Protein AF-0000000075209343 (afdb_homodimer)

pLDDT: mean 93.4, std 14.73, range [24.8, 98.94]

InterPro domains:
  IPR012853 Chloramphenicol phosphotransferase-like [PF07931] (14-196)
  IPR012853 Chloramphenicol phosphotransferase-like [PIRSF007531] (11-209)
  IPR027417 P-loop containing nucleoside triphosphate hydrolase [G3DSA:3.40.50.300] (13-196)
  IPR027417 P-loop containing nucleoside triphosphate hydrolase [SSF52540] (12-198)

Nearest PDB structures (foldseek):
  1nks-assembly1_C  TM=6.375E-01  e=1.787E-05  Sulfolobus acidocaldarius
  4ma4-assembly1_A-2  TM=6.150E-01  e=3.513E-05  Homo sapiens
  2wwi-assembly2_C  TM=5.471E-01  e=3.972E-05  Plasmodium falciparum 3D7
  2v54-assembly1_B  TM=5.880E-01  e=1.200E-04  Vaccinia virus Copenhagen
  2yof-assembly2_B  TM=5.397E-01  e=6.492E-05  Plasmodium falciparum 3D7

Structure (mmCIF, N/CA/C/O backbone):
data_AF-0000000075209343-model_v1
#
loop_
_entity.id
_entity.type
_entity.pdbx_description
1 polymer 'Chloramphenicol phosphotransferase'
#
loop_
_atom_site.group_PDB
_atom_site.id
_atom_site.type_symbol
_atom_site.label_atom_id
_atom_site.label_alt_id
_atom_site.label_comp_id
_atom_site.label_asym_id
_atom_site.label_entity_id
_atom_site.label_seq_id
_atom_site.pdbx_PDB_ins_code
_atom_site.Cartn_x
_atom_site.Cartn_y
_atom_site.Cartn_z
_atom_site.occupancy
_atom_site.B_iso_or_equiv
_atom_site.auth_seq_id
_atom_site.auth_comp_id
_atom_site.auth_asym_id
_atom_site.auth_atom_id
_atom_site.pdbx_PDB_model_num
ATOM 1 N N . MET A 1 1 ? -30.234 -5.359 38.438 1 24.86 1 MET A N 1
ATOM 2 C CA . MET A 1 1 ? -29.25 -4.48 37.781 1 24.86 1 MET A CA 1
ATOM 3 C C . MET A 1 1 ? -28.344 -5.273 36.844 1 24.86 1 MET A C 1
ATOM 5 O O . MET A 1 1 ? -27.375 -5.895 37.312 1 24.86 1 MET A O 1
ATOM 9 N N . GLU A 1 2 ? -28.875 -5.98 35.875 1 27.91 2 GLU A N 1
ATOM 10 C CA . GLU A 1 2 ? -28.297 -6.984 34.969 1 27.91 2 GLU A CA 1
ATOM 11 C C . GLU A 1 2 ? -27.141 -6.41 34.156 1 27.91 2 GLU A C 1
ATOM 13 O O . GLU A 1 2 ? -27.297 -5.371 33.5 1 27.91 2 GLU A O 1
ATOM 18 N N . GLN A 1 3 ? -25.828 -6.586 34.594 1 27.94 3 GLN A N 1
ATOM 19 C CA . GLN A 1 3 ? -24.562 -6.176 34 1 27.94 3 GLN A CA 1
ATOM 20 C C . GLN A 1 3 ? -24.5 -6.559 32.5 1 27.94 3 GLN A C 1
ATOM 22 O O . GLN A 1 3 ? -24.578 -7.742 32.156 1 27.94 3 GLN A O 1
ATOM 27 N N . VAL A 1 4 ? -25.141 -5.863 31.609 1 27.81 4 VAL A N 1
ATOM 28 C CA . VAL A 1 4 ? -24.984 -6.07 30.172 1 27.81 4 VAL A CA 1
ATOM 29 C C . VAL A 1 4 ? -23.5 -6.074 29.797 1 27.81 4 VAL A C 1
ATOM 31 O O . VAL A 1 4 ? -22.844 -5.027 29.812 1 27.81 4 VAL A O 1
ATOM 34 N N . ALA A 1 5 ? -22.672 -6.906 30.406 1 27.84 5 ALA A N 1
ATOM 35 C CA . ALA A 1 5 ? -21.297 -7.086 29.953 1 27.84 5 ALA A CA 1
ATOM 36 C C . ALA A 1 5 ? -21.219 -7.18 28.422 1 27.84 5 ALA A C 1
ATOM 38 O O . ALA A 1 5 ? -21.672 -8.164 27.844 1 27.84 5 ALA A O 1
ATOM 39 N N . GLY A 1 6 ? -21.5 -6.078 27.703 1 29.22 6 GLY A N 1
ATOM 40 C CA . GLY A 1 6 ? -21.328 -6.07 26.266 1 29.22 6 GLY A CA 1
ATOM 41 C C . GLY A 1 6 ? -20.078 -6.785 25.812 1 29.22 6 GLY A C 1
ATOM 42 O O . GLY A 1 6 ? -18.984 -6.48 26.281 1 29.22 6 GLY A O 1
ATOM 43 N N . SER A 1 7 ? -20.062 -8.062 25.547 1 32.16 7 SER A N 1
ATOM 44 C CA . SER A 1 7 ? -18.969 -8.789 24.922 1 32.16 7 SER A CA 1
ATOM 45 C C . SER A 1 7 ? -18.203 -7.902 23.938 1 32.16 7 SER A C 1
ATOM 47 O O . SER A 1 7 ? -18.797 -7.328 23.031 1 32.16 7 SER A O 1
ATOM 49 N N . VAL A 1 8 ? -17.344 -7.109 24.359 1 34.03 8 VAL A N 1
ATOM 50 C CA . VAL A 1 8 ? -16.453 -6.492 23.391 1 34.03 8 VAL A CA 1
ATOM 51 C C . VAL A 1 8 ? -16.219 -7.449 22.219 1 34.03 8 VAL A C 1
ATOM 53 O O . VAL A 1 8 ? -15.633 -8.523 22.391 1 34.03 8 VAL A O 1
ATOM 56 N N . GLU A 1 9 ? -17.141 -7.832 21.375 1 38.38 9 GLU A N 1
ATOM 57 C CA . GLU A 1 9 ? -16.906 -8.602 20.156 1 38.38 9 GLU A CA 1
ATOM 58 C C . GLU A 1 9 ? -15.453 -8.461 19.703 1 38.38 9 GLU A C 1
ATOM 60 O O . GLU A 1 9 ? -15 -7.352 19.406 1 38.38 9 GLU A O 1
ATOM 65 N N . MET A 1 10 ? -14.406 -8.992 20.297 1 42.62 10 MET A N 1
ATOM 66 C CA . MET A 1 10 ? -13.047 -9.102 19.766 1 42.62 10 MET A CA 1
ATOM 67 C C . MET A 1 10 ? -13.039 -9.016 18.25 1 42.62 10 MET A C 1
ATOM 69 O O . MET A 1 10 ? -13.688 -9.82 17.562 1 42.62 10 MET A O 1
ATOM 73 N N . ASP A 1 11 ? -13.055 -7.879 17.688 1 58.28 11 ASP A N 1
ATOM 74 C CA . ASP A 1 11 ? -13.125 -7.578 16.25 1 58.28 11 ASP A CA 1
ATOM 75 C C . ASP A 1 11 ? -12.312 -8.586 15.438 1 58.28 11 ASP A C 1
ATOM 77 O O . ASP A 1 11 ? -11.109 -8.727 15.648 1 58.28 11 ASP A O 1
ATOM 81 N N . SER A 1 12 ? -12.867 -9.789 14.992 1 85.38 12 SER A N 1
ATOM 82 C CA . SER A 1 12 ? -12.383 -10.914 14.203 1 85.38 12 SER A CA 1
ATOM 83 C C . SER A 1 12 ? -11.516 -10.445 13.039 1 85.38 12 SER A C 1
ATOM 85 O O . SER A 1 12 ? -11.75 -9.367 12.484 1 85.38 12 SER A O 1
ATOM 87 N N . LYS A 1 13 ? -10.242 -11.078 12.914 1 94.88 13 LYS A N 1
ATOM 88 C CA . LYS A 1 13 ? -9.359 -10.805 11.781 1 94.88 13 LYS A CA 1
ATOM 89 C C . LYS A 1 13 ? -10.117 -10.914 10.461 1 94.88 13 LYS A C 1
ATOM 91 O O . LYS A 1 13 ? -11.039 -11.727 10.328 1 94.88 13 LYS A O 1
ATOM 96 N N . GLY A 1 14 ? -9.828 -10.008 9.609 1 97.12 14 GLY A N 1
ATOM 97 C CA . GLY A 1 14 ? -10.352 -10.117 8.258 1 97.12 14 GLY A CA 1
ATOM 98 C C . GLY A 1 14 ? -9.789 -11.305 7.496 1 97.12 14 GLY A C 1
ATOM 99 O O . GLY A 1 14 ? -8.719 -11.82 7.836 1 97.12 14 GLY A O 1
ATOM 100 N N . LYS A 1 15 ? -10.438 -11.758 6.52 1 97.25 15 LYS A N 1
ATOM 101 C CA . LYS A 1 15 ? -10 -12.836 5.641 1 97.25 15 LYS A CA 1
ATOM 102 C C . LYS A 1 15 ? -8.938 -12.344 4.66 1 97.25 15 LYS A C 1
ATOM 104 O O . LYS A 1 15 ? -8.898 -11.164 4.324 1 97.25 15 LYS A O 1
ATOM 109 N N . ILE A 1 16 ? -8.086 -13.297 4.246 1 98.5 16 ILE A N 1
ATOM 110 C CA . ILE A 1 16 ? -7.039 -12.977 3.279 1 98.5 16 ILE A CA 1
ATOM 111 C C . ILE A 1 16 ? -7.152 -13.914 2.074 1 98.5 16 ILE A C 1
ATOM 113 O O . ILE A 1 16 ? -7.203 -15.133 2.23 1 98.5 16 ILE A O 1
ATOM 117 N N . ILE A 1 17 ? -7.262 -13.344 0.898 1 98.81 17 ILE A N 1
ATOM 118 C CA . ILE A 1 17 ? -7.18 -14.07 -0.361 1 98.81 17 ILE A CA 1
ATOM 119 C C . ILE A 1 17 ? -5.898 -13.695 -1.096 1 98.81 17 ILE A C 1
ATOM 121 O O . ILE A 1 17 ? -5.629 -12.508 -1.322 1 98.81 17 ILE A O 1
ATOM 125 N N . ILE A 1 18 ? -5.09 -14.664 -1.458 1 98.88 18 ILE A N 1
ATOM 126 C CA . ILE A 1 18 ? -3.904 -14.445 -2.281 1 98.88 18 ILE A CA 1
ATOM 127 C C . ILE A 1 18 ? -4.121 -15.047 -3.668 1 98.88 18 ILE A C 1
ATOM 129 O O . ILE A 1 18 ? -4.312 -16.25 -3.805 1 98.88 18 ILE A O 1
ATOM 133 N N . LEU A 1 19 ? -4.152 -14.195 -4.652 1 98.94 19 LEU A N 1
ATOM 134 C CA . LEU A 1 19 ? -4.211 -14.602 -6.051 1 98.94 19 LEU A CA 1
ATOM 135 C C . LEU A 1 19 ? -2.814 -14.68 -6.656 1 98.94 19 LEU A C 1
ATOM 137 O O . LEU A 1 19 ? -2.141 -13.664 -6.812 1 98.94 19 LEU A O 1
ATOM 141 N N . ASN A 1 20 ? -2.359 -15.875 -6.961 1 98.88 20 ASN A N 1
ATOM 142 C CA . ASN A 1 20 ? -1.04 -16.094 -7.543 1 98.88 20 ASN A CA 1
ATOM 143 C C . ASN A 1 20 ? -1.136 -16.484 -9.016 1 98.88 20 ASN A C 1
ATOM 145 O O . ASN A 1 20 ? -1.875 -17.406 -9.367 1 98.88 20 ASN A O 1
ATOM 149 N N . GLY A 1 21 ? -0.519 -15.797 -9.836 1 98.75 21 GLY A N 1
ATOM 150 C CA . GLY A 1 21 ? -0.541 -16.078 -11.266 1 98.75 21 GLY A CA 1
ATOM 151 C C . GLY A 1 21 ? 0.38 -15.18 -12.062 1 98.75 21 GLY A C 1
ATOM 152 O O . GLY A 1 21 ? 0.911 -14.203 -11.539 1 98.75 21 GLY A O 1
ATOM 153 N N . ALA A 1 22 ? 0.579 -15.477 -13.32 1 98.38 22 ALA A N 1
ATOM 154 C CA . ALA A 1 22 ? 1.479 -14.734 -14.203 1 98.38 22 ALA A CA 1
ATOM 155 C C . ALA A 1 22 ? 0.904 -13.367 -14.555 1 98.38 22 ALA A C 1
ATOM 157 O O . ALA A 1 22 ? -0.303 -13.148 -14.43 1 98.38 22 ALA A O 1
ATOM 158 N N . PRO A 1 23 ? 1.807 -12.367 -14.945 1 97.12 23 PRO A N 1
ATOM 159 C CA . PRO A 1 23 ? 1.299 -11.109 -15.5 1 97.12 23 PRO A CA 1
ATOM 160 C C . PRO A 1 23 ? 0.34 -11.328 -16.672 1 97.12 23 PRO A C 1
ATOM 162 O O . PRO A 1 23 ? 0.57 -12.195 -17.516 1 97.12 23 PRO A O 1
ATOM 165 N N . ARG A 1 24 ? -0.822 -10.602 -16.672 1 97.25 24 ARG A N 1
ATOM 166 C CA . ARG A 1 24 ? -1.851 -10.633 -17.703 1 97.25 24 ARG A CA 1
ATOM 167 C C . ARG A 1 24 ? -2.711 -11.883 -17.578 1 97.25 24 ARG A C 1
ATOM 169 O O . ARG A 1 24 ? -3.453 -12.227 -18.516 1 97.25 24 ARG A O 1
ATOM 176 N N . SER A 1 25 ? -2.637 -12.586 -16.422 1 98.56 25 SER A N 1
ATOM 177 C CA . SER A 1 25 ? -3.455 -13.781 -16.234 1 98.56 25 SER A CA 1
ATOM 178 C C . SER A 1 25 ? -4.871 -13.414 -15.805 1 98.56 25 SER A C 1
ATOM 180 O O . SER A 1 25 ? -5.754 -14.273 -15.758 1 98.56 25 SER A O 1
ATOM 182 N N . GLY A 1 26 ? -5.125 -12.172 -15.422 1 98.44 26 GLY A N 1
ATOM 183 C CA . GLY A 1 26 ? -6.469 -11.734 -15.078 1 98.44 26 GLY A CA 1
ATOM 184 C C . GLY A 1 26 ? -6.656 -11.484 -13.594 1 98.44 26 GLY A C 1
ATOM 185 O O . GLY A 1 26 ? -7.762 -11.188 -13.141 1 98.44 26 GLY A O 1
ATOM 186 N N . LYS A 1 27 ? -5.602 -11.492 -12.758 1 98.81 27 LYS A N 1
ATOM 187 C CA . LYS A 1 27 ? -5.676 -11.312 -11.312 1 98.81 27 LYS A CA 1
ATOM 188 C C . LYS A 1 27 ? -6.328 -9.977 -10.961 1 98.81 27 LYS A C 1
ATOM 190 O O . LYS A 1 27 ? -7.215 -9.922 -10.109 1 98.81 27 LYS A O 1
ATOM 195 N N . SER A 1 28 ? -5.883 -8.93 -11.641 1 98.38 28 SER A N 1
ATOM 196 C CA . SER A 1 28 ? -6.379 -7.598 -11.312 1 98.38 28 SER A CA 1
ATOM 197 C C . SER A 1 28 ? -7.879 -7.492 -11.562 1 98.38 28 SER A C 1
ATOM 199 O O . SER A 1 28 ? -8.594 -6.828 -10.805 1 98.38 28 SER A O 1
ATOM 201 N N . SER A 1 29 ? -8.359 -8.156 -12.617 1 98.56 29 SER A N 1
ATOM 202 C CA . SER A 1 29 ? -9.789 -8.164 -12.883 1 98.56 29 SER A CA 1
ATOM 203 C C . SER A 1 29 ? -10.555 -8.914 -11.797 1 98.56 29 SER A C 1
ATOM 205 O O . SER A 1 29 ? -11.641 -8.492 -11.391 1 98.56 29 SER A O 1
ATOM 207 N N . ILE A 1 30 ? -10.008 -10.023 -11.344 1 98.94 30 ILE A N 1
ATOM 208 C CA . ILE A 1 30 ? -10.633 -10.773 -10.258 1 98.94 30 ILE A CA 1
ATOM 209 C C . ILE A 1 30 ? -10.641 -9.938 -8.984 1 98.94 30 ILE A C 1
ATOM 211 O O . ILE A 1 30 ? -11.641 -9.914 -8.258 1 98.94 30 ILE A O 1
ATOM 215 N N . VAL A 1 31 ? -9.555 -9.219 -8.672 1 98.94 31 VAL A N 1
ATOM 216 C CA . VAL A 1 31 ? -9.477 -8.32 -7.523 1 98.94 31 VAL A CA 1
ATOM 217 C C . VAL A 1 31 ? -10.633 -7.32 -7.57 1 98.94 31 VAL A C 1
ATOM 219 O O . VAL A 1 31 ? -11.32 -7.117 -6.57 1 98.94 31 VAL A O 1
ATOM 222 N N . ARG A 1 32 ? -10.844 -6.738 -8.727 1 98.62 32 ARG A N 1
ATOM 223 C CA . ARG A 1 32 ? -11.898 -5.742 -8.883 1 98.62 32 ARG A CA 1
ATOM 224 C C . ARG A 1 32 ? -13.266 -6.348 -8.586 1 98.62 32 ARG A C 1
ATOM 226 O O . ARG A 1 32 ? -14.094 -5.723 -7.922 1 98.62 32 ARG A O 1
ATOM 233 N N . GLU A 1 33 ? -13.484 -7.559 -9.125 1 98.81 33 GLU A N 1
ATOM 234 C CA . GLU A 1 33 ? -14.75 -8.234 -8.859 1 98.81 33 GLU A CA 1
ATOM 235 C C . GLU A 1 33 ? -14.938 -8.492 -7.371 1 98.81 33 GLU A C 1
ATOM 237 O O . GLU A 1 33 ? -16.031 -8.305 -6.836 1 98.81 33 GLU A O 1
ATOM 242 N N . ILE A 1 34 ? -13.906 -8.906 -6.707 1 98.88 34 ILE A N 1
ATOM 243 C CA . ILE A 1 34 ? -13.953 -9.195 -5.281 1 98.88 34 ILE A CA 1
ATOM 244 C C . ILE A 1 34 ? -14.281 -7.922 -4.508 1 98.88 34 ILE A C 1
ATOM 246 O O . ILE A 1 34 ? -15.195 -7.91 -3.68 1 98.88 34 ILE A O 1
ATOM 250 N N . GLN A 1 35 ? -13.586 -6.84 -4.777 1 98.69 35 GLN A N 1
ATOM 251 C CA . GLN A 1 35 ? -13.789 -5.574 -4.078 1 98.69 35 GLN A CA 1
ATOM 252 C C . GLN A 1 35 ? -15.195 -5.035 -4.328 1 98.69 35 GLN A C 1
ATOM 254 O O . GLN A 1 35 ? -15.781 -4.387 -3.459 1 98.69 35 GLN A O 1
ATOM 259 N N . HIS A 1 36 ? -15.711 -5.379 -5.441 1 97.94 36 HIS A N 1
ATOM 260 C CA . HIS A 1 36 ? -17 -4.832 -5.848 1 97.94 36 HIS A CA 1
ATOM 261 C C . HIS A 1 36 ? -18.156 -5.633 -5.25 1 97.94 36 HIS A C 1
ATOM 263 O O . HIS A 1 36 ? -19.172 -5.062 -4.855 1 97.94 36 HIS A O 1
ATOM 269 N N . SER A 1 37 ? -17.969 -6.922 -5.133 1 97.69 37 SER A N 1
ATOM 270 C CA . SER A 1 37 ? -19.188 -7.715 -4.949 1 97.69 37 SER A CA 1
ATOM 271 C C . SER A 1 37 ? -19.141 -8.5 -3.643 1 97.69 37 SER A C 1
ATOM 273 O O . SER A 1 37 ? -20.172 -8.977 -3.16 1 97.69 37 SER A O 1
ATOM 275 N N . PHE A 1 38 ? -17.938 -8.727 -3.105 1 98.25 38 PHE A N 1
ATOM 276 C CA . PHE A 1 38 ? -17.875 -9.516 -1.884 1 98.25 38 PHE A CA 1
ATOM 277 C C . PHE A 1 38 ? -18.391 -8.719 -0.691 1 98.25 38 PHE A C 1
ATOM 279 O O . PHE A 1 38 ? -18.266 -7.496 -0.654 1 98.25 38 PHE A O 1
ATOM 286 N N . GLU A 1 39 ? -18.953 -9.383 0.3 1 95.75 39 GLU A N 1
ATOM 287 C CA . GLU A 1 39 ? -19.359 -8.758 1.553 1 95.75 39 GLU A CA 1
ATOM 288 C C . GLU A 1 39 ? -18.156 -8.281 2.355 1 95.75 39 GLU A C 1
ATOM 290 O O . GLU A 1 39 ? -17.141 -8.992 2.447 1 95.75 39 GLU A O 1
ATOM 295 N N . GLY A 1 40 ? -18.344 -7.094 2.967 1 95.12 40 GLY A N 1
ATOM 296 C CA . GLY A 1 40 ? -17.266 -6.52 3.754 1 95.12 40 GLY A CA 1
ATOM 297 C C . GLY A 1 40 ? -16.312 -5.656 2.934 1 95.12 40 GLY A C 1
ATOM 298 O O . GLY A 1 40 ? -16.531 -5.457 1.736 1 95.12 40 GLY A O 1
ATOM 299 N N . VAL A 1 41 ? -15.328 -5.078 3.578 1 97.19 41 VAL A N 1
ATOM 300 C CA . VAL A 1 41 ? -14.336 -4.219 2.936 1 97.19 41 VAL A CA 1
ATOM 301 C C . VAL A 1 41 ? -13.102 -5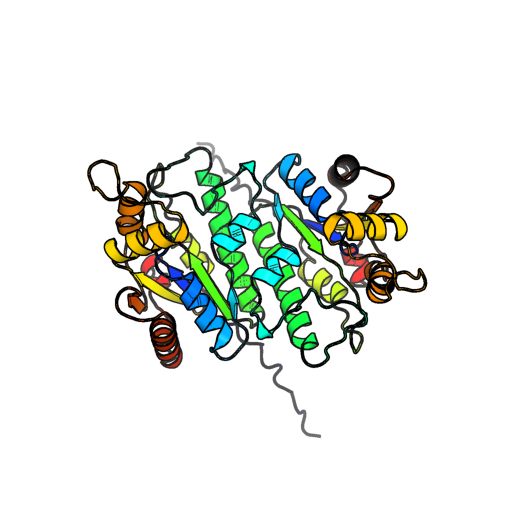.043 2.568 1 97.19 41 VAL A C 1
ATOM 303 O O . VAL A 1 41 ? -12.469 -5.648 3.438 1 97.19 41 VAL A O 1
ATOM 306 N N . TRP A 1 42 ? -12.82 -5.098 1.301 1 98.56 42 TRP A N 1
ATOM 307 C CA . TRP A 1 42 ? -11.648 -5.824 0.808 1 98.56 42 TRP A CA 1
ATOM 308 C C . TRP A 1 42 ? -10.594 -4.859 0.284 1 98.56 42 TRP A C 1
ATOM 310 O O . TRP A 1 42 ? -10.758 -4.262 -0.782 1 98.56 42 TRP A O 1
ATOM 320 N N . MET A 1 43 ? -9.484 -4.762 1.046 1 98.81 43 MET A N 1
ATOM 321 C CA . MET A 1 43 ? -8.352 -3.953 0.607 1 98.81 43 MET A CA 1
ATOM 322 C C . MET A 1 43 ? -7.465 -4.734 -0.356 1 98.81 43 MET A C 1
ATOM 324 O O . MET A 1 43 ? -7.266 -5.938 -0.186 1 98.81 43 MET A O 1
ATOM 328 N N . ASN A 1 44 ? -6.938 -4.055 -1.349 1 98.88 44 ASN A N 1
ATOM 329 C CA . ASN A 1 44 ? -6.004 -4.695 -2.27 1 98.88 44 ASN A CA 1
ATOM 330 C C . ASN A 1 44 ? -4.559 -4.32 -1.959 1 98.88 44 ASN A C 1
ATOM 332 O O . ASN A 1 44 ? -4.195 -3.143 -2.012 1 98.88 44 ASN A O 1
ATOM 336 N N . LEU A 1 45 ? -3.783 -5.242 -1.569 1 98.88 45 LEU A N 1
ATOM 337 C CA . LEU A 1 45 ? -2.342 -5.059 -1.429 1 98.88 45 LEU A CA 1
ATOM 338 C C . LEU A 1 45 ? -1.582 -6.191 -2.115 1 98.88 45 LEU A C 1
ATOM 340 O O . LEU A 1 45 ? -1.398 -7.262 -1.537 1 98.88 45 LEU A O 1
ATOM 344 N N . GLY A 1 46 ? -1.148 -5.922 -3.326 1 98.38 46 GLY A N 1
ATOM 345 C CA . GLY A 1 46 ? -0.362 -6.855 -4.117 1 98.38 46 GLY A CA 1
ATOM 346 C C . GLY A 1 46 ? 0.939 -6.262 -4.621 1 98.38 46 GLY A C 1
ATOM 347 O O . GLY A 1 46 ? 1.429 -5.27 -4.074 1 98.38 46 GLY A O 1
ATOM 348 N N . VAL A 1 47 ? 1.534 -6.918 -5.602 1 98.12 47 VAL A N 1
ATOM 349 C CA . VAL A 1 47 ? 2.852 -6.559 -6.117 1 98.12 47 VAL A CA 1
ATOM 350 C C . VAL A 1 47 ? 2.795 -5.184 -6.773 1 98.12 47 VAL A C 1
ATOM 352 O O . VAL A 1 47 ? 3.668 -4.344 -6.543 1 98.12 47 VAL A O 1
ATOM 355 N N . ASP A 1 48 ? 1.767 -4.895 -7.555 1 97.06 48 ASP A N 1
ATOM 356 C CA . ASP A 1 48 ? 1.679 -3.623 -8.266 1 97.06 48 ASP A CA 1
ATOM 357 C C . ASP A 1 48 ? 1.64 -2.449 -7.293 1 97.06 48 ASP A C 1
ATOM 359 O O . ASP A 1 48 ? 2.32 -1.44 -7.5 1 97.06 48 ASP A O 1
ATOM 363 N N . ILE A 1 49 ? 0.85 -2.607 -6.285 1 97.69 49 ILE A N 1
ATOM 364 C CA . ILE A 1 49 ? 0.733 -1.551 -5.289 1 97.69 49 ILE A CA 1
ATOM 365 C C . ILE A 1 49 ? 2.041 -1.429 -4.508 1 97.69 49 ILE A C 1
ATOM 367 O O . ILE A 1 49 ? 2.551 -0.324 -4.309 1 97.69 49 ILE A O 1
ATOM 371 N N . PHE A 1 50 ? 2.607 -2.564 -4.082 1 98.69 50 PHE A N 1
ATOM 372 C CA . PHE A 1 50 ? 3.807 -2.537 -3.25 1 98.69 50 PHE A CA 1
ATOM 373 C C . PHE A 1 50 ? 4.988 -1.973 -4.027 1 98.69 50 PHE A C 1
ATOM 375 O O . PHE A 1 50 ? 5.848 -1.295 -3.457 1 98.69 50 PHE A O 1
ATOM 382 N N . MET A 1 51 ? 5.039 -2.158 -5.332 1 98.06 51 MET A N 1
ATOM 383 C CA . MET A 1 51 ? 6.086 -1.591 -6.18 1 98.06 51 MET A CA 1
ATOM 384 C C . MET A 1 51 ? 6 -0.069 -6.203 1 98.06 51 MET A C 1
ATOM 386 O O . MET A 1 51 ? 7.02 0.615 -6.289 1 98.06 51 MET A O 1
ATOM 390 N N . LYS A 1 52 ? 4.832 0.444 -6.07 1 97.81 52 LYS A N 1
ATOM 391 C CA . LYS A 1 52 ? 4.668 1.895 -6.039 1 97.81 52 LYS A CA 1
ATOM 392 C C . LYS A 1 52 ? 5.234 2.484 -4.754 1 97.81 52 LYS A C 1
ATOM 394 O O . LYS A 1 52 ? 5.59 3.664 -4.707 1 97.81 52 LYS A O 1
ATOM 399 N N . MET A 1 53 ? 5.305 1.68 -3.729 1 98.56 53 MET A N 1
ATOM 400 C CA . MET A 1 53 ? 5.883 2.096 -2.453 1 98.56 53 MET A CA 1
ATOM 401 C C . MET A 1 53 ? 7.402 2.113 -2.527 1 98.56 53 MET A C 1
ATOM 403 O O . MET A 1 53 ? 8.062 2.736 -1.691 1 98.56 53 MET A O 1
ATOM 407 N N . THR A 1 54 ? 7.988 1.342 -3.473 1 98.5 54 THR A N 1
ATOM 408 C CA . THR A 1 54 ? 9.398 0.986 -3.518 1 98.5 54 THR A CA 1
ATOM 409 C C . THR A 1 54 ? 10.211 2.076 -4.215 1 98.5 54 THR A C 1
ATOM 411 O O . THR A 1 54 ? 9.805 2.584 -5.262 1 98.5 54 THR A O 1
ATOM 414 N N . PRO A 1 55 ? 11.359 2.463 -3.648 1 98.06 55 PRO A N 1
ATOM 415 C CA . PRO A 1 55 ? 12.211 3.457 -4.309 1 98.06 55 PRO A CA 1
ATOM 416 C C . PRO A 1 55 ? 12.602 3.055 -5.73 1 98.06 55 PRO A C 1
ATOM 418 O O . PRO A 1 55 ? 12.742 1.865 -6.02 1 98.06 55 PRO A O 1
ATOM 421 N N . ASP A 1 56 ? 12.867 4.062 -6.527 1 96.88 56 ASP A N 1
ATOM 422 C CA . ASP A 1 56 ? 13.18 3.852 -7.938 1 96.88 56 ASP A CA 1
ATOM 423 C C . ASP A 1 56 ? 14.414 2.975 -8.102 1 96.88 56 ASP A C 1
ATOM 425 O O . ASP A 1 56 ? 14.445 2.094 -8.969 1 96.88 56 ASP A O 1
ATOM 429 N N . HIS A 1 57 ? 15.406 3.162 -7.293 1 95.69 57 HIS A N 1
ATOM 430 C CA . HIS A 1 57 ? 16.672 2.477 -7.477 1 95.69 57 HIS A CA 1
ATOM 431 C C . HIS A 1 57 ? 16.562 0.996 -7.129 1 95.69 57 HIS A C 1
ATOM 433 O O . HIS A 1 57 ? 17.484 0.222 -7.375 1 95.69 57 HIS A O 1
ATOM 439 N N . LEU A 1 58 ? 15.43 0.56 -6.617 1 97.31 58 LEU A N 1
ATOM 440 C CA . LEU A 1 58 ? 15.227 -0.838 -6.254 1 97.31 58 LEU A CA 1
ATOM 441 C C . LEU A 1 58 ? 14.266 -1.519 -7.223 1 97.31 58 LEU A C 1
ATOM 443 O O . LEU A 1 58 ? 13.914 -2.688 -7.039 1 97.31 58 LEU A O 1
ATOM 447 N N . GLN A 1 59 ? 13.82 -0.78 -8.211 1 96.12 59 GLN A N 1
ATOM 448 C CA . GLN A 1 59 ? 12.961 -1.374 -9.219 1 96.12 59 GLN A CA 1
ATOM 449 C C . GLN A 1 59 ? 13.727 -2.375 -10.078 1 96.12 59 GLN A C 1
ATOM 451 O O . GLN A 1 59 ? 14.914 -2.184 -10.352 1 96.12 59 GLN A O 1
ATOM 456 N N . PRO A 1 60 ? 13.047 -3.58 -10.422 1 95.5 60 PRO A N 1
ATOM 457 C CA . PRO A 1 60 ? 11.609 -3.869 -10.352 1 95.5 60 PRO A CA 1
ATOM 458 C C . PRO A 1 60 ? 11.195 -4.488 -9.023 1 95.5 60 PRO A C 1
ATOM 460 O O . PRO A 1 60 ? 10.094 -5.047 -8.914 1 95.5 60 PRO A O 1
ATOM 463 N N . GLY A 1 61 ? 12.117 -4.504 -8.031 1 95.5 61 GLY A N 1
ATOM 464 C CA . GLY A 1 61 ? 11.766 -4.996 -6.707 1 95.5 61 GLY A CA 1
ATOM 465 C C . GLY A 1 61 ? 11.117 -6.371 -6.734 1 95.5 61 GLY A C 1
ATOM 466 O O . GLY A 1 61 ? 11.648 -7.297 -7.355 1 95.5 61 GLY A O 1
ATOM 467 N N . ILE A 1 62 ? 9.93 -6.445 -6.121 1 97.31 62 ILE A N 1
ATOM 468 C CA . ILE A 1 62 ? 9.266 -7.73 -5.965 1 97.31 62 ILE A CA 1
ATOM 469 C C . ILE A 1 62 ? 8.609 -8.133 -7.285 1 97.31 62 ILE A C 1
ATOM 471 O O . ILE A 1 62 ? 8.055 -9.227 -7.402 1 97.31 62 ILE A O 1
ATOM 475 N N . GLY A 1 63 ? 8.727 -7.32 -8.297 1 96.75 63 GLY A N 1
ATOM 476 C CA . GLY A 1 63 ? 8.266 -7.645 -9.633 1 96.75 63 GLY A CA 1
ATOM 477 C C . GLY A 1 63 ? 9.344 -8.281 -10.5 1 96.75 63 GLY A C 1
ATOM 478 O O . GLY A 1 63 ? 9.133 -8.508 -11.688 1 96.75 63 GLY A O 1
ATOM 479 N N . LEU A 1 64 ? 10.469 -8.586 -9.898 1 97.88 64 LEU A N 1
ATOM 480 C CA . LEU A 1 64 ? 11.57 -9.172 -10.648 1 97.88 64 LEU A CA 1
ATOM 481 C C . LEU A 1 64 ? 11.133 -10.484 -11.305 1 97.88 64 LEU A C 1
ATOM 483 O O . LEU A 1 64 ? 10.695 -11.406 -10.625 1 97.88 64 LEU A O 1
ATOM 487 N N . ARG A 1 65 ? 11.25 -10.523 -12.594 1 97.38 65 ARG A N 1
ATOM 488 C CA . ARG A 1 65 ? 10.781 -11.656 -13.383 1 97.38 65 ARG A CA 1
ATOM 489 C C . ARG A 1 65 ? 11.758 -12.828 -13.297 1 97.38 65 ARG A C 1
ATOM 491 O O . ARG A 1 65 ? 12.961 -12.625 -13.109 1 97.38 65 ARG A O 1
ATOM 498 N N . PRO A 1 66 ? 11.203 -14.07 -13.43 1 97.25 66 PRO A N 1
ATOM 499 C CA . PRO A 1 66 ? 12.133 -15.18 -13.625 1 97.25 66 PRO A CA 1
ATOM 500 C C . PRO A 1 66 ? 12.953 -15.047 -14.906 1 97.25 66 PRO A C 1
ATOM 502 O O . PRO A 1 66 ? 12.414 -14.656 -15.945 1 97.25 66 PRO A O 1
ATOM 505 N N . GLY A 1 67 ? 14.273 -15.328 -14.812 1 95.19 67 GLY A N 1
ATOM 506 C CA . GLY A 1 67 ? 15.172 -15.172 -15.953 1 95.19 67 GLY A CA 1
ATOM 507 C C . GLY A 1 67 ? 15.844 -13.812 -15.984 1 95.19 67 GLY A C 1
ATOM 508 O O . GLY A 1 67 ? 16.75 -13.586 -16.797 1 95.19 67 GLY A O 1
ATOM 509 N N . GLY A 1 68 ? 15.383 -12.891 -15.195 1 96.88 68 GLY A N 1
ATOM 510 C CA . GLY A 1 68 ? 15.984 -11.578 -15.055 1 96.88 68 GLY A CA 1
ATOM 511 C C . GLY A 1 68 ? 16.703 -11.391 -13.727 1 96.88 68 GLY A C 1
ATOM 512 O O . GLY A 1 68 ? 16.719 -10.289 -13.172 1 96.88 68 GLY A O 1
ATOM 513 N N . GLU A 1 69 ? 17.391 -12.375 -13.305 1 97.5 69 GLU A N 1
ATOM 514 C CA . GLU A 1 69 ? 17.984 -12.445 -11.969 1 97.5 69 GLU A CA 1
ATOM 515 C C . GLU A 1 69 ? 18.844 -11.211 -11.68 1 97.5 69 GLU A C 1
ATOM 517 O O . GLU A 1 69 ? 19.547 -10.727 -12.57 1 97.5 69 GLU A O 1
ATOM 522 N N . ARG A 1 70 ? 18.781 -10.727 -10.547 1 97.75 70 ARG A N 1
ATOM 523 C CA . ARG A 1 70 ? 19.547 -9.617 -10 1 97.75 70 ARG A CA 1
ATOM 524 C C . ARG A 1 70 ? 20.078 -9.938 -8.602 1 97.75 70 ARG A C 1
ATOM 526 O O . ARG A 1 70 ? 19.547 -9.445 -7.605 1 97.75 70 ARG A O 1
ATOM 533 N N . PRO A 1 71 ? 21.172 -10.672 -8.555 1 97.75 71 PRO A N 1
ATOM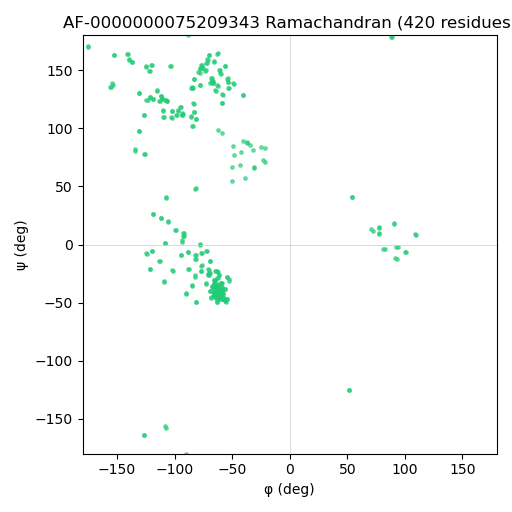 534 C CA . PRO A 1 71 ? 21.703 -11.078 -7.258 1 97.75 71 PRO A CA 1
ATOM 535 C C . PRO A 1 71 ? 21.906 -9.898 -6.305 1 97.75 71 PRO A C 1
ATOM 537 O O . PRO A 1 71 ? 21.766 -10.055 -5.09 1 97.75 71 PRO A O 1
ATOM 540 N N . ASP A 1 72 ? 22.188 -8.711 -6.84 1 96.38 72 ASP A N 1
ATOM 541 C CA . ASP A 1 72 ? 22.422 -7.512 -6.035 1 96.38 72 ASP A CA 1
ATOM 542 C C . ASP A 1 72 ? 21.125 -7.02 -5.391 1 96.38 72 ASP A C 1
ATOM 544 O O .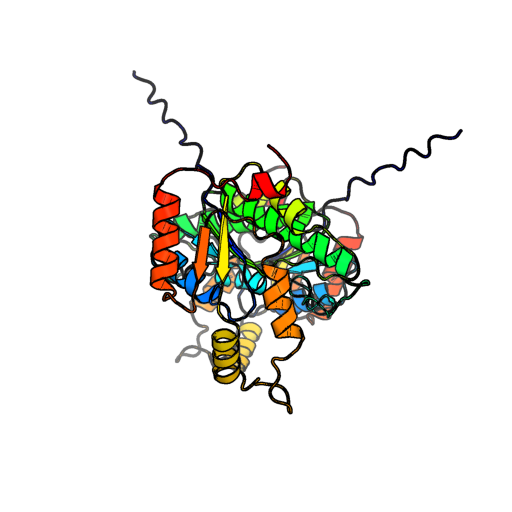 ASP A 1 72 ? 21.156 -6.406 -4.324 1 96.38 72 ASP A O 1
ATOM 548 N N . LEU A 1 73 ? 19.891 -7.332 -5.977 1 97.19 73 LEU A N 1
ATOM 549 C CA . LEU A 1 73 ? 18.609 -6.82 -5.531 1 97.19 73 LEU A CA 1
ATOM 550 C C . LEU A 1 73 ? 17.859 -7.871 -4.715 1 97.19 73 LEU A C 1
ATOM 552 O O . LEU A 1 73 ? 16.953 -7.539 -3.953 1 97.19 73 LEU A O 1
ATOM 556 N N . GLU A 1 74 ? 18.219 -9.125 -4.902 1 97.88 74 GLU A N 1
ATOM 557 C CA . GLU A 1 74 ? 17.406 -10.25 -4.445 1 97.88 74 GLU A CA 1
ATOM 558 C C . GLU A 1 74 ? 17.297 -10.266 -2.922 1 97.88 74 GLU A C 1
ATOM 560 O O . GLU A 1 74 ? 16.234 -10.539 -2.375 1 97.88 74 GLU A O 1
ATOM 565 N N . PRO A 1 75 ? 18.359 -9.875 -2.152 1 96.56 75 PRO A N 1
ATOM 566 C CA . PRO A 1 75 ? 18.188 -9.773 -0.703 1 96.56 75 PRO A CA 1
ATOM 567 C C . PRO A 1 75 ? 17.125 -8.75 -0.308 1 96.56 75 PRO A C 1
ATOM 569 O O . PRO A 1 75 ? 16.328 -9 0.597 1 96.56 75 PRO A O 1
ATOM 572 N N . ALA A 1 76 ? 17.125 -7.625 -0.962 1 96.75 76 ALA A N 1
ATOM 573 C CA . ALA A 1 76 ? 16.125 -6.602 -0.695 1 96.75 76 ALA A CA 1
ATOM 574 C C . ALA A 1 76 ? 14.727 -7.09 -1.079 1 96.75 76 ALA A C 1
ATOM 576 O O . ALA A 1 76 ? 13.742 -6.785 -0.399 1 96.75 76 ALA A O 1
ATOM 577 N N . ILE A 1 77 ? 14.648 -7.859 -2.139 1 97.94 77 ILE A N 1
ATOM 578 C CA . ILE A 1 77 ? 13.383 -8.406 -2.615 1 97.94 77 ILE A CA 1
ATOM 579 C C . ILE A 1 77 ? 12.789 -9.336 -1.561 1 97.94 77 ILE A C 1
ATOM 581 O O . ILE A 1 77 ? 11.594 -9.266 -1.266 1 97.94 77 ILE A O 1
ATOM 585 N N . MET A 1 78 ? 13.625 -10.148 -0.966 1 98.06 78 MET A N 1
ATOM 586 C CA . MET A 1 78 ? 13.172 -11.031 0.101 1 98.06 78 MET A CA 1
ATOM 587 C C . MET A 1 78 ? 12.586 -10.234 1.261 1 98.06 78 MET A C 1
ATOM 589 O O . MET A 1 78 ? 11.516 -10.57 1.773 1 98.06 78 MET A O 1
ATOM 593 N N . LYS A 1 79 ? 13.273 -9.195 1.622 1 97.19 79 LYS A N 1
ATOM 594 C CA . LYS A 1 79 ? 12.82 -8.344 2.715 1 97.19 79 LYS A CA 1
ATOM 595 C C . LYS A 1 79 ? 11.508 -7.641 2.359 1 97.19 79 LYS A C 1
ATOM 597 O O . LYS A 1 79 ? 10.625 -7.508 3.205 1 97.19 79 LYS A O 1
ATOM 602 N N . MET A 1 80 ? 11.375 -7.258 1.145 1 98.44 80 MET A N 1
ATOM 603 C CA . MET A 1 80 ? 10.18 -6.555 0.687 1 98.44 80 MET A CA 1
ATOM 604 C C . MET A 1 80 ? 8.969 -7.48 0.672 1 98.44 80 MET A C 1
ATOM 606 O O . MET A 1 80 ? 7.867 -7.082 1.057 1 98.44 80 MET A O 1
ATOM 610 N N . TYR A 1 81 ? 9.172 -8.727 0.244 1 98.69 81 TYR A N 1
ATOM 611 C CA . TYR A 1 81 ? 8.07 -9.68 0.326 1 98.69 81 TYR A CA 1
ATOM 612 C C . TYR A 1 81 ? 7.652 -9.906 1.773 1 98.69 81 TYR A C 1
ATOM 614 O O . TYR A 1 81 ? 6.457 -9.945 2.082 1 98.69 81 TYR A O 1
ATOM 622 N N . ASP A 1 82 ? 8.648 -10.062 2.629 1 98.19 82 ASP A N 1
ATOM 623 C CA . ASP A 1 82 ? 8.352 -10.203 4.051 1 98.19 82 ASP A CA 1
ATOM 624 C C . ASP A 1 82 ? 7.539 -9.016 4.566 1 98.19 82 ASP A C 1
ATOM 626 O O . ASP A 1 82 ? 6.52 -9.203 5.238 1 98.19 82 ASP A O 1
ATOM 630 N N . ALA A 1 83 ? 7.965 -7.848 4.234 1 98.56 83 ALA A N 1
ATOM 631 C CA . ALA A 1 83 ? 7.285 -6.625 4.652 1 98.56 83 ALA A CA 1
ATOM 632 C C . ALA A 1 83 ? 5.859 -6.582 4.113 1 98.56 83 ALA A C 1
ATOM 634 O O . ALA A 1 83 ? 4.926 -6.227 4.84 1 98.56 83 ALA A O 1
ATOM 635 N N . MET A 1 84 ? 5.66 -6.934 2.859 1 98.88 84 MET A N 1
ATOM 636 C CA . MET A 1 84 ? 4.328 -6.91 2.262 1 98.88 84 MET A CA 1
ATOM 637 C C . MET A 1 84 ? 3.391 -7.867 2.988 1 98.88 84 MET A C 1
ATOM 639 O O . MET A 1 84 ? 2.262 -7.5 3.32 1 98.88 84 MET A O 1
ATOM 643 N N . TYR A 1 85 ? 3.826 -9.047 3.289 1 98.88 85 TYR A N 1
ATOM 644 C CA . TYR A 1 85 ? 2.963 -10.047 3.914 1 98.88 85 TYR A CA 1
ATOM 645 C C . TYR A 1 85 ? 2.693 -9.695 5.371 1 98.88 85 TYR A C 1
ATOM 647 O O . TYR A 1 85 ? 1.6 -9.938 5.887 1 98.88 85 TYR A O 1
ATOM 655 N N . LYS A 1 86 ? 3.676 -9.102 6.035 1 98.62 86 LYS A N 1
ATOM 656 C CA . LYS A 1 86 ? 3.418 -8.609 7.383 1 98.62 86 LYS A CA 1
ATOM 657 C C . LYS A 1 86 ? 2.434 -7.441 7.367 1 98.62 86 LYS A C 1
ATOM 659 O O . LYS A 1 86 ? 1.62 -7.297 8.281 1 98.62 86 LYS A O 1
ATOM 664 N N . ALA A 1 87 ? 2.527 -6.605 6.352 1 98.81 87 ALA A N 1
ATOM 665 C CA . ALA A 1 87 ? 1.547 -5.535 6.195 1 98.81 87 ALA A CA 1
ATOM 666 C C . ALA A 1 87 ? 0.152 -6.102 5.945 1 98.81 87 ALA A C 1
ATOM 668 O O . ALA A 1 87 ? -0.835 -5.598 6.492 1 98.81 87 ALA A O 1
ATOM 669 N N . ILE A 1 88 ? 0.056 -7.145 5.125 1 98.88 88 ILE A N 1
ATOM 670 C CA . ILE A 1 88 ? -1.206 -7.832 4.871 1 98.88 88 ILE A CA 1
ATOM 671 C C . ILE A 1 88 ? -1.792 -8.344 6.184 1 98.88 88 ILE A C 1
ATOM 673 O O . ILE A 1 88 ? -2.973 -8.125 6.469 1 98.88 88 ILE A O 1
ATOM 677 N N . ALA A 1 89 ? -0.966 -8.977 6.973 1 98.69 89 ALA A N 1
ATOM 678 C CA . ALA A 1 89 ? -1.396 -9.484 8.273 1 98.69 89 ALA A CA 1
ATOM 679 C C . ALA A 1 89 ? -1.887 -8.352 9.172 1 98.69 89 ALA A C 1
ATOM 681 O O . ALA A 1 89 ? -2.898 -8.492 9.859 1 98.69 89 ALA A O 1
ATOM 682 N N . ALA A 1 90 ? -1.182 -7.246 9.195 1 98.31 90 ALA A N 1
ATOM 683 C CA . ALA A 1 90 ? -1.543 -6.102 10.023 1 98.31 90 ALA A CA 1
ATOM 684 C C . ALA A 1 90 ? -2.9 -5.535 9.617 1 98.31 90 ALA A C 1
ATOM 686 O O . ALA A 1 90 ? -3.742 -5.25 10.469 1 98.31 90 ALA A O 1
ATOM 687 N N . ILE A 1 91 ? -3.125 -5.414 8.305 1 98.56 91 ILE A N 1
ATOM 688 C CA . ILE A 1 91 ? -4.402 -4.906 7.812 1 98.56 91 ILE A CA 1
ATOM 689 C C . ILE A 1 91 ? -5.523 -5.867 8.203 1 98.56 91 ILE A C 1
ATOM 691 O O . ILE A 1 91 ? -6.555 -5.449 8.734 1 98.56 91 ILE A O 1
ATOM 695 N N . SER A 1 92 ? -5.281 -7.125 7.996 1 98.38 92 SER A N 1
ATOM 696 C CA . SER A 1 92 ? -6.273 -8.133 8.352 1 98.38 92 SER A CA 1
ATOM 697 C C . SER A 1 92 ? -6.594 -8.086 9.844 1 98.38 92 SER A C 1
ATOM 699 O O . SER A 1 92 ? -7.742 -8.281 10.242 1 98.38 92 SER A O 1
ATOM 701 N N . SER A 1 93 ? -5.688 -7.781 10.672 1 97.19 93 SER A N 1
ATOM 702 C CA . SER A 1 93 ? -5.863 -7.785 12.117 1 97.19 93 SER A CA 1
ATOM 703 C C . SER A 1 93 ? -6.801 -6.672 12.57 1 97.19 93 SER A C 1
ATOM 705 O O . SER A 1 93 ? -7.277 -6.672 13.703 1 97.19 93 SER A O 1
ATOM 707 N N . THR A 1 94 ? -7.086 -5.73 11.75 1 96.88 94 THR A N 1
ATOM 708 C CA . THR A 1 94 ? -8.016 -4.66 12.078 1 96.88 94 THR A CA 1
ATOM 709 C C . THR A 1 94 ? -9.445 -5.059 11.719 1 96.88 94 THR A C 1
ATOM 711 O O . THR A 1 94 ? -10.383 -4.277 11.914 1 96.88 94 THR A O 1
ATOM 714 N N . GLY A 1 95 ? -9.609 -6.191 11.078 1 96.56 95 GLY A N 1
ATOM 715 C CA . GLY A 1 95 ? -10.922 -6.672 10.68 1 96.56 95 GLY A CA 1
ATOM 716 C C . GLY A 1 95 ? -11.227 -6.418 9.211 1 96.56 95 GLY A C 1
ATOM 717 O O . GLY A 1 95 ? -12.266 -6.848 8.711 1 96.56 95 GLY A O 1
ATOM 718 N N . LEU A 1 96 ? -10.344 -5.699 8.523 1 97.81 96 LEU A N 1
ATOM 719 C CA . LEU A 1 96 ? -10.484 -5.512 7.086 1 97.81 96 LEU A CA 1
ATOM 720 C C . LEU A 1 96 ? -10.016 -6.754 6.332 1 97.81 96 LEU A C 1
ATOM 722 O O . LEU A 1 96 ? -9.016 -7.379 6.707 1 97.81 96 LEU A O 1
ATOM 726 N N . ASN A 1 97 ? -10.781 -7.152 5.316 1 98.25 97 ASN A N 1
ATOM 727 C CA . ASN A 1 97 ? -10.336 -8.227 4.438 1 98.25 97 ASN A CA 1
ATOM 728 C C . ASN A 1 97 ? -9.273 -7.746 3.451 1 98.25 97 ASN A C 1
ATOM 730 O O . ASN A 1 97 ? -9.203 -6.551 3.148 1 98.25 97 ASN A O 1
ATOM 734 N N . VAL A 1 98 ? -8.445 -8.68 3.004 1 98.88 98 VAL A N 1
ATOM 735 C CA . VAL A 1 98 ? -7.395 -8.305 2.064 1 98.88 98 VAL A CA 1
ATOM 736 C C . VAL A 1 98 ? -7.402 -9.266 0.876 1 98.88 98 VAL A C 1
ATOM 738 O O . VAL A 1 98 ? -7.504 -10.484 1.054 1 98.88 98 VAL A O 1
ATOM 741 N N . VAL A 1 99 ? -7.398 -8.773 -0.293 1 98.94 99 VAL A N 1
ATOM 742 C CA . VAL A 1 99 ? -7.121 -9.531 -1.505 1 98.94 99 VAL A CA 1
ATOM 743 C C . VAL A 1 99 ? -5.789 -9.086 -2.105 1 98.94 99 VAL A C 1
ATOM 745 O O . VAL A 1 99 ? -5.566 -7.887 -2.307 1 98.94 99 VAL A O 1
ATOM 748 N N . THR A 1 100 ? -4.922 -10.016 -2.365 1 98.88 100 THR A N 1
ATOM 749 C CA . THR A 1 100 ? -3.549 -9.773 -2.793 1 98.88 100 THR A CA 1
ATOM 750 C C . THR A 1 100 ? -3.281 -10.438 -4.145 1 98.88 100 THR A C 1
ATOM 752 O O . THR A 1 100 ? -3.58 -11.617 -4.332 1 98.88 100 THR A O 1
ATOM 755 N N . ASP A 1 101 ? -2.781 -9.68 -5.102 1 98.88 101 ASP A N 1
ATOM 756 C CA . ASP A 1 101 ? -2.365 -10.242 -6.383 1 98.88 101 ASP A CA 1
ATOM 757 C C . ASP A 1 101 ? -0.843 -10.281 -6.492 1 98.88 101 ASP A C 1
ATOM 759 O O . ASP A 1 101 ? -0.178 -9.25 -6.402 1 98.88 101 ASP A O 1
ATOM 763 N N . VAL A 1 102 ? -0.3 -11.492 -6.73 1 98.75 102 VAL A N 1
ATOM 764 C CA . VAL A 1 102 ? 1.144 -11.695 -6.77 1 98.75 102 VAL A CA 1
ATOM 765 C C . VAL A 1 102 ? 1.494 -12.68 -7.887 1 98.75 102 VAL A C 1
ATOM 767 O O . VAL A 1 102 ? 0.607 -13.297 -8.477 1 98.75 102 VAL A O 1
ATOM 770 N N . GLY A 1 103 ? 2.752 -12.703 -8.242 1 98.5 103 GLY A N 1
ATOM 771 C CA . GLY A 1 103 ? 3.41 -13.711 -9.055 1 98.5 103 GLY A CA 1
ATOM 772 C C . GLY A 1 103 ? 4.645 -14.297 -8.398 1 98.5 103 GLY A C 1
ATOM 773 O O . GLY A 1 103 ? 5.77 -13.938 -8.742 1 98.5 103 GLY A O 1
ATOM 774 N N . HIS A 1 104 ? 4.43 -15.211 -7.438 1 98.44 104 HIS A N 1
ATOM 775 C CA . HIS A 1 104 ? 5.555 -15.867 -6.789 1 98.44 104 HIS A CA 1
ATOM 776 C C . HIS A 1 104 ? 6.312 -16.766 -7.77 1 98.44 104 HIS A C 1
ATOM 778 O O . HIS A 1 104 ? 5.695 -17.453 -8.594 1 98.44 104 HIS A O 1
ATOM 784 N N . HIS A 1 105 ? 7.59 -16.734 -7.684 1 98.31 105 HIS A N 1
ATOM 785 C CA . HIS A 1 105 ? 8.461 -17.672 -8.375 1 98.31 105 HIS A CA 1
ATOM 786 C C . HIS A 1 105 ? 9.781 -17.859 -7.629 1 98.31 105 HIS A C 1
ATOM 788 O O . HIS A 1 105 ? 10.094 -17.094 -6.711 1 98.31 105 HIS A O 1
ATOM 794 N N . ASP A 1 106 ? 10.508 -18.922 -7.938 1 97.81 106 ASP A N 1
ATOM 795 C CA . ASP A 1 106 ? 11.828 -19.094 -7.344 1 97.81 106 ASP A CA 1
ATOM 796 C C . ASP A 1 106 ? 12.914 -19.125 -8.414 1 97.81 106 ASP A C 1
ATOM 798 O O . ASP A 1 106 ? 13.914 -19.828 -8.281 1 97.81 106 ASP A O 1
ATOM 802 N N . GLY A 1 107 ? 12.578 -18.438 -9.57 1 97.5 107 GLY A N 1
ATOM 803 C CA . GLY A 1 107 ? 13.57 -18.281 -10.625 1 97.5 107 GLY A CA 1
ATOM 804 C C . GLY A 1 107 ? 14.539 -17.141 -10.383 1 97.5 107 GLY A C 1
ATOM 805 O O . GLY A 1 107 ? 14.75 -16.312 -11.258 1 97.5 107 GLY A O 1
ATOM 806 N N . TYR A 1 108 ? 15.141 -17.047 -9.18 1 97.81 108 TYR A N 1
ATOM 807 C CA . TYR A 1 108 ? 16.172 -16.078 -8.812 1 97.81 108 TYR A CA 1
ATOM 808 C C . TYR A 1 108 ? 17.562 -16.641 -9.109 1 97.81 108 TYR A C 1
ATOM 810 O O . TYR A 1 108 ? 17.703 -17.703 -9.727 1 97.81 108 TYR A O 1
ATOM 818 N N . SER A 1 109 ? 18.594 -15.859 -8.82 1 98.25 109 SER A N 1
ATOM 819 C CA . SER A 1 109 ? 19.969 -16.312 -9.055 1 98.25 109 SER A CA 1
ATOM 820 C C . SER A 1 109 ? 20.266 -17.578 -8.273 1 98.25 109 SER A C 1
ATOM 822 O O . SER A 1 109 ? 21.062 -18.406 -8.719 1 98.25 109 SER A O 1
ATOM 824 N N . VAL A 1 110 ? 19.672 -17.703 -7.129 1 97.88 110 VAL A N 1
ATOM 825 C CA . VAL A 1 110 ? 19.609 -18.906 -6.301 1 97.88 110 VAL A CA 1
ATOM 826 C C . VAL A 1 110 ? 18.219 -19.047 -5.695 1 97.88 110 VAL A C 1
ATOM 828 O O . VAL A 1 110 ? 17.438 -18.094 -5.68 1 97.88 110 VAL A O 1
ATOM 831 N N . SER A 1 111 ? 17.969 -20.266 -5.328 1 97.44 111 SER A N 1
ATOM 832 C CA . SER A 1 111 ? 16.688 -20.438 -4.66 1 97.44 111 SER A CA 1
ATOM 833 C C . SER A 1 111 ? 16.578 -19.547 -3.422 1 97.44 111 SER A C 1
ATOM 835 O O . SER A 1 111 ? 17.5 -19.516 -2.602 1 97.44 111 SER A O 1
ATOM 837 N N . ARG A 1 112 ? 15.469 -18.781 -3.326 1 97.06 112 ARG A N 1
ATOM 838 C CA . ARG A 1 112 ? 15.289 -17.859 -2.209 1 97.06 112 ARG A CA 1
ATOM 839 C C . ARG A 1 112 ? 14.133 -18.312 -1.315 1 97.06 112 ARG A C 1
ATOM 841 O O . ARG A 1 112 ? 13.938 -17.75 -0.231 1 97.06 112 ARG A O 1
ATOM 848 N N . ASP A 1 113 ? 13.281 -19.219 -1.719 1 96.5 113 ASP A N 1
ATOM 849 C CA . ASP A 1 113 ? 12.188 -19.812 -0.958 1 96.5 113 ASP A CA 1
ATOM 850 C C . ASP A 1 113 ? 11.273 -18.734 -0.381 1 96.5 113 ASP A C 1
ATOM 852 O O . ASP A 1 113 ? 10.867 -18.812 0.78 1 96.5 113 ASP A O 1
ATOM 856 N N . ILE A 1 114 ? 10.992 -17.734 -1.121 1 97.94 114 ILE A N 1
ATOM 857 C CA . ILE A 1 114 ? 10.258 -16.562 -0.684 1 97.94 114 ILE A CA 1
ATOM 858 C C . ILE A 1 114 ? 8.82 -16.953 -0.324 1 97.94 114 ILE A C 1
ATOM 860 O O . ILE A 1 114 ? 8.289 -16.5 0.697 1 97.94 114 ILE A O 1
ATOM 864 N N . LEU A 1 115 ? 8.164 -17.75 -1.121 1 98.12 115 LEU A N 1
ATOM 865 C CA . LEU A 1 115 ? 6.781 -18.141 -0.879 1 98.12 115 LEU A CA 1
ATOM 866 C C . LEU A 1 115 ? 6.637 -18.828 0.479 1 98.12 115 LEU A C 1
ATOM 868 O O . LEU A 1 115 ? 5.703 -18.531 1.228 1 98.12 115 LEU A O 1
ATOM 872 N N . THR A 1 116 ? 7.547 -19.672 0.812 1 97.44 116 THR A N 1
ATOM 873 C CA . THR A 1 116 ? 7.512 -20.375 2.09 1 97.44 116 THR A CA 1
ATOM 874 C C . THR A 1 116 ? 7.617 -19.391 3.252 1 97.44 116 THR A C 1
ATOM 876 O O . THR A 1 116 ? 6.887 -19.5 4.238 1 97.44 116 THR A O 1
ATOM 879 N N . GLN A 1 117 ? 8.492 -18.438 3.156 1 96.5 117 GLN A N 1
ATOM 880 C CA . GLN A 1 117 ? 8.656 -17.422 4.191 1 96.5 117 GLN A CA 1
ATOM 881 C C . GLN A 1 117 ? 7.402 -16.578 4.332 1 96.5 117 GLN A C 1
ATOM 883 O O . GLN A 1 117 ? 6.98 -16.266 5.445 1 96.5 117 GLN A O 1
ATOM 888 N N . CYS A 1 118 ? 6.828 -16.234 3.174 1 97.69 118 CYS A N 1
ATOM 889 C CA . CYS A 1 118 ? 5.594 -15.453 3.18 1 97.69 118 CYS A CA 1
ATOM 890 C C . CYS A 1 118 ? 4.465 -16.234 3.838 1 97.69 118 CYS A C 1
ATOM 892 O O . CYS A 1 118 ? 3.688 -15.672 4.613 1 97.69 118 CYS A O 1
ATOM 894 N N . ALA A 1 119 ? 4.391 -17.484 3.531 1 97.56 119 ALA A N 1
ATOM 895 C CA . ALA A 1 119 ? 3.383 -18.344 4.148 1 97.56 119 ALA A CA 1
ATOM 896 C C . ALA A 1 119 ? 3.541 -18.359 5.668 1 97.56 119 ALA A C 1
ATOM 898 O O . ALA A 1 119 ? 2.549 -18.344 6.402 1 97.56 119 ALA A O 1
ATOM 899 N N . ALA A 1 120 ? 4.758 -18.406 6.137 1 96.31 120 ALA A N 1
ATOM 900 C CA . ALA A 1 120 ? 5.031 -18.406 7.57 1 96.31 120 ALA A CA 1
ATOM 901 C C . ALA A 1 120 ? 4.555 -17.125 8.234 1 96.31 120 ALA A C 1
ATOM 903 O O . ALA A 1 120 ? 4.074 -17.141 9.367 1 96.31 120 ALA A O 1
ATOM 904 N N . SER A 1 121 ? 4.66 -16.016 7.551 1 95.69 121 SER A N 1
ATOM 905 C CA . SER A 1 121 ? 4.266 -14.711 8.07 1 95.69 121 SER A CA 1
ATOM 906 C C . SER A 1 121 ? 2.764 -14.648 8.328 1 95.69 121 SER A C 1
ATOM 908 O O . SER A 1 121 ? 2.293 -13.82 9.109 1 95.69 121 SER A O 1
ATOM 910 N N . LEU A 1 122 ? 1.962 -15.523 7.648 1 97.19 122 LEU A N 1
ATOM 911 C CA . LEU A 1 122 ? 0.509 -15.492 7.766 1 97.19 122 LEU A CA 1
ATOM 912 C C . LEU A 1 122 ? -0.008 -16.734 8.492 1 97.19 122 LEU A C 1
ATOM 914 O O . LEU A 1 122 ? -1.177 -17.094 8.352 1 97.19 122 LEU A O 1
ATOM 918 N N . LYS A 1 123 ? 0.818 -17.391 9.289 1 94.94 123 LYS A N 1
ATOM 919 C CA . LYS A 1 123 ? 0.488 -18.672 9.914 1 94.94 123 LYS A CA 1
ATOM 920 C C . LYS A 1 123 ? -0.721 -18.531 10.836 1 94.94 123 LYS A C 1
ATOM 922 O O . LYS A 1 123 ? -1.456 -19.5 11.047 1 94.94 123 LYS A O 1
ATOM 927 N N . ASP A 1 124 ? -1.023 -17.359 11.414 1 93.94 124 ASP A N 1
ATOM 928 C CA . ASP A 1 124 ? -2.109 -17.156 12.367 1 93.94 124 ASP A CA 1
ATOM 929 C C . ASP A 1 124 ? -3.344 -16.578 11.688 1 93.94 124 ASP A C 1
ATOM 931 O O . ASP A 1 124 ? -4.25 -16.078 12.359 1 93.94 124 ASP A O 1
ATOM 935 N N . HIS A 1 125 ? -3.373 -16.578 10.359 1 94.5 125 HIS A N 1
ATOM 936 C CA . HIS A 1 125 ? -4.473 -15.984 9.609 1 94.5 125 HIS A CA 1
ATOM 937 C C . HIS A 1 125 ? -5.152 -17.016 8.719 1 94.5 125 HIS A C 1
ATOM 939 O O . HIS A 1 125 ? -4.543 -18.031 8.367 1 94.5 125 HIS A O 1
ATOM 945 N N . ASP A 1 126 ? -6.41 -16.75 8.422 1 91.12 126 ASP A N 1
ATOM 946 C CA . ASP A 1 126 ? -7.152 -17.531 7.438 1 91.12 126 ASP A CA 1
ATOM 947 C C . ASP A 1 126 ? -6.836 -17.078 6.016 1 91.12 126 ASP A C 1
ATOM 949 O O . ASP A 1 126 ? -7.277 -16 5.594 1 91.12 126 ASP A O 1
ATOM 953 N N . VAL A 1 127 ? -6.105 -17.922 5.355 1 97.81 127 VAL A N 1
ATOM 954 C CA . VAL A 1 127 ? -5.641 -17.531 4.031 1 97.81 127 VAL A CA 1
ATOM 955 C C . VAL A 1 127 ? -6.184 -18.5 2.982 1 97.81 127 VAL A C 1
ATOM 957 O O . VAL A 1 127 ? -6.113 -19.719 3.158 1 97.81 127 VAL A O 1
ATOM 960 N N . LEU A 1 128 ? -6.828 -18.016 2.02 1 98.62 128 LEU A N 1
ATOM 961 C CA . LEU A 1 128 ? -7.137 -18.781 0.813 1 98.62 128 LEU A CA 1
ATOM 962 C C . LEU A 1 128 ? -6.141 -18.469 -0.297 1 98.62 128 LEU A C 1
ATOM 964 O O . LEU A 1 128 ? -6.074 -17.344 -0.782 1 98.62 128 LEU A O 1
ATOM 968 N N . PHE A 1 129 ? -5.32 -19.469 -0.604 1 98.75 129 PHE A N 1
ATOM 969 C CA . PHE A 1 129 ? -4.324 -19.344 -1.662 1 98.75 129 PHE A CA 1
ATOM 970 C C . PHE A 1 129 ? -4.871 -19.844 -2.988 1 98.75 129 PHE A C 1
ATOM 972 O O . PHE A 1 129 ? -5.07 -21.062 -3.16 1 98.75 129 PHE A O 1
ATOM 979 N N . VAL A 1 130 ? -5.059 -18.922 -3.941 1 98.94 130 VAL A N 1
ATOM 980 C CA . VAL A 1 130 ? -5.742 -19.234 -5.191 1 98.94 130 VAL A CA 1
ATOM 981 C C . VAL A 1 130 ? -4.754 -19.141 -6.355 1 98.94 130 VAL A C 1
ATOM 983 O O . VAL A 1 130 ? -4.09 -18.125 -6.539 1 98.94 130 VAL A O 1
ATOM 986 N N . GLY A 1 131 ? -4.633 -20.219 -7.098 1 98.88 131 GLY A N 1
ATOM 987 C CA . GLY A 1 131 ? -3.889 -20.188 -8.344 1 98.88 131 GLY A CA 1
ATOM 988 C C . GLY A 1 131 ? -4.707 -19.672 -9.516 1 98.88 131 GLY A C 1
ATOM 989 O O . GLY A 1 131 ? -5.762 -20.234 -9.836 1 98.88 131 GLY A O 1
ATOM 990 N N . VAL A 1 132 ? -4.27 -18.609 -10.156 1 98.94 132 VAL A N 1
ATOM 991 C CA . VAL A 1 132 ? -4.922 -18.047 -11.336 1 98.94 132 VAL A CA 1
ATOM 992 C C . VAL A 1 132 ? -4.156 -18.453 -12.594 1 98.94 132 VAL A C 1
ATOM 994 O O . VAL A 1 132 ? -3.068 -17.938 -12.859 1 98.94 132 VAL A O 1
ATOM 997 N N . ARG A 1 133 ? -4.738 -19.281 -13.312 1 98.62 133 ARG A N 1
ATOM 998 C CA . ARG A 1 133 ? -4.133 -19.781 -14.547 1 98.62 133 ARG A CA 1
ATOM 999 C C . ARG A 1 133 ? -4.758 -19.125 -15.773 1 98.62 133 ARG A C 1
ATOM 1001 O O . ARG A 1 133 ? -5.887 -18.625 -15.703 1 98.62 133 ARG A O 1
ATOM 1008 N N . CYS A 1 134 ? -4.02 -19.062 -16.797 1 98.75 134 CYS A N 1
ATOM 1009 C CA . CYS A 1 134 ? -4.422 -18.547 -18.109 1 98.75 134 CYS A CA 1
ATOM 1010 C C . CYS A 1 134 ? -3.545 -19.141 -19.203 1 98.75 134 CYS A C 1
ATOM 1012 O O . CYS A 1 134 ? -2.326 -19.234 -19.047 1 98.75 134 CYS A O 1
ATOM 1014 N N . SER A 1 135 ? -4.203 -19.547 -20.266 1 98.25 135 SER A N 1
ATOM 1015 C CA . SER A 1 135 ? -3.416 -20.125 -21.344 1 98.25 135 SER A CA 1
ATOM 1016 C C . SER A 1 135 ? -2.41 -19.109 -21.891 1 98.25 135 SER A C 1
ATOM 1018 O O . SER A 1 135 ? -2.66 -17.906 -21.875 1 98.25 135 SER A O 1
ATOM 1020 N N . ILE A 1 136 ? -1.257 -19.641 -22.344 1 97.75 136 ILE A N 1
ATOM 1021 C CA . ILE A 1 136 ? -0.216 -18.781 -22.875 1 97.75 136 ILE A CA 1
ATOM 1022 C C . ILE A 1 136 ? -0.74 -18.031 -24.109 1 97.75 136 ILE A C 1
ATOM 1024 O O . ILE A 1 136 ? -0.384 -16.875 -24.344 1 97.75 136 ILE A O 1
ATOM 1028 N N . GLU A 1 137 ? -1.597 -18.672 -24.891 1 97.06 137 GLU A N 1
ATOM 1029 C CA . GLU A 1 137 ? -2.199 -18.031 -26.062 1 97.06 137 GLU A CA 1
ATOM 1030 C C . GLU A 1 137 ? -3.033 -16.828 -25.672 1 97.06 137 GLU A C 1
ATOM 1032 O O . GLU A 1 137 ? -2.936 -15.766 -26.297 1 97.06 137 GLU A O 1
ATOM 1037 N N . GLU A 1 138 ? -3.85 -17.047 -24.656 1 97.94 138 GLU A N 1
ATOM 1038 C CA . GLU A 1 138 ? -4.68 -15.945 -24.172 1 97.94 138 GLU A CA 1
ATOM 1039 C C . GLU A 1 138 ? -3.826 -14.812 -23.609 1 97.94 138 GLU A C 1
ATOM 1041 O O . GLU A 1 138 ? -4.113 -13.633 -23.844 1 97.94 138 GLU A O 1
ATOM 1046 N N . ILE A 1 139 ? -2.766 -15.117 -22.844 1 98 139 ILE A N 1
ATOM 1047 C CA . ILE A 1 139 ? -1.846 -14.125 -22.297 1 98 139 ILE A CA 1
ATOM 1048 C C . ILE A 1 139 ? -1.241 -13.305 -23.438 1 98 139 ILE A C 1
ATOM 1050 O O . ILE A 1 139 ? -1.193 -12.07 -23.359 1 98 139 ILE A O 1
ATOM 1054 N N . MET A 1 140 ? -0.809 -14 -24.484 1 97.81 140 MET A N 1
ATOM 1055 C CA . MET A 1 140 ? -0.206 -13.312 -25.625 1 97.81 140 MET A CA 1
ATOM 1056 C C . MET A 1 140 ? -1.215 -12.398 -26.297 1 97.81 140 MET A C 1
ATOM 1058 O O . MET A 1 140 ? -0.877 -11.273 -26.688 1 97.81 140 MET A O 1
ATOM 1062 N N . GLU A 1 141 ? -2.439 -12.828 -26.422 1 97.44 141 GLU A N 1
ATOM 1063 C CA . GLU A 1 141 ? -3.486 -12 -27 1 97.44 141 GLU A CA 1
ATOM 1064 C C . GLU A 1 141 ? -3.699 -10.727 -26.188 1 97.44 141 GLU A C 1
ATOM 1066 O O . GLU A 1 141 ? -3.805 -9.633 -26.75 1 97.44 141 GLU A O 1
ATOM 1071 N N . ARG A 1 142 ? -3.768 -10.867 -24.906 1 96.81 142 ARG A N 1
ATOM 1072 C CA . ARG A 1 142 ? -3.955 -9.719 -24.016 1 96.81 142 ARG A CA 1
ATOM 1073 C C . ARG A 1 142 ? -2.768 -8.766 -24.109 1 96.81 142 ARG A C 1
ATOM 1075 O O . ARG A 1 142 ? -2.939 -7.543 -24.062 1 96.81 142 ARG A O 1
ATOM 1082 N N . ARG A 1 143 ? -1.547 -9.305 -24.156 1 96.75 143 ARG A N 1
ATOM 1083 C CA . ARG A 1 143 ? -0.342 -8.492 -24.281 1 96.75 143 ARG A CA 1
ATOM 1084 C C . ARG A 1 143 ? -0.359 -7.684 -25.578 1 96.75 143 ARG A C 1
ATOM 1086 O O . ARG A 1 143 ? -0.004 -6.504 -25.594 1 96.75 143 ARG A O 1
ATOM 1093 N N . ILE A 1 144 ? -0.779 -8.352 -26.625 1 96.81 144 ILE A N 1
ATOM 1094 C CA . ILE A 1 144 ? -0.855 -7.688 -27.922 1 96.81 144 ILE A CA 1
ATOM 1095 C C . ILE A 1 144 ? -1.913 -6.586 -27.891 1 96.81 144 ILE A C 1
ATOM 1097 O O . ILE A 1 144 ? -1.664 -5.461 -28.328 1 96.81 144 ILE A O 1
ATOM 1101 N N . ALA A 1 145 ? -3.014 -6.852 -27.328 1 96.25 145 ALA A N 1
ATOM 1102 C CA . ALA A 1 145 ? -4.129 -5.91 -27.25 1 96.25 145 ALA A CA 1
ATOM 1103 C C . ALA A 1 145 ? -3.768 -4.695 -26.406 1 96.25 145 ALA A C 1
ATOM 1105 O O . ALA A 1 145 ? -4.18 -3.572 -26.703 1 96.25 145 ALA A O 1
ATOM 1106 N N . THR A 1 146 ? -3.012 -4.887 -25.359 1 92.56 146 THR A N 1
ATOM 1107 C CA . THR A 1 146 ? -2.74 -3.83 -24.391 1 92.56 146 THR A CA 1
ATOM 1108 C C . THR A 1 146 ? -1.498 -3.039 -24.781 1 92.56 146 THR A C 1
ATOM 1110 O O . THR A 1 146 ? -1.489 -1.809 -24.719 1 92.56 146 THR A O 1
ATOM 1113 N N . TRP A 1 147 ? -0.434 -3.738 -25.234 1 92.19 147 TRP A N 1
ATOM 1114 C CA . TRP A 1 147 ? 0.854 -3.066 -25.375 1 92.19 147 TRP A CA 1
ATOM 1115 C C . TRP A 1 147 ? 1.382 -3.209 -26.797 1 92.19 147 TRP A C 1
ATOM 1117 O O . TRP A 1 147 ? 2.439 -2.668 -27.125 1 92.19 147 TRP A O 1
ATOM 1127 N N . GLY A 1 148 ? 0.76 -3.965 -27.578 1 91.06 148 GLY A N 1
ATOM 1128 C CA . GLY A 1 148 ? 1.307 -4.281 -28.891 1 91.06 148 GLY A CA 1
ATOM 1129 C C . GLY A 1 148 ? 2.52 -5.191 -28.812 1 91.06 148 GLY A C 1
ATOM 1130 O O . GLY A 1 148 ? 3.295 -5.27 -29.781 1 91.06 148 GLY A O 1
ATOM 1131 N N . ALA A 1 149 ? 2.73 -5.785 -27.578 1 89.38 149 ALA A N 1
ATOM 1132 C CA . ALA A 1 149 ? 3.869 -6.68 -27.375 1 89.38 149 ALA A CA 1
ATOM 1133 C C . ALA A 1 149 ? 3.539 -8.102 -27.812 1 89.38 149 ALA A C 1
ATOM 1135 O O . ALA A 1 149 ? 2.922 -8.867 -27.062 1 89.38 149 ALA A O 1
ATOM 1136 N N . GLY A 1 150 ? 3.977 -8.5 -28.906 1 89.88 150 GLY A N 1
ATOM 1137 C CA . GLY A 1 150 ? 3.59 -9.758 -29.516 1 89.88 150 GLY A CA 1
ATOM 1138 C C . GLY A 1 150 ? 4.691 -10.805 -29.484 1 89.88 150 GLY A C 1
ATOM 1139 O O . GLY A 1 150 ? 5.484 -10.852 -28.547 1 89.88 150 GLY A O 1
ATOM 1140 N N . TYR A 1 151 ? 4.609 -11.719 -30.391 1 94 151 TYR A N 1
ATOM 1141 C CA . TYR A 1 151 ? 5.523 -12.844 -30.516 1 94 151 TYR A CA 1
ATOM 1142 C C . TYR A 1 151 ? 6.887 -12.391 -31.016 1 94 151 TYR A C 1
ATOM 1144 O O . TYR A 1 151 ? 7.027 -11.273 -31.516 1 94 151 TYR A O 1
ATOM 1152 N N . GLU A 1 152 ? 7.863 -13.25 -30.75 1 94.19 152 GLU A N 1
ATOM 1153 C CA . GLU A 1 152 ? 9.18 -13.008 -31.344 1 94.19 152 GLU A CA 1
ATOM 1154 C C . GLU A 1 152 ? 9.125 -13.086 -32.844 1 94.19 152 GLU A C 1
ATOM 1156 O O . GLU A 1 152 ? 8.133 -13.555 -33.438 1 94.19 152 GLU A O 1
ATOM 1161 N N . ALA A 1 153 ? 10.211 -12.539 -33.5 1 92.5 153 ALA A N 1
ATOM 1162 C CA . ALA A 1 153 ? 10.266 -12.461 -34.938 1 92.5 153 ALA A CA 1
ATOM 1163 C C . ALA A 1 153 ? 10.039 -13.836 -35.562 1 92.5 153 ALA A C 1
ATOM 1165 O O . ALA A 1 153 ? 9.445 -13.945 -36.656 1 92.5 153 ALA A O 1
ATOM 1166 N N . ASP A 1 154 ? 10.367 -14.891 -34.906 1 94.75 154 ASP A N 1
ATOM 1167 C CA . ASP A 1 154 ? 10.266 -16.25 -35.438 1 94.75 154 ASP A CA 1
ATOM 1168 C C . ASP A 1 154 ? 8.938 -16.891 -35.062 1 94.75 154 ASP A C 1
ATOM 1170 O O . ASP A 1 154 ? 8.742 -18.094 -35.25 1 94.75 154 ASP A O 1
ATOM 1174 N N . GLY A 1 155 ? 8.102 -16.172 -34.406 1 93.31 155 GLY A N 1
ATOM 1175 C CA . GLY A 1 155 ? 6.789 -16.672 -34.031 1 93.31 155 GLY A CA 1
ATOM 1176 C C . GLY A 1 155 ? 6.758 -17.266 -32.625 1 93.31 155 GLY A C 1
ATOM 1177 O O . GLY A 1 155 ? 5.691 -17.641 -32.125 1 93.31 155 GLY A O 1
ATOM 1178 N N . ALA A 1 156 ? 7.855 -17.297 -31.984 1 95.75 156 ALA A N 1
ATOM 1179 C CA . ALA A 1 156 ? 7.941 -17.906 -30.656 1 95.75 156 ALA A CA 1
ATOM 1180 C C . ALA A 1 156 ? 7.414 -16.969 -29.578 1 95.75 156 ALA A C 1
ATOM 1182 O O . ALA A 1 156 ? 7.453 -15.75 -29.75 1 95.75 156 ALA A O 1
ATOM 1183 N N . VAL A 1 157 ? 6.844 -17.594 -28.516 1 97.38 157 VAL A N 1
ATOM 1184 C CA . VAL A 1 157 ? 6.508 -16.828 -27.328 1 97.38 157 VAL A CA 1
ATOM 1185 C C . VAL A 1 157 ? 7.785 -16.297 -26.672 1 97.38 157 VAL A C 1
ATOM 1187 O O . VAL A 1 157 ? 8.766 -17.031 -26.531 1 97.38 157 VAL A O 1
ATOM 1190 N N . PRO A 1 158 ? 7.77 -14.977 -26.312 1 96.94 158 PRO A N 1
ATOM 1191 C CA . PRO A 1 158 ? 8.961 -14.445 -25.641 1 96.94 158 PRO A CA 1
ATOM 1192 C C . PRO A 1 158 ? 9.359 -15.25 -24.406 1 96.94 158 PRO A C 1
ATOM 1194 O O . PRO A 1 158 ? 8.5 -15.695 -23.656 1 96.94 158 PRO A O 1
ATOM 1197 N N . LYS A 1 159 ? 10.625 -15.43 -24.156 1 96.25 159 LYS A N 1
ATOM 1198 C CA . LYS A 1 159 ? 11.172 -16.281 -23.109 1 96.25 159 LYS A CA 1
ATOM 1199 C C . LYS A 1 159 ? 10.68 -15.844 -21.734 1 96.25 159 LYS A C 1
ATOM 1201 O O . LYS A 1 159 ? 10.32 -16.688 -20.906 1 96.25 159 LYS A O 1
ATOM 1206 N N . PRO A 1 160 ? 10.625 -14.531 -21.422 1 95.62 160 PRO A N 1
ATOM 1207 C CA . PRO A 1 160 ? 10.133 -14.125 -20.109 1 95.62 160 PRO A CA 1
ATOM 1208 C C . PRO A 1 160 ? 8.703 -14.578 -19.844 1 95.62 160 PRO A C 1
ATOM 1210 O O . PRO A 1 160 ? 8.367 -14.969 -18.719 1 95.62 160 PRO A O 1
ATOM 1213 N N . VAL A 1 161 ? 7.879 -14.516 -20.875 1 97.38 161 VAL A N 1
ATOM 1214 C CA . VAL A 1 161 ? 6.484 -14.938 -20.75 1 97.38 161 VAL A CA 1
ATOM 1215 C C . VAL A 1 161 ? 6.422 -16.438 -20.453 1 97.38 161 VAL A C 1
ATOM 1217 O O . VAL A 1 161 ? 5.684 -16.875 -19.562 1 97.38 161 VAL A O 1
ATOM 1220 N N . GLN A 1 162 ? 7.234 -17.203 -21.172 1 97.12 162 GLN A N 1
ATOM 1221 C CA . GLN A 1 162 ? 7.297 -18.641 -20.984 1 97.12 162 GLN A CA 1
ATOM 1222 C C . GLN A 1 162 ? 7.754 -18.984 -19.562 1 97.12 162 GLN A C 1
ATOM 1224 O O . GLN A 1 162 ? 7.188 -19.875 -18.922 1 97.12 162 GLN A O 1
ATOM 1229 N N . ARG A 1 163 ? 8.742 -18.312 -19.125 1 97.69 163 ARG A N 1
ATOM 1230 C CA . ARG A 1 163 ? 9.289 -18.578 -17.797 1 97.69 163 ARG A CA 1
ATOM 1231 C C . ARG A 1 163 ? 8.266 -18.25 -16.703 1 97.69 163 ARG A C 1
ATOM 1233 O O . ARG A 1 163 ? 8.125 -19 -15.734 1 97.69 163 ARG A O 1
ATOM 1240 N N . TRP A 1 164 ? 7.574 -17.141 -16.828 1 97.94 164 TRP A N 1
ATOM 1241 C CA . TRP A 1 164 ? 6.504 -16.812 -15.883 1 97.94 164 TRP A CA 1
ATOM 1242 C C . TRP A 1 164 ? 5.469 -17.922 -15.836 1 97.94 164 TRP A C 1
ATOM 1244 O O . TRP A 1 164 ? 5.09 -18.391 -14.758 1 97.94 164 TRP A O 1
ATOM 1254 N N . GLN A 1 165 ? 5.027 -18.344 -17.016 1 96.38 165 GLN A N 1
ATOM 1255 C CA . GLN A 1 165 ? 3.998 -19.359 -17.125 1 96.38 165 GLN A CA 1
ATOM 1256 C C . GLN A 1 165 ? 4.414 -20.641 -16.391 1 96.38 165 GLN A C 1
ATOM 1258 O O . GLN A 1 165 ? 3.586 -21.297 -15.766 1 96.38 165 GLN A O 1
ATOM 1263 N N . GLN A 1 166 ? 5.57 -20.922 -16.484 1 95.25 166 GLN A N 1
ATOM 1264 C CA . GLN A 1 166 ? 6.082 -22.156 -15.914 1 95.25 166 GLN A CA 1
ATOM 1265 C C . GLN A 1 166 ? 6.34 -22.016 -14.422 1 95.25 166 GLN A C 1
ATOM 1267 O O . GLN A 1 166 ? 5.848 -22.812 -13.617 1 95.25 166 GLN A O 1
ATOM 1272 N N . LEU A 1 167 ? 7.039 -20.969 -14.008 1 98.06 167 LEU A N 1
ATOM 1273 C CA . LEU A 1 167 ? 7.645 -20.922 -12.68 1 98.06 167 LEU A CA 1
ATOM 1274 C C . LEU A 1 167 ? 6.66 -20.375 -11.656 1 98.06 167 LEU A C 1
ATOM 1276 O O . LEU A 1 167 ? 6.789 -20.641 -10.453 1 98.06 167 LEU A O 1
ATOM 1280 N N . VAL A 1 168 ? 5.613 -19.641 -12.031 1 98.5 168 VAL A N 1
ATOM 1281 C CA . VAL A 1 168 ? 4.715 -18.984 -11.086 1 98.5 168 VAL A CA 1
ATOM 1282 C C . VAL A 1 168 ? 3.863 -20.047 -10.375 1 98.5 168 VAL A C 1
ATOM 1284 O O . VAL A 1 168 ? 3.396 -19.828 -9.258 1 98.5 168 VAL A O 1
ATOM 1287 N N . HIS A 1 169 ? 3.641 -21.188 -11.016 1 98 169 HIS A N 1
ATOM 1288 C CA . HIS A 1 169 ? 2.779 -22.219 -10.438 1 98 169 HIS A CA 1
ATOM 1289 C C . HIS A 1 169 ? 3.596 -23.391 -9.914 1 98 169 HIS A C 1
ATOM 1291 O O . HIS A 1 169 ? 3.084 -24.5 -9.789 1 98 169 HIS A O 1
ATOM 1297 N N . GLU A 1 170 ? 4.926 -23.109 -9.688 1 95.94 170 GLU A N 1
ATOM 1298 C CA . GLU A 1 170 ? 5.77 -24.062 -8.961 1 95.94 170 GLU A CA 1
ATOM 1299 C C . GLU A 1 170 ? 5.879 -23.672 -7.484 1 95.94 170 GLU A C 1
ATOM 1301 O O . GLU A 1 170 ? 6.309 -22.562 -7.156 1 95.94 170 GLU A O 1
ATOM 1306 N N . PRO A 1 171 ? 5.375 -24.484 -6.48 1 92.62 171 PRO A N 1
ATOM 1307 C CA . PRO A 1 171 ? 5.168 -25.922 -6.637 1 92.62 171 PRO A CA 1
ATOM 1308 C C . PRO A 1 171 ? 3.742 -26.281 -7.059 1 92.62 171 PRO A C 1
ATOM 1310 O O . PRO A 1 171 ? 3.438 -27.453 -7.309 1 92.62 171 PRO A O 1
ATOM 1313 N N . GLY A 1 172 ? 2.844 -25.281 -7.051 1 94.81 172 GLY A N 1
ATOM 1314 C CA . GLY A 1 172 ? 1.506 -25.5 -7.57 1 94.81 172 GLY A CA 1
ATOM 1315 C C . GLY A 1 172 ? 0.523 -25.969 -6.512 1 94.81 172 GLY A C 1
ATOM 1316 O O . GLY A 1 172 ? -0.495 -26.578 -6.832 1 94.81 172 GLY A O 1
ATOM 1317 N N . ILE A 1 173 ? 0.854 -25.781 -5.266 1 97.69 173 ILE A N 1
ATOM 1318 C CA . ILE A 1 173 ? -0.023 -26.094 -4.141 1 97.69 173 ILE A CA 1
ATOM 1319 C C . ILE A 1 173 ? -0.99 -24.922 -3.91 1 97.69 173 ILE A C 1
ATOM 1321 O O . ILE A 1 173 ? -0.571 -23.828 -3.561 1 97.69 173 ILE A O 1
ATOM 1325 N N . TYR A 1 174 ? -2.314 -25.141 -4.125 1 98.38 174 TYR A N 1
ATOM 1326 C CA . TYR A 1 174 ? -3.346 -24.125 -3.986 1 98.38 174 TYR A CA 1
ATOM 1327 C C . TYR A 1 174 ? -4.566 -24.672 -3.262 1 98.38 174 TYR A C 1
ATOM 1329 O O . TYR A 1 174 ? -4.758 -25.891 -3.188 1 98.38 174 TYR A O 1
ATOM 1337 N N . ASP A 1 175 ? -5.312 -23.812 -2.693 1 98.62 175 ASP A N 1
ATOM 1338 C CA . ASP A 1 175 ? -6.605 -24.188 -2.123 1 98.62 175 ASP A CA 1
ATOM 1339 C C . ASP A 1 175 ? -7.688 -24.234 -3.197 1 98.62 175 ASP A C 1
ATOM 1341 O O . ASP A 1 175 ? -8.688 -24.953 -3.049 1 98.62 175 ASP A O 1
ATOM 1345 N N . LEU A 1 176 ? -7.5 -23.453 -4.219 1 98.69 176 LEU A N 1
ATOM 1346 C CA . LEU A 1 176 ? -8.398 -23.328 -5.359 1 98.69 176 LEU A CA 1
ATOM 1347 C C . LEU A 1 176 ? -7.637 -22.891 -6.605 1 98.69 176 LEU A C 1
ATOM 1349 O O . LEU A 1 176 ? -6.703 -22.094 -6.52 1 98.69 176 LEU A O 1
ATOM 1353 N N . LYS A 1 177 ? -7.93 -23.469 -7.699 1 98.69 177 LYS A N 1
ATOM 1354 C CA . LYS A 1 177 ? -7.402 -23.031 -8.992 1 98.69 177 LYS A CA 1
ATOM 1355 C C . LYS A 1 177 ? -8.516 -22.516 -9.898 1 98.69 177 LYS A C 1
ATOM 1357 O O . LYS A 1 177 ? -9.578 -23.141 -9.992 1 98.69 177 LYS A O 1
ATOM 1362 N N . VAL A 1 178 ? -8.289 -21.391 -10.484 1 98.88 178 VAL A N 1
ATOM 1363 C CA . VAL A 1 178 ? -9.211 -20.844 -11.477 1 98.88 178 VAL A CA 1
ATOM 1364 C C . VAL A 1 178 ? -8.469 -20.562 -12.773 1 98.88 178 VAL A C 1
ATOM 1366 O O . VAL A 1 178 ? -7.254 -20.344 -12.766 1 98.88 178 VAL A O 1
ATOM 1369 N N . ASP A 1 179 ? -9.211 -20.594 -13.891 1 98.81 179 ASP A N 1
ATOM 1370 C CA . ASP A 1 179 ? -8.625 -20.391 -15.211 1 98.81 179 ASP A CA 1
ATOM 1371 C C . ASP A 1 179 ? -9.359 -19.281 -15.969 1 98.81 179 ASP A C 1
ATOM 1373 O O . ASP A 1 179 ? -10.484 -19.484 -16.438 1 98.81 179 ASP A O 1
ATOM 1377 N N . THR A 1 180 ? -8.695 -18.203 -16.172 1 98.75 180 THR A N 1
ATOM 1378 C CA . THR A 1 180 ? -9.344 -17.031 -16.75 1 98.75 180 THR A CA 1
ATOM 1379 C C . THR A 1 180 ? -9.414 -17.141 -18.266 1 98.75 180 THR A C 1
ATOM 1381 O O . THR A 1 180 ? -10.031 -16.297 -18.938 1 98.75 180 THR A O 1
ATOM 1384 N N . SER A 1 181 ? -8.75 -18.125 -18.859 1 98.5 181 SER A N 1
ATOM 1385 C CA . SER A 1 181 ? -8.961 -18.391 -20.281 1 98.5 181 SER A CA 1
ATOM 1386 C C . SER A 1 181 ? -10.281 -19.125 -20.516 1 98.5 181 SER A C 1
ATOM 1388 O O . SER A 1 181 ? -10.797 -19.125 -21.641 1 98.5 181 SER A O 1
ATOM 1390 N N . MET A 1 182 ? -10.805 -19.703 -19.469 1 98.38 182 MET A N 1
ATOM 1391 C CA . MET A 1 182 ? -12.023 -20.5 -19.578 1 98.38 182 MET A CA 1
ATOM 1392 C C . MET A 1 182 ? -13.203 -19.797 -18.938 1 98.38 182 MET A C 1
ATOM 1394 O O . MET A 1 182 ? -14.352 -20 -19.344 1 98.38 182 MET A O 1
ATOM 1398 N N . LEU A 1 183 ? -12.961 -19.031 -17.906 1 98.69 183 LEU A N 1
ATOM 1399 C CA . LEU A 1 183 ? -13.984 -18.359 -17.125 1 98.69 183 LEU A CA 1
ATOM 1400 C C . LEU A 1 183 ? -13.758 -16.844 -17.125 1 98.69 183 LEU A C 1
ATOM 1402 O O . LEU A 1 183 ? -12.617 -16.391 -17.141 1 98.69 183 LEU A O 1
ATOM 1406 N N . SER A 1 184 ? -14.852 -16.047 -17.031 1 98.62 184 SER A N 1
ATOM 1407 C CA . SER A 1 184 ? -14.734 -14.609 -16.828 1 98.62 184 SER A CA 1
ATOM 1408 C C . SER A 1 184 ? -14.227 -14.281 -15.43 1 98.62 184 SER A C 1
ATOM 1410 O O . SER A 1 184 ? -14.258 -15.133 -14.539 1 98.62 184 SER A O 1
ATOM 1412 N N . SER A 1 185 ? -13.781 -13.125 -15.273 1 98.69 185 SER A N 1
ATOM 1413 C CA . SER A 1 185 ? -13.32 -12.688 -13.961 1 98.69 185 SER A CA 1
ATOM 1414 C C . SER A 1 185 ? -14.438 -12.797 -12.922 1 98.69 185 SER A C 1
ATOM 1416 O O . SER A 1 185 ? -14.18 -13.141 -11.766 1 98.69 185 SER A O 1
ATOM 1418 N N . LYS A 1 186 ? -15.664 -12.5 -13.32 1 98.75 186 LYS A N 1
ATOM 1419 C CA . LYS A 1 186 ? -16.812 -12.617 -12.422 1 98.75 186 LYS A CA 1
ATOM 1420 C C . LYS A 1 186 ? -17.031 -14.062 -12 1 98.75 186 LYS A C 1
ATOM 1422 O O . LYS A 1 186 ? -17.281 -14.344 -10.82 1 98.75 186 LYS A O 1
ATOM 1427 N N . GLN A 1 187 ? -16.938 -14.961 -12.961 1 98.88 187 GLN A N 1
ATOM 1428 C CA . GLN A 1 187 ? -17.094 -16.375 -12.664 1 98.88 187 GLN A CA 1
ATOM 1429 C C . GLN A 1 187 ? -16 -16.875 -11.742 1 98.88 187 GLN A C 1
ATOM 1431 O O . GLN A 1 187 ? -16.25 -17.672 -10.828 1 98.88 187 GLN A O 1
ATOM 1436 N N . CYS A 1 188 ? -14.781 -16.469 -12 1 98.94 188 CYS A N 1
ATOM 1437 C CA . CYS A 1 188 ? -13.664 -16.828 -11.125 1 98.94 188 CYS A CA 1
ATOM 1438 C C . CYS A 1 188 ? -13.891 -16.312 -9.711 1 98.94 188 CYS A C 1
ATOM 1440 O O . CYS A 1 188 ? -13.703 -17.062 -8.742 1 98.94 188 CYS A O 1
ATOM 1442 N N . ALA A 1 189 ? -14.352 -15.062 -9.562 1 98.94 189 ALA A N 1
ATOM 1443 C CA . ALA A 1 189 ? -14.656 -14.484 -8.258 1 98.94 189 ALA A CA 1
ATOM 1444 C C . ALA A 1 189 ? -15.766 -15.266 -7.559 1 98.94 189 ALA A C 1
ATOM 1446 O O . ALA A 1 189 ? -15.711 -15.484 -6.348 1 98.94 189 ALA A O 1
ATOM 1447 N N . ASP A 1 190 ? -16.75 -15.703 -8.328 1 98.75 190 ASP A N 1
ATOM 1448 C CA . ASP A 1 190 ? -17.844 -16.469 -7.762 1 98.75 190 ASP A CA 1
ATOM 1449 C C . ASP A 1 190 ? -17.344 -17.797 -7.191 1 98.75 190 ASP A C 1
ATOM 1451 O O . ASP A 1 190 ? -17.812 -18.234 -6.133 1 98.75 190 ASP A O 1
ATOM 1455 N N . LEU A 1 191 ? -16.438 -18.422 -7.883 1 98.81 191 LEU A N 1
ATOM 1456 C CA . LEU A 1 191 ? -15.852 -19.656 -7.379 1 98.81 191 LEU A CA 1
ATOM 1457 C C . LEU A 1 191 ? -15.102 -19.406 -6.074 1 98.81 191 LEU A C 1
ATOM 1459 O O . LEU A 1 191 ? -15.18 -20.219 -5.145 1 98.81 191 LEU A O 1
ATOM 1463 N N . ILE A 1 192 ? -14.422 -18.328 -6.02 1 98.81 192 ILE A N 1
ATOM 1464 C CA . ILE A 1 192 ? -13.68 -17.969 -4.816 1 98.81 192 ILE A CA 1
ATOM 1465 C C . ILE A 1 192 ? -14.656 -17.719 -3.668 1 98.81 192 ILE A C 1
ATOM 1467 O O . ILE A 1 192 ? -14.438 -18.172 -2.545 1 98.81 192 ILE A O 1
ATOM 1471 N N . ARG A 1 193 ? -15.734 -17.047 -3.957 1 98.44 193 ARG A N 1
ATOM 1472 C CA . ARG A 1 193 ? -16.766 -16.766 -2.957 1 98.44 193 ARG A CA 1
ATOM 1473 C C . ARG A 1 193 ? -17.359 -18.062 -2.412 1 98.44 193 ARG A C 1
ATOM 1475 O O . ARG A 1 193 ? -17.578 -18.188 -1.205 1 98.44 193 ARG A O 1
ATOM 1482 N N . GLN A 1 194 ? -17.641 -18.953 -3.326 1 98.12 194 GLN A N 1
ATOM 1483 C CA . GLN A 1 194 ? -18.188 -20.25 -2.93 1 98.12 194 GLN A CA 1
ATOM 1484 C C . GLN A 1 194 ? -17.219 -21 -2.031 1 98.12 194 GLN A C 1
ATOM 1486 O O . GLN A 1 194 ? -17.625 -21.578 -1.021 1 98.12 194 GLN A O 1
ATOM 1491 N N . ARG A 1 195 ? -15.969 -20.969 -2.432 1 98.19 195 ARG A N 1
ATOM 1492 C CA . ARG A 1 195 ? -14.961 -21.641 -1.618 1 98.19 195 ARG A CA 1
ATOM 1493 C C . ARG A 1 195 ? -14.883 -21.031 -0.222 1 98.19 195 ARG A C 1
ATOM 1495 O O . ARG A 1 195 ? -14.734 -21.75 0.768 1 98.19 195 ARG A O 1
ATOM 1502 N N . LEU A 1 196 ? -14.953 -19.75 -0.075 1 96.56 196 LEU A N 1
ATOM 1503 C CA . LEU A 1 196 ? -14.945 -19.062 1.21 1 96.56 196 LEU A CA 1
ATOM 1504 C C . LEU A 1 196 ? -16.156 -19.469 2.051 1 96.56 196 LEU A C 1
ATOM 1506 O O . LEU A 1 196 ? -16.031 -19.641 3.268 1 96.56 196 LEU A O 1
ATOM 1510 N N . ALA A 1 197 ? -17.266 -19.656 1.424 1 94.5 197 ALA A N 1
ATOM 1511 C CA . ALA A 1 197 ? -18.531 -19.938 2.102 1 94.5 197 ALA A CA 1
ATOM 1512 C C . ALA A 1 197 ? -18.531 -21.344 2.707 1 94.5 197 ALA A C 1
ATOM 1514 O O . ALA A 1 197 ? -19.328 -21.641 3.594 1 94.5 197 ALA A O 1
ATOM 1515 N N . GLU A 1 198 ? -17.641 -22.156 2.141 1 93.94 198 GLU A N 1
ATOM 1516 C CA . GLU A 1 198 ? -17.531 -23.5 2.703 1 93.94 198 GLU A CA 1
ATOM 1517 C C . GLU A 1 198 ? -17.062 -23.453 4.16 1 93.94 198 GLU A C 1
ATOM 1519 O O . GLU A 1 198 ? -17.281 -24.406 4.91 1 93.94 198 GLU A O 1
ATOM 1524 N N . GLY A 1 199 ? -16.391 -22.375 4.598 1 86.5 199 GLY A N 1
ATOM 1525 C CA . GLY A 1 199 ? -16 -22.172 5.984 1 86.5 199 GLY A CA 1
ATOM 1526 C C . GLY A 1 199 ? -14.742 -22.906 6.371 1 86.5 199 GLY A C 1
ATOM 1527 O O . GLY A 1 199 ? -14.258 -22.781 7.496 1 86.5 199 GLY A O 1
ATOM 1528 N N . THR A 1 200 ? -14.188 -23.703 5.43 1 85.81 200 THR A N 1
ATOM 1529 C CA . THR A 1 200 ? -12.953 -24.422 5.711 1 85.81 200 THR A CA 1
ATOM 1530 C C . THR A 1 200 ? -11.742 -23.531 5.438 1 85.81 200 THR A C 1
ATOM 1532 O O . THR A 1 200 ? -11.711 -22.797 4.449 1 85.81 200 THR A O 1
ATOM 1535 N N . THR A 1 201 ? -10.867 -23.578 6.332 1 86.94 201 THR A N 1
ATOM 1536 C CA . THR A 1 201 ? -9.648 -22.797 6.16 1 86.94 201 THR A CA 1
ATOM 1537 C C . THR A 1 201 ? -8.797 -23.359 5.031 1 86.94 201 THR A C 1
ATOM 1539 O O . THR A 1 201 ? -8.836 -24.562 4.762 1 86.94 201 THR A O 1
ATOM 1542 N N . GLY A 1 202 ? -8.203 -22.516 4.348 1 92.94 202 GLY A N 1
ATOM 1543 C CA . GLY A 1 202 ? -7.223 -23 3.385 1 92.94 202 GLY A CA 1
ATOM 1544 C C . GLY A 1 202 ? -6.07 -23.75 4.027 1 92.94 202 GLY A C 1
ATOM 1545 O O . GLY A 1 202 ? -5.668 -23.438 5.148 1 92.94 202 GLY A O 1
ATOM 1546 N N . SER A 1 203 ? -5.516 -24.703 3.258 1 95 203 SER A N 1
ATOM 1547 C CA . SER A 1 203 ? -4.422 -25.5 3.803 1 95 203 SER A CA 1
ATOM 1548 C C . SER A 1 203 ? -3.154 -25.344 2.971 1 95 203 SER A C 1
ATOM 1550 O O . SER A 1 203 ? -2.094 -25.859 3.336 1 95 203 SER A O 1
ATOM 1552 N N . ALA A 1 204 ? -3.287 -24.641 1.893 1 97.69 204 ALA A N 1
ATOM 1553 C CA . ALA A 1 204 ? -2.16 -24.547 0.968 1 97.69 204 ALA A CA 1
ATOM 1554 C C . ALA A 1 204 ? -0.934 -23.953 1.656 1 97.69 204 ALA A C 1
ATOM 1556 O O . ALA A 1 204 ? 0.17 -24.5 1.546 1 97.69 204 ALA A O 1
ATOM 1557 N N . PHE A 1 205 ? -1.099 -22.844 2.402 1 97.25 205 PHE A N 1
ATOM 1558 C CA . PHE A 1 205 ? 0.03 -22.188 3.041 1 97.25 205 PHE A CA 1
ATOM 1559 C C . PHE A 1 205 ? 0.659 -23.078 4.102 1 97.25 205 PHE A C 1
ATOM 1561 O O . PHE A 1 205 ? 1.876 -23.062 4.293 1 97.25 205 PHE A O 1
ATOM 1568 N N . GLN A 1 206 ? -0.147 -23.859 4.766 1 95.69 206 GLN A N 1
ATOM 1569 C CA . GLN A 1 206 ? 0.381 -24.828 5.727 1 95.69 206 GLN A CA 1
ATOM 1570 C C . GLN A 1 206 ? 1.232 -25.891 5.031 1 95.69 206 GLN A C 1
ATOM 1572 O O . GLN A 1 206 ? 2.314 -26.234 5.512 1 95.69 206 GLN A O 1
ATOM 1577 N N . ARG A 1 207 ? 0.765 -26.406 3.918 1 96.81 207 ARG A N 1
ATOM 1578 C CA . ARG A 1 207 ? 1.488 -27.406 3.143 1 96.81 207 ARG A CA 1
ATOM 1579 C C . ARG A 1 207 ? 2.779 -26.828 2.57 1 96.81 207 ARG A C 1
ATOM 1581 O O . ARG A 1 207 ? 3.803 -27.516 2.521 1 96.81 207 ARG A O 1
ATOM 1588 N N . ILE A 1 208 ? 2.705 -25.594 2.172 1 96.38 208 ILE A N 1
ATOM 1589 C CA . ILE A 1 208 ? 3.873 -24.938 1.608 1 96.38 208 ILE A CA 1
ATOM 1590 C C . ILE A 1 208 ? 4.949 -24.781 2.68 1 96.38 208 ILE A C 1
ATOM 1592 O O . ILE A 1 208 ? 6.141 -24.906 2.395 1 96.38 208 ILE A O 1
ATOM 1596 N N . ARG A 1 209 ? 4.574 -24.562 3.955 1 93.12 209 ARG A N 1
ATOM 1597 C CA . ARG A 1 209 ? 5.512 -24.406 5.066 1 93.12 209 ARG A CA 1
ATOM 1598 C C . ARG A 1 209 ? 6.066 -25.766 5.5 1 93.12 209 ARG A C 1
ATOM 1600 O O . ARG A 1 209 ? 7.062 -25.828 6.219 1 93.12 209 ARG A O 1
ATOM 1607 N N . GLY A 1 210 ? 5.527 -26.75 4.957 1 85.62 210 GLY A N 1
ATOM 1608 C CA . GLY A 1 210 ? 5.941 -28.078 5.355 1 85.62 210 GLY A CA 1
ATOM 1609 C C . GLY A 1 210 ? 5.348 -28.516 6.684 1 85.62 210 GLY A C 1
ATOM 1610 O O . GLY A 1 210 ? 5.93 -29.344 7.387 1 85.62 210 GLY A O 1
ATOM 1611 N N . CYS A 1 211 ? 4.43 -27.75 7.164 1 68.81 211 CYS A N 1
ATOM 1612 C CA . CYS A 1 211 ? 3.795 -28.141 8.414 1 68.81 211 CYS A CA 1
ATOM 1613 C C . CYS A 1 211 ? 2.631 -29.094 8.156 1 68.81 211 CYS A C 1
ATOM 1615 O O . CYS A 1 211 ? 1.928 -28.953 7.152 1 68.81 211 CYS A O 1
ATOM 1617 N N . GLU A 1 212 ? 2.73 -30.406 8.516 1 55.53 212 GLU A N 1
ATOM 1618 C CA . GLU A 1 212 ? 1.672 -31.406 8.414 1 55.53 212 GLU A CA 1
ATOM 1619 C C . GLU A 1 212 ? 0.437 -30.969 9.203 1 55.53 212 GLU A C 1
ATOM 1621 O O . GLU A 1 212 ? 0.547 -30.25 10.203 1 55.53 212 GLU A O 1
ATOM 1626 N N . MET B 1 1 ? 38.344 -23.188 22.016 1 24.8 1 MET B N 1
ATOM 1627 C CA . MET B 1 1 ? 37.219 -23.391 21.109 1 24.8 1 MET B CA 1
ATOM 1628 C C . MET B 1 1 ? 36.188 -22.281 21.281 1 24.8 1 MET B C 1
ATOM 1630 O O . MET B 1 1 ? 35.375 -22.328 22.203 1 24.8 1 MET B O 1
ATOM 1634 N N . GLU B 1 2 ? 36.5 -21.031 21.109 1 26.31 2 GLU B N 1
ATOM 1635 C CA . GLU B 1 2 ? 35.75 -19.797 21.422 1 26.31 2 GLU B CA 1
ATOM 1636 C C . GLU B 1 2 ? 34.469 -19.719 20.641 1 26.31 2 GLU B C 1
ATOM 1638 O O . GLU B 1 2 ? 34.438 -19.828 19.406 1 26.31 2 GLU B O 1
ATOM 1643 N N . GLN B 1 3 ? 33.312 -20.078 21.219 1 27.12 3 GLN B N 1
ATOM 1644 C CA . GLN B 1 3 ? 31.938 -20.016 20.719 1 27.12 3 GLN B CA 1
ATOM 1645 C C . GLN B 1 3 ? 31.625 -18.641 20.141 1 27.12 3 GLN B C 1
ATOM 1647 O O . GLN B 1 3 ? 31.75 -17.625 20.828 1 27.12 3 GLN B O 1
ATOM 1652 N N . VAL B 1 4 ? 31.922 -18.328 18.922 1 26.12 4 VAL B N 1
ATOM 1653 C CA . VAL B 1 4 ? 31.562 -17.078 18.25 1 26.12 4 VAL B CA 1
ATOM 1654 C C . VAL B 1 4 ? 30.078 -16.797 18.422 1 26.12 4 VAL B C 1
ATOM 1656 O O . VAL B 1 4 ? 29.234 -17.531 17.891 1 26.12 4 VAL B O 1
ATOM 1659 N N . ALA B 1 5 ? 29.641 -16.531 19.609 1 31.38 5 ALA B N 1
ATOM 1660 C CA . ALA B 1 5 ? 28.281 -16.016 19.844 1 31.38 5 ALA B CA 1
ATOM 1661 C C . ALA B 1 5 ? 27.891 -15.016 18.75 1 31.38 5 ALA B C 1
ATOM 1663 O O . ALA B 1 5 ? 28.375 -13.883 18.734 1 31.38 5 ALA B O 1
ATOM 1664 N N . GLY B 1 6 ? 27.906 -15.359 17.484 1 29.86 6 GLY B N 1
ATOM 1665 C CA . GLY B 1 6 ? 27.359 -14.453 16.484 1 29.86 6 GLY B CA 1
ATOM 1666 C C . GLY B 1 6 ? 26.047 -13.805 16.906 1 29.86 6 GLY B C 1
ATOM 1667 O O . GLY B 1 6 ? 25.062 -14.5 17.188 1 29.86 6 GLY B O 1
ATOM 1668 N N . SER B 1 7 ? 26.031 -12.812 17.703 1 32.22 7 SER B N 1
ATOM 1669 C CA . SER B 1 7 ? 24.859 -12.023 18.078 1 32.22 7 SER B CA 1
ATOM 1670 C C . SER B 1 7 ? 23.891 -11.914 16.906 1 32.22 7 SER B C 1
ATOM 1672 O O . SER B 1 7 ? 24.266 -11.5 15.812 1 32.22 7 SER B O 1
ATOM 1674 N N . VAL B 1 8 ? 23.062 -12.781 16.688 1 34 8 VAL B N 1
ATOM 1675 C CA . VAL B 1 8 ? 21.953 -12.539 15.781 1 34 8 VAL B CA 1
ATOM 1676 C C . VAL B 1 8 ? 21.562 -11.062 15.828 1 34 8 VAL B C 1
ATOM 1678 O O . VAL B 1 8 ? 21.125 -10.562 16.859 1 34 8 VAL B O 1
ATOM 1681 N N . GLU B 1 9 ? 22.328 -10.094 15.406 1 38.34 9 GLU B N 1
ATOM 1682 C CA . GLU B 1 9 ? 21.906 -8.695 15.289 1 38.34 9 GLU B CA 1
ATOM 1683 C C . GLU B 1 9 ? 20.391 -8.578 15.164 1 38.34 9 GLU B C 1
ATOM 1685 O O . GLU B 1 9 ? 19.797 -9.094 14.211 1 38.34 9 GLU B O 1
ATOM 1690 N N . MET B 1 10 ? 19.562 -8.781 16.125 1 42.75 10 MET B N 1
ATOM 1691 C CA . MET B 1 10 ? 18.141 -8.461 16.156 1 42.75 10 MET B CA 1
ATOM 1692 C C . MET B 1 10 ? 17.812 -7.332 15.195 1 42.75 10 MET B C 1
ATOM 1694 O O . MET B 1 10 ? 18.375 -6.238 15.297 1 42.75 10 MET B O 1
ATOM 1698 N N . ASP B 1 11 ? 17.609 -7.609 13.961 1 58.75 11 ASP B N 1
ATOM 1699 C CA . ASP B 1 11 ? 17.375 -6.684 12.859 1 58.75 11 ASP B CA 1
ATOM 1700 C C . ASP B 1 11 ? 16.516 -5.504 13.32 1 58.75 11 ASP B C 1
ATOM 1702 O O . ASP B 1 11 ? 15.398 -5.691 13.797 1 58.75 11 ASP B O 1
ATOM 1706 N N . SER B 1 12 ? 17.094 -4.352 13.867 1 85.69 12 SER B N 1
ATOM 1707 C CA . SER B 1 12 ? 16.562 -3.082 14.359 1 85.69 12 SER B CA 1
ATOM 1708 C C . SER B 1 12 ? 15.445 -2.562 13.461 1 85.69 12 SER B C 1
ATOM 1710 O O . SER B 1 12 ? 15.469 -2.785 12.25 1 85.69 12 SER B O 1
ATOM 1712 N N . LYS B 1 13 ? 14.25 -2.205 14.125 1 95 13 LYS B N 1
ATOM 1713 C CA . LYS B 1 13 ? 13.133 -1.588 13.398 1 95 13 LYS B CA 1
ATOM 1714 C C . LYS B 1 13 ? 13.625 -0.43 12.531 1 95 13 LYS B C 1
ATOM 1716 O O . LYS B 1 13 ? 14.57 0.27 12.891 1 95 13 LYS B O 1
ATOM 1721 N N . GLY B 1 14 ? 13.094 -0.38 11.367 1 97.19 14 GLY B N 1
ATOM 1722 C CA . GLY B 1 14 ? 13.344 0.78 10.531 1 97.19 14 GLY B CA 1
ATOM 1723 C C . GLY B 1 14 ? 12.758 2.061 11.086 1 97.19 14 GLY B C 1
ATOM 1724 O O . GLY B 1 14 ? 11.828 2.021 11.898 1 97.19 14 GLY B O 1
ATOM 1725 N N . LYS B 1 15 ? 13.25 3.174 10.719 1 97.25 15 LYS B N 1
ATOM 1726 C CA . LYS B 1 15 ? 12.742 4.488 11.102 1 97.25 15 LYS B CA 1
ATOM 1727 C C . LYS B 1 15 ? 11.469 4.828 10.336 1 97.25 15 LYS B C 1
ATOM 1729 O O . LYS B 1 15 ? 11.25 4.336 9.227 1 97.25 15 LYS B O 1
ATOM 1734 N N . ILE B 1 16 ? 10.633 5.656 10.984 1 98.56 16 ILE B N 1
ATOM 1735 C CA . ILE B 1 16 ? 9.391 6.102 10.367 1 98.56 16 ILE B CA 1
ATOM 1736 C C . ILE B 1 16 ? 9.352 7.625 10.328 1 98.56 16 ILE B C 1
ATOM 1738 O O . ILE B 1 16 ? 9.547 8.281 11.352 1 98.56 16 ILE B O 1
ATOM 1742 N N . ILE B 1 17 ? 9.172 8.18 9.148 1 98.81 17 ILE B N 1
ATOM 1743 C CA . ILE B 1 17 ? 8.906 9.602 8.961 1 98.81 17 ILE B CA 1
ATOM 1744 C C . ILE B 1 17 ? 7.473 9.805 8.477 1 98.81 17 ILE B C 1
ATOM 1746 O O . ILE B 1 17 ? 7.055 9.211 7.484 1 98.81 17 ILE B O 1
ATOM 1750 N N . ILE B 1 18 ? 6.703 10.625 9.164 1 98.88 18 ILE B N 1
ATOM 1751 C CA . ILE B 1 18 ? 5.363 11 8.727 1 98.88 18 ILE B CA 1
ATOM 1752 C C . ILE B 1 18 ? 5.355 12.469 8.305 1 98.88 18 ILE B C 1
ATOM 1754 O O . ILE B 1 18 ? 5.637 13.359 9.117 1 98.88 18 ILE B O 1
ATOM 1758 N N . LEU B 1 19 ? 5.105 12.695 7.059 1 98.94 19 LEU B N 1
ATOM 1759 C CA . LEU B 1 19 ? 4.922 14.031 6.508 1 98.94 19 LEU B CA 1
ATOM 1760 C C . LEU B 1 19 ? 3.445 14.414 6.484 1 98.94 19 LEU B C 1
ATOM 1762 O O . LEU B 1 19 ? 2.662 13.828 5.734 1 98.94 19 LEU B O 1
ATOM 1766 N N . ASN B 1 20 ? 3.051 15.359 7.297 1 98.88 20 ASN B N 1
ATOM 1767 C CA . ASN B 1 20 ? 1.668 15.82 7.379 1 98.88 20 ASN B CA 1
ATOM 1768 C C . ASN B 1 20 ? 1.504 17.219 6.773 1 98.88 20 ASN B C 1
ATOM 1770 O O . ASN B 1 20 ? 2.242 18.141 7.125 1 98.88 20 ASN B O 1
ATOM 1774 N N . GLY B 1 21 ? 0.675 17.359 5.875 1 98.75 21 GLY B N 1
ATOM 1775 C CA . GLY B 1 21 ? 0.435 18.641 5.227 1 98.75 21 GLY B CA 1
ATOM 1776 C C . GLY B 1 21 ? -0.708 18.594 4.23 1 98.75 21 GLY B C 1
ATOM 1777 O O . GLY B 1 21 ? -1.212 17.516 3.898 1 98.75 21 GLY B O 1
ATOM 1778 N N . ALA B 1 22 ? -1.123 19.719 3.73 1 98.38 22 ALA B N 1
ATOM 1779 C CA . ALA B 1 22 ? -2.246 19.844 2.805 1 98.38 22 ALA B CA 1
ATOM 1780 C C . ALA B 1 22 ? -1.885 19.312 1.427 1 98.38 22 ALA B C 1
ATOM 1782 O O . ALA B 1 22 ? -0.705 19.188 1.091 1 98.38 22 ALA B O 1
ATOM 1783 N N . PRO B 1 23 ? -2.943 18.891 0.591 1 97.19 23 PRO B N 1
ATOM 1784 C CA . PRO B 1 23 ? -2.678 18.562 -0.812 1 97.19 23 PRO B CA 1
ATOM 1785 C C . PRO B 1 23 ? -1.955 19.688 -1.55 1 97.19 23 PRO B C 1
ATOM 1787 O O . PRO B 1 23 ? -2.26 20.875 -1.338 1 97.19 23 PRO B O 1
ATOM 1790 N N . ARG B 1 24 ? -0.896 19.344 -2.342 1 97.25 24 ARG B N 1
ATOM 1791 C CA . ARG B 1 24 ? -0.099 20.266 -3.152 1 97.25 24 ARG B CA 1
ATOM 1792 C C . ARG B 1 24 ? 0.884 21.047 -2.289 1 97.25 24 ARG B C 1
ATOM 1794 O O . ARG B 1 24 ? 1.45 22.047 -2.734 1 97.25 24 ARG B O 1
ATOM 1801 N N . SER B 1 25 ? 1.104 20.594 -1.034 1 98.56 25 SER B N 1
ATOM 1802 C CA . SER B 1 25 ? 2.055 21.281 -0.164 1 98.56 25 SER B CA 1
ATOM 1803 C C . SER B 1 25 ? 3.486 20.844 -0.464 1 98.56 25 SER B C 1
ATOM 1805 O O . SER B 1 25 ? 4.438 21.438 0.051 1 98.56 25 SER B O 1
ATOM 1807 N N . GLY B 1 26 ? 3.693 19.781 -1.233 1 98.44 26 GLY B N 1
ATOM 1808 C CA . GLY B 1 26 ? 5.035 19.375 -1.626 1 98.44 26 GLY B CA 1
ATOM 1809 C C . GLY B 1 26 ? 5.488 18.094 -0.959 1 98.44 26 GLY B C 1
ATOM 1810 O O . GLY B 1 26 ? 6.629 17.672 -1.133 1 98.44 26 GLY B O 1
ATOM 1811 N N . LYS B 1 27 ? 4.629 17.359 -0.225 1 98.81 27 LYS B N 1
ATOM 1812 C CA . LYS B 1 27 ? 4.973 16.141 0.496 1 98.81 27 LYS B CA 1
ATOM 1813 C C . LYS B 1 27 ? 5.551 15.086 -0.448 1 98.81 27 LYS B C 1
ATOM 1815 O O . LYS B 1 27 ? 6.582 14.484 -0.151 1 98.81 27 LYS B O 1
ATOM 1820 N N . SER B 1 28 ? 4.887 14.898 -1.574 1 98.38 28 SER B N 1
ATOM 1821 C CA . SER B 1 28 ? 5.309 13.852 -2.498 1 98.38 28 SER B CA 1
ATOM 1822 C C . SER B 1 28 ? 6.715 14.117 -3.027 1 98.38 28 SER B C 1
ATOM 1824 O O . SER B 1 28 ? 7.496 13.188 -3.225 1 98.38 28 SER B O 1
ATOM 1826 N N . SER B 1 29 ? 7.027 15.398 -3.26 1 98.56 29 SER B N 1
ATOM 1827 C CA . SER B 1 29 ? 8.375 15.75 -3.703 1 98.56 29 SER B CA 1
ATOM 1828 C C . SER B 1 29 ? 9.406 15.461 -2.619 1 98.56 29 SER B C 1
ATOM 1830 O O . SER B 1 29 ? 10.5 14.984 -2.912 1 98.56 29 SER B O 1
ATOM 1832 N N . ILE B 1 30 ? 9.07 15.758 -1.377 1 98.94 30 ILE B N 1
ATOM 1833 C CA . ILE B 1 30 ? 9.969 15.461 -0.267 1 98.94 30 ILE B CA 1
ATOM 1834 C C . ILE B 1 30 ? 10.156 13.953 -0.138 1 98.94 30 ILE B C 1
ATOM 1836 O O . ILE B 1 30 ? 11.266 13.469 0.09 1 98.94 30 ILE B O 1
ATOM 1840 N N . VAL B 1 31 ? 9.078 13.141 -0.289 1 98.94 31 VAL B N 1
ATOM 1841 C CA . VAL B 1 31 ? 9.148 11.688 -0.267 1 98.94 31 VAL B CA 1
ATOM 1842 C C . VAL B 1 31 ? 10.172 11.203 -1.293 1 98.94 31 VAL B C 1
ATOM 1844 O O . VAL B 1 31 ? 11.031 10.375 -0.979 1 98.94 31 VAL B O 1
ATOM 1847 N N . ARG B 1 32 ? 10.094 11.75 -2.488 1 98.62 32 ARG B N 1
ATOM 1848 C CA . ARG B 1 32 ? 10.992 11.336 -3.559 1 98.62 32 ARG B CA 1
ATOM 1849 C C . ARG B 1 32 ? 12.445 11.625 -3.188 1 98.62 32 ARG B C 1
ATOM 1851 O O . ARG B 1 32 ? 13.328 10.797 -3.432 1 98.62 32 ARG B O 1
ATOM 1858 N N . GLU B 1 33 ? 12.672 12.828 -2.621 1 98.81 33 GLU B N 1
ATOM 1859 C CA . GLU B 1 33 ? 14.023 13.18 -2.193 1 98.81 33 GLU B CA 1
ATOM 1860 C C . GLU B 1 33 ? 14.531 12.211 -1.127 1 98.81 33 GLU B C 1
ATOM 1862 O O . GLU B 1 33 ? 15.688 11.789 -1.166 1 98.81 33 GLU B O 1
ATOM 1867 N N . ILE B 1 34 ? 13.695 11.852 -0.199 1 98.88 34 ILE B N 1
ATOM 1868 C CA . ILE B 1 34 ? 14.062 10.938 0.881 1 98.88 34 ILE B CA 1
ATOM 1869 C C . ILE B 1 34 ? 14.414 9.57 0.305 1 98.88 34 ILE B C 1
ATOM 1871 O O . ILE B 1 34 ? 15.469 9.016 0.613 1 98.88 34 ILE B O 1
ATOM 1875 N N . GLN B 1 35 ? 13.57 9.031 -0.549 1 98.69 35 GLN B N 1
ATOM 1876 C CA . GLN B 1 35 ? 13.797 7.719 -1.142 1 98.69 35 GLN B CA 1
ATOM 1877 C C . GLN B 1 35 ? 15.07 7.707 -1.989 1 98.69 35 GLN B C 1
ATOM 1879 O O . GLN B 1 35 ? 15.758 6.688 -2.074 1 98.69 35 GLN B O 1
ATOM 1884 N N . HIS B 1 36 ? 15.383 8.836 -2.506 1 97.94 36 HIS B N 1
ATOM 1885 C CA . HIS B 1 36 ? 16.5 8.93 -3.432 1 97.94 36 HIS B CA 1
ATOM 1886 C C . HIS B 1 36 ? 17.828 9.094 -2.682 1 97.94 36 HIS B C 1
ATOM 1888 O O . HIS B 1 36 ? 18.844 8.539 -3.088 1 97.94 36 HIS B O 1
ATOM 1894 N N . SER B 1 37 ? 17.797 9.797 -1.577 1 97.75 37 SER B N 1
ATOM 1895 C CA . SER B 1 37 ? 19.078 10.273 -1.097 1 97.75 37 SER B CA 1
ATOM 1896 C C . SER B 1 37 ? 19.375 9.758 0.308 1 97.75 37 SER B C 1
ATOM 1898 O O . SER B 1 37 ? 20.516 9.789 0.758 1 97.75 37 SER B O 1
ATOM 1900 N N . PHE B 1 38 ? 18.344 9.367 1.042 1 98.25 38 PHE B N 1
ATOM 1901 C CA . PHE B 1 38 ? 18.594 8.922 2.408 1 98.25 38 PHE B CA 1
ATOM 1902 C C . PHE B 1 38 ? 19.25 7.551 2.414 1 98.25 38 PHE B C 1
ATOM 1904 O O . PHE B 1 38 ? 19.031 6.738 1.517 1 98.25 38 PHE B O 1
ATOM 1911 N N . GLU B 1 39 ? 20.078 7.266 3.414 1 95.81 39 GLU B N 1
ATOM 1912 C CA . GLU B 1 39 ? 20.672 5.941 3.607 1 95.81 39 GLU B CA 1
ATOM 1913 C C . GLU B 1 39 ? 19.609 4.91 3.975 1 95.81 39 GLU B C 1
ATOM 1915 O O . GLU B 1 39 ? 18.703 5.191 4.777 1 95.81 39 GLU B O 1
ATOM 1920 N N . GLY B 1 40 ? 19.797 3.699 3.385 1 95.19 40 GLY B N 1
ATOM 1921 C CA . GLY B 1 40 ? 18.844 2.629 3.639 1 95.19 40 GLY B CA 1
ATOM 1922 C C . GLY B 1 40 ? 17.672 2.621 2.67 1 95.19 40 GLY B C 1
ATOM 1923 O O . GLY B 1 40 ? 17.625 3.438 1.748 1 95.19 40 GLY B O 1
ATOM 1924 N N . VAL B 1 41 ? 16.781 1.666 2.816 1 97.31 41 VAL B N 1
ATOM 1925 C CA . VAL B 1 41 ? 15.602 1.522 1.964 1 97.31 41 VAL B CA 1
ATOM 1926 C C . VAL B 1 41 ? 14.406 2.201 2.621 1 97.31 41 VAL B C 1
ATOM 1928 O O . VAL B 1 41 ? 14.023 1.852 3.738 1 97.31 41 VAL B O 1
ATOM 1931 N N . TRP B 1 42 ? 13.883 3.193 1.954 1 98.56 42 TRP B N 1
ATOM 1932 C CA . TRP B 1 42 ? 12.719 3.916 2.445 1 98.56 42 TRP B CA 1
ATOM 1933 C C . TRP B 1 42 ? 11.492 3.607 1.594 1 98.56 42 TRP B C 1
ATOM 1935 O O . TRP B 1 42 ? 11.383 4.066 0.453 1 98.56 42 TRP B O 1
ATOM 1945 N N . MET B 1 43 ? 10.539 2.855 2.195 1 98.81 43 MET B N 1
ATOM 1946 C CA . MET B 1 43 ? 9.273 2.574 1.532 1 98.81 43 MET B CA 1
ATOM 1947 C C . MET B 1 43 ? 8.289 3.725 1.725 1 98.81 43 MET B C 1
ATOM 1949 O O . MET B 1 43 ? 8.25 4.34 2.791 1 98.81 43 MET B O 1
ATOM 1953 N N . ASN B 1 44 ? 7.516 4.008 0.708 1 98.88 44 ASN B N 1
ATOM 1954 C CA . ASN B 1 44 ? 6.488 5.035 0.826 1 98.88 44 ASN B CA 1
ATOM 1955 C C . ASN B 1 44 ? 5.102 4.418 1.012 1 98.88 44 ASN B C 1
ATOM 1957 O O . ASN B 1 44 ? 4.621 3.688 0.144 1 98.88 44 ASN B O 1
ATOM 1961 N N . LEU B 1 45 ? 4.512 4.625 2.117 1 98.88 45 LEU B N 1
ATOM 1962 C CA . LEU B 1 45 ? 3.119 4.266 2.352 1 98.88 45 LEU B CA 1
ATOM 1963 C C . LEU B 1 45 ? 2.352 5.434 2.959 1 98.88 45 LEU B C 1
ATOM 1965 O O . LEU B 1 45 ? 2.4 5.652 4.172 1 98.88 45 LEU B O 1
ATOM 1969 N N . GLY B 1 46 ? 1.655 6.152 2.107 1 98.31 46 GLY B N 1
ATOM 1970 C CA . GLY B 1 46 ? 0.818 7.273 2.508 1 98.31 46 GLY B CA 1
ATOM 1971 C C . GLY B 1 46 ? -0.608 7.16 2.002 1 98.31 46 GLY B C 1
ATOM 1972 O O . GLY B 1 46 ? -1.069 6.07 1.666 1 98.31 46 GLY B O 1
ATOM 1973 N N . VAL B 1 47 ? -1.32 8.273 2.033 1 98.19 47 VAL B N 1
ATOM 1974 C CA . VAL B 1 47 ? -2.742 8.32 1.707 1 98.19 47 VAL B CA 1
ATOM 1975 C C . VAL B 1 47 ? -2.947 7.957 0.237 1 98.19 47 VAL B C 1
ATOM 1977 O O . VAL B 1 47 ? -3.834 7.168 -0.097 1 98.19 47 VAL B O 1
ATOM 1980 N N . ASP B 1 48 ? -2.129 8.477 -0.658 1 97.06 48 ASP B N 1
ATOM 1981 C CA . ASP B 1 48 ? -2.307 8.234 -2.086 1 97.06 48 ASP B CA 1
ATOM 1982 C C . ASP B 1 48 ? -2.188 6.746 -2.41 1 97.06 48 ASP B C 1
ATOM 1984 O O . ASP B 1 48 ? -2.986 6.203 -3.178 1 97.06 48 ASP B O 1
ATOM 1988 N N . ILE B 1 49 ? -1.208 6.133 -1.841 1 97.75 49 ILE B N 1
ATOM 1989 C CA . ILE B 1 49 ? -0.999 4.711 -2.08 1 97.75 49 ILE B CA 1
ATOM 1990 C C . ILE B 1 49 ? -2.129 3.908 -1.438 1 97.75 49 ILE B C 1
ATOM 1992 O O . ILE B 1 49 ? -2.691 3.008 -2.064 1 97.75 49 ILE B O 1
ATOM 1996 N N . PHE B 1 50 ? -2.482 4.23 -0.188 1 98.69 50 PHE B N 1
ATOM 1997 C CA . PHE B 1 50 ? -3.488 3.459 0.531 1 98.69 50 PHE B CA 1
ATOM 1998 C C . PHE B 1 50 ? -4.852 3.588 -0.139 1 98.69 50 PHE B C 1
ATOM 2000 O O . PHE B 1 50 ? -5.641 2.641 -0.141 1 98.69 50 PHE B O 1
ATOM 2007 N N . MET B 1 51 ? -5.137 4.715 -0.769 1 98 51 MET B N 1
ATOM 2008 C CA . MET B 1 51 ? -6.379 4.914 -1.512 1 98 51 MET B CA 1
ATOM 2009 C C . MET B 1 51 ? -6.445 3.98 -2.717 1 98 51 MET B C 1
ATOM 2011 O O . MET B 1 51 ? -7.523 3.518 -3.09 1 98 51 MET B O 1
ATOM 2015 N N . LYS B 1 52 ? -5.332 3.67 -3.27 1 97.81 52 LYS B N 1
ATOM 2016 C CA . LYS B 1 52 ? -5.309 2.748 -4.402 1 97.81 52 LYS B CA 1
ATOM 2017 C C . LYS B 1 52 ? -5.664 1.329 -3.963 1 97.81 52 LYS B C 1
ATOM 2019 O O . LYS B 1 52 ? -6.113 0.518 -4.773 1 97.81 52 LYS B O 1
ATOM 2024 N N . MET B 1 53 ? -5.449 1.038 -2.713 1 98.56 53 MET B N 1
ATOM 2025 C CA . MET B 1 53 ? -5.793 -0.263 -2.146 1 98.56 53 MET B CA 1
ATOM 2026 C C . MET B 1 53 ? -7.297 -0.366 -1.898 1 98.56 53 MET B C 1
ATOM 2028 O O . MET B 1 53 ? -7.828 -1.465 -1.73 1 98.56 53 MET B O 1
ATOM 2032 N N . THR B 1 54 ? -7.984 0.786 -1.761 1 98.5 54 THR B N 1
ATOM 2033 C CA . THR B 1 54 ? -9.336 0.911 -1.228 1 98.5 54 THR B CA 1
ATOM 2034 C C . THR B 1 54 ? -10.375 0.683 -2.322 1 98.5 54 THR B C 1
ATOM 2036 O O . THR B 1 54 ? -10.242 1.21 -3.43 1 98.5 54 THR B O 1
ATOM 2039 N N . PRO B 1 55 ? -11.414 -0.097 -2.049 1 98.06 55 PRO B N 1
ATOM 2040 C CA . PRO B 1 55 ? -12.477 -0.298 -3.037 1 98.06 55 PRO B CA 1
ATOM 2041 C C . PRO B 1 55 ? -13.102 1.015 -3.506 1 98.06 55 PRO B C 1
ATOM 2043 O O . PRO B 1 55 ? -13.188 1.973 -2.734 1 98.06 55 PRO B O 1
ATOM 2046 N N . ASP B 1 56 ? -13.625 0.97 -4.707 1 96.88 56 ASP B N 1
ATOM 2047 C CA . ASP B 1 56 ? -14.195 2.16 -5.34 1 96.88 56 ASP B CA 1
ATOM 2048 C C . ASP B 1 56 ? -15.344 2.725 -4.512 1 96.88 56 ASP B C 1
ATOM 2050 O O . ASP B 1 56 ? -15.461 3.941 -4.348 1 96.88 56 ASP B O 1
ATOM 2054 N N . HIS B 1 57 ? -16.156 1.893 -3.965 1 95.62 57 HIS B N 1
ATOM 2055 C CA . HIS B 1 57 ? -17.375 2.344 -3.289 1 95.62 57 HIS B CA 1
ATOM 2056 C C . HIS B 1 57 ? -17.047 3.021 -1.963 1 95.62 57 HIS B C 1
ATOM 2058 O O . HIS B 1 57 ? -17.922 3.611 -1.327 1 95.62 57 HIS B O 1
ATOM 2064 N N . LEU B 1 58 ? -15.789 3.006 -1.559 1 97.25 58 LEU B N 1
ATOM 2065 C CA . LEU B 1 58 ? -15.375 3.627 -0.304 1 97.25 58 LEU B CA 1
ATOM 2066 C C . LEU B 1 58 ? -14.578 4.898 -0.563 1 97.25 58 LEU B C 1
ATOM 2068 O O . LEU B 1 58 ? -14.094 5.535 0.375 1 97.25 58 LEU B O 1
ATOM 2072 N N . GLN B 1 59 ? -14.414 5.246 -1.815 1 96.06 59 GLN B N 1
ATOM 2073 C CA . GLN B 1 59 ? -13.727 6.488 -2.146 1 96.06 59 GLN B CA 1
ATOM 2074 C C . GLN B 1 59 ? -14.555 7.703 -1.745 1 96.06 59 GLN B C 1
ATOM 2076 O O . GLN B 1 59 ? -15.781 7.672 -1.818 1 96.06 59 GLN B O 1
ATOM 2081 N N . PRO B 1 60 ? -13.844 8.797 -1.146 1 95.44 60 PRO B N 1
ATOM 2082 C CA . PRO B 1 60 ? -12.406 9.07 -1.17 1 95.44 60 PRO B CA 1
ATOM 2083 C C . PRO B 1 60 ? -11.672 8.484 0.035 1 95.44 60 PRO B C 1
ATOM 2085 O O . PRO B 1 60 ? -10.531 8.867 0.315 1 95.44 60 PRO B O 1
ATOM 2088 N N . GLY B 1 61 ? -12.375 7.641 0.829 1 95.56 61 GLY B N 1
ATOM 2089 C CA . GLY B 1 61 ? -11.719 6.965 1.938 1 95.56 61 GLY B CA 1
ATOM 2090 C C . GLY B 1 61 ? -10.961 7.914 2.848 1 95.56 61 GLY B C 1
ATOM 2091 O O . GLY B 1 61 ? -11.508 8.93 3.289 1 95.56 61 GLY B O 1
ATOM 2092 N N . ILE B 1 62 ? -9.672 7.594 3.031 1 97.38 62 ILE B N 1
ATOM 2093 C CA . ILE B 1 62 ? -8.859 8.352 3.977 1 97.38 62 ILE B CA 1
ATOM 2094 C C . ILE B 1 62 ? -8.438 9.68 3.348 1 97.38 62 ILE B C 1
ATOM 2096 O O . ILE B 1 62 ? -7.801 10.508 4 1 97.38 62 ILE B O 1
ATOM 2100 N N . GLY B 1 63 ? -8.844 9.93 2.133 1 96.69 63 GLY B N 1
ATOM 2101 C CA . GLY B 1 63 ? -8.633 11.203 1.474 1 96.69 63 GLY B CA 1
ATOM 2102 C C . GLY B 1 63 ? -9.789 12.172 1.657 1 96.69 63 GLY B C 1
ATOM 2103 O O . GLY B 1 63 ? -9.805 13.25 1.068 1 96.69 63 GLY B O 1
ATOM 2104 N N . LEU B 1 64 ? -10.734 11.805 2.48 1 97.88 64 LEU B N 1
ATOM 2105 C CA . LEU B 1 64 ? -11.898 12.656 2.699 1 97.88 64 LEU B CA 1
ATOM 2106 C C . LEU B 1 64 ? -11.477 14.031 3.223 1 97.88 64 LEU B C 1
ATOM 2108 O O . LEU B 1 64 ? -10.828 14.125 4.266 1 97.88 64 LEU B O 1
ATOM 2112 N N . ARG B 1 65 ? -11.852 15.031 2.484 1 97.38 65 ARG B N 1
ATOM 2113 C CA . ARG B 1 65 ? -11.438 16.391 2.789 1 97.38 65 ARG B CA 1
ATOM 2114 C C . ARG B 1 65 ? -12.266 16.969 3.938 1 97.38 65 ARG B C 1
ATOM 2116 O O . ARG B 1 65 ? -13.414 16.578 4.141 1 97.38 65 ARG B O 1
ATOM 2123 N N . PRO B 1 66 ? -11.625 17.922 4.691 1 97.06 66 PRO B N 1
ATOM 2124 C CA . PRO B 1 66 ? -12.469 18.672 5.621 1 97.06 66 PRO B CA 1
ATOM 2125 C C . PRO B 1 66 ? -13.539 19.5 4.906 1 97.06 66 PRO B C 1
ATOM 2127 O O . PRO B 1 66 ? -13.273 20.109 3.871 1 97.06 66 PRO B O 1
ATOM 2130 N N . GLY B 1 67 ? -14.773 19.484 5.461 1 95 67 GLY B N 1
ATOM 2131 C CA . GLY B 1 67 ? -15.898 20.156 4.832 1 95 67 GLY B CA 1
ATOM 2132 C C . GLY B 1 67 ? -16.688 19.266 3.898 1 95 67 GLY B C 1
ATOM 2133 O O . GLY B 1 67 ? -17.766 19.656 3.42 1 95 67 GLY B O 1
ATOM 2134 N N . GLY B 1 68 ? -16.156 18.109 3.582 1 96.81 68 GLY B N 1
ATOM 2135 C CA . GLY B 1 68 ? -16.844 17.125 2.773 1 96.81 68 GLY B CA 1
ATOM 2136 C C . GLY B 1 68 ? -17.312 15.922 3.574 1 96.81 68 GLY B C 1
ATOM 2137 O O . GLY B 1 68 ? -17.328 14.797 3.064 1 96.81 68 GLY B O 1
ATOM 2138 N N . GLU B 1 69 ? -17.797 16.141 4.734 1 97.38 69 GLU B N 1
ATOM 2139 C CA . GLU B 1 69 ? -18.109 15.102 5.715 1 97.38 69 GLU B CA 1
ATOM 2140 C C . GLU B 1 69 ? -19.016 14.031 5.109 1 97.38 69 GLU B C 1
ATOM 2142 O O . GLU B 1 69 ? -19.922 14.336 4.332 1 97.38 69 GLU B O 1
ATOM 2147 N N . ARG B 1 70 ? -18.766 12.852 5.414 1 97.69 70 ARG B N 1
ATOM 2148 C CA . ARG B 1 70 ? -19.516 11.664 5.039 1 97.69 70 ARG B CA 1
ATOM 2149 C C . ARG B 1 70 ? -19.719 10.742 6.238 1 97.69 70 ARG B C 1
ATOM 2151 O O . ARG B 1 70 ? -19.062 9.703 6.352 1 97.69 70 ARG B O 1
ATOM 2158 N N . PRO B 1 71 ? -20.719 11.055 7.051 1 97.75 71 PRO B N 1
ATOM 2159 C CA . PRO B 1 71 ? -20.953 10.258 8.258 1 97.75 71 PRO B CA 1
ATOM 2160 C C . PRO B 1 71 ? -21.062 8.758 7.969 1 97.75 71 PRO B C 1
ATOM 2162 O O . PRO B 1 71 ? -20.672 7.938 8.805 1 97.75 71 PRO B O 1
ATOM 2165 N N . ASP B 1 72 ? -21.562 8.391 6.793 1 96.38 72 ASP B N 1
ATOM 2166 C CA . ASP B 1 72 ? -21.734 6.992 6.406 1 96.38 72 ASP B CA 1
ATOM 2167 C C . ASP B 1 72 ? -20.391 6.316 6.156 1 96.38 72 ASP B C 1
ATOM 2169 O O . ASP B 1 72 ? -20.266 5.102 6.336 1 96.38 72 ASP B O 1
ATOM 2173 N N . LEU B 1 73 ? -19.297 7.086 5.793 1 97.19 73 LEU B N 1
ATOM 2174 C CA . LEU B 1 73 ? -17.984 6.555 5.402 1 97.19 73 LEU B CA 1
ATOM 2175 C C . LEU B 1 73 ? -17 6.66 6.551 1 97.19 73 LEU B C 1
ATOM 2177 O O . LEU B 1 73 ? -15.984 5.949 6.574 1 97.19 73 LEU B O 1
ATOM 2181 N N . GLU B 1 74 ? -17.266 7.566 7.477 1 97.88 74 GLU B N 1
ATOM 2182 C CA . GLU B 1 74 ? -16.266 8 8.453 1 97.88 74 GLU B CA 1
ATOM 2183 C C . GLU B 1 74 ? -15.852 6.852 9.367 1 97.88 74 GLU B C 1
ATOM 2185 O O . GLU B 1 74 ? -14.672 6.703 9.688 1 97.88 74 GLU B O 1
ATOM 2190 N N . PRO B 1 75 ? -16.781 5.906 9.742 1 96.56 75 PRO B N 1
ATOM 2191 C CA . PRO B 1 75 ? -16.312 4.746 10.516 1 96.56 75 PRO B CA 1
ATOM 2192 C C . PRO B 1 75 ? -15.305 3.895 9.75 1 96.56 75 PRO B C 1
ATOM 2194 O O . PRO B 1 75 ? -14.32 3.436 10.336 1 96.56 75 PRO B O 1
ATOM 2197 N N . ALA B 1 76 ? -15.547 3.684 8.492 1 96.75 76 ALA B N 1
ATOM 2198 C CA . ALA B 1 76 ? -14.602 2.93 7.668 1 96.75 76 ALA B CA 1
ATOM 2199 C C . ALA B 1 76 ? -13.273 3.668 7.539 1 96.75 76 ALA B C 1
ATOM 2201 O O . ALA B 1 76 ? -12.211 3.045 7.516 1 96.75 76 ALA B O 1
ATOM 2202 N N . ILE B 1 77 ? -13.344 4.984 7.473 1 97.94 77 ILE B N 1
ATOM 2203 C CA . ILE B 1 77 ? -12.148 5.816 7.352 1 97.94 77 ILE B CA 1
ATOM 2204 C C . ILE B 1 77 ? -11.273 5.648 8.586 1 97.94 77 ILE B C 1
ATOM 2206 O O . ILE B 1 77 ? -10.055 5.496 8.477 1 97.94 77 ILE B O 1
ATOM 2210 N N . MET B 1 78 ? -11.883 5.613 9.742 1 98 78 MET B N 1
ATOM 2211 C CA . MET B 1 78 ? -11.148 5.391 10.977 1 98 78 MET B CA 1
ATOM 2212 C C . MET B 1 78 ? -10.422 4.051 10.945 1 98 78 MET B C 1
A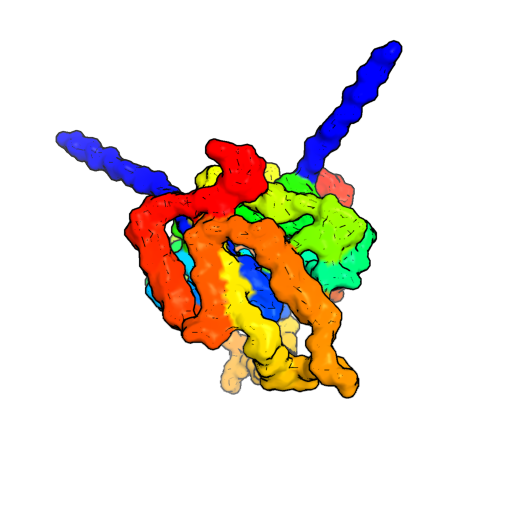TOM 2214 O O . MET B 1 78 ? -9.242 3.971 11.297 1 98 78 MET B O 1
ATOM 2218 N N . LYS B 1 79 ? -11.117 3.051 10.508 1 97.25 79 LYS B N 1
ATOM 2219 C CA . LYS B 1 79 ? -10.539 1.714 10.414 1 97.25 79 LYS B CA 1
ATOM 2220 C C . LYS B 1 79 ? -9.398 1.673 9.406 1 97.25 79 LYS B C 1
ATOM 2222 O O . LYS B 1 79 ? -8.375 1.022 9.633 1 97.25 79 LYS B O 1
ATOM 2227 N N . MET B 1 80 ? -9.539 2.379 8.336 1 98.44 80 MET B N 1
ATOM 2228 C CA . MET B 1 80 ? -8.531 2.402 7.281 1 98.44 80 MET B CA 1
ATOM 2229 C C . MET B 1 80 ? -7.266 3.115 7.746 1 98.44 80 MET B C 1
ATOM 2231 O O . MET B 1 80 ? -6.156 2.672 7.453 1 98.44 80 MET B O 1
ATOM 2235 N N . TYR B 1 81 ? -7.43 4.211 8.492 1 98.69 81 TYR B N 1
ATOM 2236 C CA . TYR B 1 81 ? -6.25 4.855 9.055 1 98.69 81 TYR B CA 1
ATOM 2237 C C . TYR B 1 81 ? -5.531 3.926 10.023 1 98.69 81 TYR B C 1
ATOM 2239 O O . TYR B 1 81 ? -4.305 3.822 10 1 98.69 81 TYR B O 1
ATOM 2247 N N . ASP B 1 82 ? -6.316 3.26 10.852 1 98.12 82 ASP B N 1
ATOM 2248 C CA . ASP B 1 82 ? -5.734 2.281 11.766 1 98.12 82 ASP B CA 1
ATOM 2249 C C . ASP B 1 82 ? -4.949 1.215 11.008 1 98.12 82 ASP B C 1
ATOM 2251 O O . ASP B 1 82 ? -3.807 0.911 11.352 1 98.12 82 ASP B O 1
ATOM 2255 N N . ALA B 1 83 ? -5.535 0.692 9.984 1 98.62 83 ALA B N 1
ATOM 2256 C CA . ALA B 1 83 ? -4.906 -0.337 9.164 1 98.62 83 ALA B CA 1
ATOM 2257 C C . ALA B 1 83 ? -3.627 0.186 8.516 1 98.62 83 ALA B C 1
ATOM 2259 O O . ALA B 1 83 ? -2.605 -0.507 8.5 1 98.62 83 ALA B O 1
ATOM 2260 N N . MET B 1 84 ? -3.656 1.389 7.992 1 98.88 84 MET B N 1
ATOM 2261 C CA . MET B 1 84 ? -2.479 1.962 7.344 1 98.88 84 MET B CA 1
ATOM 2262 C C . MET B 1 84 ? -1.326 2.098 8.336 1 98.88 84 MET B C 1
ATOM 2264 O O . MET B 1 84 ? -0.194 1.717 8.031 1 98.88 84 MET B O 1
ATOM 2268 N N . TYR B 1 85 ? -1.576 2.572 9.516 1 98.88 85 TYR B N 1
ATOM 2269 C CA . TYR B 1 85 ? -0.515 2.803 10.484 1 98.88 85 TYR B CA 1
ATOM 2270 C C . TYR B 1 85 ? 0.006 1.485 11.047 1 98.88 85 TYR B C 1
ATOM 2272 O O . TYR B 1 85 ? 1.199 1.353 11.328 1 98.88 85 TYR B O 1
ATOM 2280 N N . LYS B 1 86 ? -0.875 0.504 11.18 1 98.62 86 LYS B N 1
ATOM 2281 C CA . LYS B 1 86 ? -0.403 -0.82 11.578 1 98.62 86 LYS B CA 1
ATOM 2282 C C . LYS B 1 86 ? 0.442 -1.452 10.477 1 98.62 86 LYS B C 1
ATOM 2284 O O . LYS B 1 86 ? 1.401 -2.174 10.758 1 98.62 86 LYS B O 1
ATOM 2289 N N . ALA B 1 87 ? 0.069 -1.202 9.234 1 98.81 87 ALA B N 1
ATOM 2290 C CA . ALA B 1 87 ? 0.894 -1.668 8.117 1 98.81 87 ALA B CA 1
ATOM 2291 C C . ALA B 1 87 ? 2.26 -0.986 8.125 1 98.81 87 ALA B C 1
ATOM 2293 O O . ALA B 1 87 ? 3.281 -1.628 7.875 1 98.81 87 ALA B O 1
ATOM 2294 N N . ILE B 1 88 ? 2.289 0.319 8.414 1 98.88 88 ILE B N 1
ATOM 2295 C CA . ILE B 1 88 ? 3.533 1.071 8.531 1 98.88 88 ILE B CA 1
ATOM 2296 C C . ILE B 1 88 ? 4.418 0.437 9.609 1 98.88 88 ILE B C 1
ATOM 2298 O O . ILE B 1 88 ? 5.605 0.195 9.375 1 98.88 88 ILE B O 1
ATOM 2302 N N . ALA B 1 89 ? 3.83 0.149 10.742 1 98.69 89 ALA B N 1
ATOM 2303 C CA . ALA B 1 89 ? 4.559 -0.487 11.836 1 98.69 89 ALA B CA 1
ATOM 2304 C C . ALA B 1 89 ? 5.109 -1.847 11.414 1 98.69 89 ALA B C 1
ATOM 2306 O O . ALA B 1 89 ? 6.246 -2.191 11.742 1 98.69 89 ALA B O 1
ATOM 2307 N N . ALA B 1 90 ? 4.316 -2.631 10.719 1 98.31 90 ALA B N 1
ATOM 2308 C CA . ALA B 1 90 ? 4.727 -3.959 10.266 1 98.31 90 ALA B CA 1
ATOM 2309 C C . ALA B 1 90 ? 5.914 -3.873 9.312 1 98.31 90 ALA B C 1
ATOM 2311 O O . ALA B 1 90 ? 6.875 -4.633 9.445 1 98.31 90 ALA B O 1
ATOM 2312 N N . ILE B 1 91 ? 5.863 -2.914 8.383 1 98.56 91 ILE B N 1
ATOM 2313 C CA . ILE B 1 91 ? 6.961 -2.73 7.441 1 98.56 91 ILE B CA 1
ATOM 2314 C C . ILE B 1 91 ? 8.227 -2.316 8.195 1 98.56 91 ILE B C 1
ATOM 2316 O O . ILE B 1 91 ? 9.297 -2.893 7.988 1 98.56 91 ILE B O 1
ATOM 2320 N N . SER B 1 92 ? 8.07 -1.396 9.078 1 98.38 92 SER B N 1
ATOM 2321 C CA . SER B 1 92 ? 9.211 -0.941 9.875 1 98.38 92 SER B CA 1
ATOM 2322 C C . SER B 1 92 ? 9.812 -2.086 10.68 1 98.38 92 SER B C 1
ATOM 2324 O O . SER B 1 92 ? 11.031 -2.16 10.844 1 98.38 92 SER B O 1
ATOM 2326 N N . SER B 1 93 ? 9.07 -3.01 11.125 1 97.25 93 SER B N 1
ATOM 2327 C CA . SER B 1 93 ? 9.523 -4.109 11.977 1 97.25 93 SER B CA 1
ATOM 2328 C C . SER B 1 93 ? 10.422 -5.066 11.203 1 97.25 93 SER B C 1
ATOM 2330 O O . SER B 1 93 ? 11.117 -5.895 11.797 1 97.25 93 SER B O 1
ATOM 2332 N N . THR B 1 94 ? 10.445 -4.992 9.922 1 96.94 94 THR B N 1
ATOM 2333 C CA . THR B 1 94 ? 11.32 -5.836 9.117 1 96.94 94 THR B CA 1
ATOM 2334 C C . THR B 1 94 ? 12.68 -5.172 8.922 1 96.94 94 THR B C 1
ATOM 2336 O O . THR B 1 94 ? 13.562 -5.73 8.258 1 96.94 94 THR B O 1
ATOM 2339 N N . GLY B 1 95 ? 12.82 -3.938 9.375 1 96.62 95 GLY B N 1
ATOM 2340 C CA . GLY B 1 95 ? 14.062 -3.201 9.234 1 96.62 95 GLY B CA 1
ATOM 2341 C C . GLY B 1 95 ? 14.047 -2.209 8.086 1 96.62 95 GLY B C 1
ATOM 2342 O O . GLY B 1 95 ? 15 -1.447 7.906 1 96.62 95 GLY B O 1
ATOM 2343 N N . LEU B 1 96 ? 12.977 -2.225 7.289 1 97.81 96 LEU B N 1
ATOM 2344 C CA . LEU B 1 96 ? 12.805 -1.219 6.246 1 97.81 96 LEU B CA 1
ATOM 2345 C C . LEU B 1 96 ? 12.32 0.1 6.836 1 97.81 96 LEU B C 1
ATOM 2347 O O . LEU B 1 96 ? 11.484 0.107 7.746 1 97.81 96 LEU B O 1
ATOM 2351 N N . ASN B 1 97 ? 12.898 1.211 6.363 1 98.25 97 ASN B N 1
ATOM 2352 C CA . ASN B 1 97 ? 12.383 2.523 6.75 1 98.25 97 ASN B CA 1
ATOM 2353 C C . ASN B 1 97 ? 11.109 2.875 5.988 1 98.25 97 ASN B C 1
ATOM 2355 O O . ASN B 1 97 ? 10.867 2.352 4.898 1 98.25 97 ASN B O 1
ATOM 2359 N N . VAL B 1 98 ? 10.305 3.729 6.598 1 98.88 98 VAL B N 1
ATOM 2360 C CA . VAL B 1 98 ? 9.055 4.117 5.957 1 98.88 98 VAL B CA 1
ATOM 2361 C C . VAL B 1 98 ? 8.914 5.637 5.977 1 98.88 98 VAL B C 1
ATOM 2363 O O . VAL B 1 98 ? 9.164 6.277 7 1 98.88 98 VAL B O 1
ATOM 2366 N N . VAL B 1 99 ? 8.625 6.219 4.883 1 98.94 99 VAL B N 1
ATOM 2367 C CA . VAL B 1 99 ? 8.188 7.609 4.789 1 98.94 99 VAL B CA 1
ATOM 2368 C C . VAL B 1 99 ? 6.73 7.66 4.344 1 98.94 99 VAL B C 1
ATOM 2370 O O . VAL B 1 99 ? 6.355 7.039 3.344 1 98.94 99 VAL B O 1
ATOM 2373 N N . THR B 1 100 ? 5.914 8.367 5.082 1 98.88 100 THR B N 1
ATOM 2374 C CA . THR B 1 100 ? 4.465 8.414 4.91 1 98.88 100 THR B CA 1
ATOM 2375 C C . THR B 1 100 ? 3.998 9.844 4.656 1 98.88 100 THR B C 1
ATOM 2377 O O . THR B 1 100 ? 4.367 10.766 5.391 1 98.88 100 THR B O 1
ATOM 2380 N N . ASP B 1 101 ? 3.242 10.055 3.588 1 98.88 101 ASP B N 1
ATOM 2381 C CA . ASP B 1 101 ? 2.637 11.352 3.328 1 98.88 101 ASP B CA 1
ATOM 2382 C C . ASP B 1 101 ? 1.134 11.32 3.598 1 98.88 101 ASP B C 1
ATOM 2384 O O . ASP B 1 101 ? 0.404 10.539 2.988 1 98.88 101 ASP B O 1
ATOM 2388 N N . VAL B 1 102 ? 0.671 12.219 4.492 1 98.75 102 VAL B N 1
ATOM 2389 C CA . VAL B 1 102 ? -0.725 12.242 4.914 1 98.75 102 VAL B CA 1
ATOM 2390 C C . VAL B 1 102 ? -1.198 13.68 5.055 1 98.75 102 VAL B C 1
ATOM 2392 O O . VAL B 1 102 ? -0.393 14.617 5.004 1 98.75 102 VAL B O 1
ATOM 2395 N N . GLY B 1 103 ? -2.494 13.859 5.105 1 98.44 103 GLY B N 1
ATOM 2396 C CA . GLY B 1 103 ? -3.203 15.055 5.52 1 98.44 103 GLY B CA 1
ATOM 2397 C C . GLY B 1 103 ? -4.223 14.797 6.613 1 98.44 103 GLY B C 1
ATOM 2398 O O . GLY B 1 103 ? -5.426 14.734 6.348 1 98.44 103 GLY B O 1
ATOM 2399 N N . HIS B 1 104 ? -3.729 14.656 7.855 1 98.38 104 HIS B N 1
ATOM 2400 C CA . HIS B 1 104 ? -4.637 14.469 8.984 1 98.38 104 HIS B CA 1
ATOM 2401 C C . HIS B 1 104 ? -5.48 15.719 9.227 1 98.38 104 HIS B C 1
ATOM 2403 O O . HIS B 1 104 ? -4.98 16.844 9.125 1 98.38 104 HIS B O 1
ATOM 2409 N N . HIS B 1 105 ? -6.715 15.516 9.508 1 98.25 105 HIS B N 1
ATOM 2410 C CA . HIS B 1 105 ? -7.613 16.562 9.992 1 98.25 105 HIS B CA 1
ATOM 2411 C C . HIS B 1 105 ? -8.734 15.969 10.836 1 98.25 105 HIS B C 1
ATOM 2413 O O . HIS B 1 105 ? -8.93 14.75 10.867 1 98.25 105 HIS B O 1
ATOM 2419 N N . ASP B 1 106 ? -9.406 16.812 11.609 1 97.69 106 ASP B N 1
ATOM 2420 C CA . ASP B 1 106 ? -10.562 16.344 12.367 1 97.69 106 ASP B CA 1
ATOM 2421 C C . ASP B 1 106 ? -11.828 17.078 11.945 1 97.69 106 ASP B C 1
ATOM 2423 O O . ASP B 1 106 ? -12.711 17.328 12.773 1 97.69 106 ASP B O 1
ATOM 2427 N N . GLY B 1 107 ? -11.805 17.562 10.672 1 97.44 107 GLY B N 1
ATOM 2428 C CA . GLY B 1 107 ? -12.992 18.188 10.117 1 97.44 107 GLY B CA 1
ATOM 2429 C C . GLY B 1 107 ? -14 17.203 9.578 1 97.44 107 GLY B C 1
ATOM 2430 O O . GLY B 1 107 ? -14.469 17.328 8.445 1 97.44 107 GLY B O 1
ATOM 2431 N N . TYR B 1 108 ? -14.336 16.141 10.336 1 97.75 108 TYR B N 1
ATOM 2432 C CA . TYR B 1 108 ? -15.359 15.156 10.023 1 97.75 108 TYR B CA 1
ATOM 2433 C C . TYR B 1 108 ? -16.719 15.602 10.555 1 97.75 108 TYR B C 1
ATOM 2435 O O . TYR B 1 108 ? -16.875 16.734 11.023 1 97.75 108 TYR B O 1
ATOM 2443 N N . SER B 1 109 ? -17.75 14.789 10.336 1 98.19 109 SER B N 1
ATOM 2444 C CA . SER B 1 109 ? -19.094 15.125 10.812 1 98.19 109 SER B CA 1
ATOM 2445 C C . SER B 1 109 ? -19.109 15.289 12.328 1 98.19 109 SER B C 1
ATOM 2447 O O . SER B 1 109 ? -19.891 16.078 12.852 1 98.19 109 SER B O 1
ATOM 2449 N N . VAL B 1 110 ? -18.297 14.547 13 1 97.75 110 VAL B N 1
ATOM 2450 C CA . VAL B 1 110 ? -17.969 14.672 14.414 1 97.75 110 VAL B CA 1
ATOM 2451 C C . VAL B 1 110 ? -16.469 14.438 14.609 1 97.75 110 VAL B C 1
ATOM 2453 O O . VAL B 1 110 ? -15.789 13.898 13.727 1 97.75 110 VAL B O 1
ATOM 2456 N N . SER B 1 111 ? -16.031 14.93 15.719 1 97.31 111 SER B N 1
ATOM 2457 C CA . SER B 1 111 ? -14.633 14.648 16 1 97.31 111 SER B CA 1
ATOM 2458 C C . SER B 1 111 ? -14.367 13.148 16.047 1 97.31 111 SER B C 1
ATOM 2460 O O . SER B 1 111 ? -15.109 12.398 16.688 1 97.31 111 SER B O 1
ATOM 2462 N N . ARG B 1 112 ? -13.328 12.695 15.305 1 96.94 112 ARG B N 1
ATOM 2463 C CA . ARG B 1 112 ? -13.016 11.273 15.234 1 96.94 112 ARG B CA 1
ATOM 2464 C C . ARG B 1 112 ? -11.672 10.977 15.891 1 96.94 112 ARG B C 1
ATOM 2466 O O . ARG B 1 112 ? -11.32 9.812 16.094 1 96.94 112 ARG B O 1
ATOM 2473 N N . ASP B 1 113 ? -10.844 11.945 16.172 1 96.38 113 ASP B N 1
ATOM 2474 C CA . ASP B 1 113 ? -9.57 11.844 16.875 1 96.38 113 ASP B CA 1
ATOM 2475 C C . ASP B 1 113 ? -8.664 10.805 16.219 1 96.38 113 ASP B C 1
ATOM 2477 O O . ASP B 1 113 ? -8.023 10 16.906 1 96.38 113 ASP B O 1
ATOM 2481 N N . ILE B 1 114 ? -8.617 10.758 14.953 1 97.88 114 ILE B N 1
ATOM 2482 C CA . ILE B 1 114 ? -7.926 9.742 14.164 1 97.88 114 ILE B CA 1
ATOM 2483 C C . ILE B 1 114 ? -6.418 9.852 14.398 1 97.88 114 ILE B C 1
ATOM 2485 O O . ILE B 1 114 ? -5.738 8.844 14.57 1 97.88 114 ILE B O 1
ATOM 2489 N N . LEU B 1 115 ? -5.863 11.047 14.398 1 98.12 115 LEU B N 1
ATOM 2490 C CA . LEU B 1 115 ? -4.426 11.242 14.562 1 98.12 115 LEU B CA 1
ATOM 2491 C C . LEU B 1 115 ? -3.947 10.641 15.883 1 98.12 115 LEU B C 1
ATOM 2493 O O . LEU B 1 115 ? -2.914 9.969 15.922 1 98.12 115 LEU B O 1
ATOM 2497 N N . THR B 1 116 ? -4.688 10.836 16.922 1 97.38 116 THR B N 1
ATOM 2498 C CA . THR B 1 116 ? -4.328 10.297 18.234 1 97.38 116 THR B CA 1
ATOM 2499 C C . THR B 1 116 ? -4.289 8.773 18.203 1 97.38 116 THR B C 1
ATOM 2501 O O . THR B 1 116 ? -3.369 8.164 18.75 1 97.38 116 THR B O 1
ATOM 2504 N N . GLN B 1 117 ? -5.254 8.164 17.594 1 96.44 117 GLN B N 1
ATOM 2505 C CA . GLN B 1 117 ? -5.305 6.711 17.484 1 96.44 117 GLN B CA 1
ATOM 2506 C C . GLN B 1 117 ? -4.133 6.184 16.656 1 96.44 117 GLN B C 1
ATOM 2508 O O . GLN B 1 117 ? -3.525 5.168 17.016 1 96.44 117 GLN B O 1
ATOM 2513 N N . CYS B 1 118 ? -3.842 6.914 15.578 1 97.69 118 CYS B N 1
ATOM 2514 C CA . CYS B 1 118 ? -2.711 6.535 14.742 1 97.69 118 CYS B CA 1
ATOM 2515 C C . CYS B 1 118 ? -1.4 6.629 15.508 1 97.69 118 CYS B C 1
ATOM 2517 O O . CYS B 1 118 ? -0.54 5.758 15.398 1 97.69 118 CYS B O 1
ATOM 2519 N N . ALA B 1 119 ? -1.269 7.672 16.281 1 97.56 119 ALA B N 1
ATOM 2520 C CA . ALA B 1 119 ? -0.078 7.836 17.109 1 97.56 119 ALA B CA 1
ATOM 2521 C C . ALA B 1 119 ? 0.074 6.672 18.078 1 97.56 119 ALA B C 1
ATOM 2523 O O . ALA B 1 119 ? 1.186 6.191 18.312 1 97.56 119 ALA B O 1
ATOM 2524 N N . ALA B 1 120 ? -1.017 6.207 18.625 1 96.25 120 ALA B N 1
ATOM 2525 C CA . ALA B 1 120 ? -0.995 5.086 19.562 1 96.25 120 ALA B CA 1
ATOM 2526 C C . ALA B 1 120 ? -0.523 3.809 18.875 1 96.25 120 ALA B C 1
ATOM 2528 O O . ALA B 1 120 ? 0.176 2.992 19.484 1 96.25 120 ALA B O 1
ATOM 2529 N N . SER B 1 121 ? -0.866 3.613 17.625 1 95.75 121 SER B N 1
ATOM 2530 C CA . SER B 1 121 ? -0.501 2.426 16.859 1 95.75 121 SER B CA 1
ATOM 2531 C C . SER B 1 121 ? 1.009 2.334 16.672 1 95.75 121 SER B C 1
ATOM 2533 O O . SER B 1 121 ? 1.544 1.253 16.422 1 95.75 121 SER B O 1
ATOM 2535 N N . LEU B 1 122 ? 1.734 3.492 16.781 1 97.19 122 LEU B N 1
ATOM 2536 C CA . LEU B 1 122 ? 3.172 3.521 16.531 1 97.19 122 LEU B CA 1
ATOM 2537 C C . LEU B 1 122 ? 3.939 3.795 17.812 1 97.19 122 LEU B C 1
ATOM 2539 O O . LEU B 1 122 ? 5.086 4.25 17.781 1 97.19 122 LEU B O 1
ATOM 2543 N N . LYS B 1 123 ? 3.367 3.52 18.969 1 94.81 123 LYS B N 1
ATOM 2544 C CA . LYS B 1 123 ? 3.941 3.883 20.266 1 94.81 123 LYS B CA 1
ATOM 2545 C C . LYS B 1 123 ? 5.289 3.203 20.484 1 94.81 123 LYS B C 1
ATOM 2547 O O . LYS B 1 123 ? 6.145 3.721 21.203 1 94.81 123 LYS B O 1
ATOM 2552 N N . ASP B 1 124 ? 5.582 2.035 19.859 1 94 124 ASP B N 1
ATOM 2553 C CA . ASP B 1 124 ? 6.812 1.28 20.078 1 94 124 ASP B CA 1
ATOM 2554 C C . ASP B 1 124 ? 7.82 1.548 18.969 1 94 124 ASP B C 1
ATOM 2556 O O . ASP B 1 124 ? 8.797 0.805 18.812 1 94 124 ASP B O 1
ATOM 2560 N N . HIS B 1 125 ? 7.586 2.562 18.156 1 94.69 125 HIS B N 1
ATOM 2561 C CA . HIS B 1 125 ? 8.445 2.873 17.016 1 94.69 125 HIS B CA 1
ATOM 2562 C C . HIS B 1 125 ? 9.039 4.273 17.141 1 94.69 125 HIS B C 1
ATOM 2564 O O . HIS B 1 125 ? 8.477 5.129 17.828 1 94.69 125 HIS B O 1
ATOM 2570 N N . ASP B 1 126 ? 10.18 4.461 16.5 1 91.31 126 ASP B N 1
ATOM 2571 C CA . ASP B 1 126 ? 10.781 5.781 16.359 1 91.31 126 ASP B CA 1
ATOM 2572 C C . ASP B 1 126 ? 10.148 6.559 15.211 1 91.31 126 ASP B C 1
ATOM 2574 O O . ASP B 1 126 ? 10.391 6.254 14.039 1 91.31 126 ASP B O 1
ATOM 2578 N N . VAL B 1 127 ? 9.383 7.543 15.609 1 97.88 127 VAL B N 1
ATOM 2579 C CA . VAL B 1 127 ? 8.625 8.273 14.602 1 97.88 127 VAL B CA 1
ATOM 2580 C C . VAL B 1 127 ? 9.039 9.742 14.602 1 97.88 127 VAL B C 1
ATOM 2582 O O . VAL B 1 127 ? 9.125 10.367 15.664 1 97.88 127 VAL B O 1
ATOM 2585 N N . LEU B 1 128 ? 9.422 10.227 13.508 1 98.62 128 LEU B N 1
ATOM 2586 C CA . LEU B 1 128 ? 9.555 11.672 13.305 1 98.62 128 LEU B CA 1
ATOM 2587 C C . LEU B 1 128 ? 8.328 12.227 12.594 1 98.62 128 LEU B C 1
ATOM 2589 O O . LEU B 1 128 ? 8.062 11.883 11.438 1 98.62 128 LEU B O 1
ATOM 2593 N N . PHE B 1 129 ? 7.559 13.023 13.336 1 98.75 129 PHE B N 1
ATOM 2594 C CA . PHE B 1 129 ? 6.367 13.656 12.789 1 98.75 129 PHE B CA 1
ATOM 2595 C C . PHE B 1 129 ? 6.684 15.055 12.273 1 98.75 129 PHE B C 1
ATOM 2597 O O . PHE B 1 129 ? 6.957 15.961 13.055 1 98.75 129 PHE B O 1
ATOM 2604 N N . VAL B 1 130 ? 6.586 15.219 10.938 1 98.94 130 VAL B N 1
ATOM 2605 C CA . VAL B 1 130 ? 7.031 16.438 10.281 1 98.94 130 VAL B CA 1
ATOM 2606 C C . VAL B 1 130 ? 5.828 17.188 9.711 1 98.94 130 VAL B C 1
ATOM 2608 O O . VAL B 1 130 ? 5.043 16.609 8.945 1 98.94 130 VAL B O 1
ATOM 2611 N N . GLY B 1 131 ? 5.66 18.438 10.109 1 98.88 131 GLY B N 1
ATOM 2612 C CA . GLY B 1 131 ? 4.68 19.297 9.469 1 98.88 131 GLY B CA 1
ATOM 2613 C C . GLY B 1 131 ? 5.195 19.953 8.203 1 98.88 131 GLY B C 1
ATOM 2614 O O . GLY B 1 131 ? 6.211 20.656 8.227 1 98.88 131 GLY B O 1
ATOM 2615 N N . VAL B 1 132 ? 4.535 19.734 7.082 1 98.94 132 VAL B N 1
ATOM 2616 C CA . VAL B 1 132 ? 4.883 20.344 5.809 1 98.94 132 VAL B CA 1
ATOM 2617 C C . VAL B 1 132 ? 3.918 21.484 5.508 1 98.94 132 VAL B C 1
ATOM 2619 O O . VAL B 1 132 ? 2.756 21.266 5.168 1 98.94 132 VAL B O 1
ATOM 2622 N N . ARG B 1 133 ? 4.43 22.641 5.59 1 98.56 133 ARG B N 1
ATOM 2623 C CA . ARG B 1 133 ? 3.635 23.828 5.344 1 98.56 133 ARG B CA 1
ATOM 2624 C C . ARG B 1 133 ? 3.939 24.422 3.969 1 98.56 133 ARG B C 1
ATOM 2626 O O . ARG B 1 133 ? 5.008 24.172 3.404 1 98.56 133 ARG B O 1
ATOM 2633 N N . CYS B 1 134 ? 3.006 25.094 3.443 1 98.75 134 CYS B N 1
ATOM 2634 C CA . CYS B 1 134 ? 3.084 25.828 2.182 1 98.75 134 CYS B CA 1
ATOM 2635 C C . CYS B 1 134 ? 2.07 26.953 2.143 1 98.75 134 CYS B C 1
ATOM 2637 O O . CYS B 1 134 ? 0.92 26.781 2.551 1 98.75 134 CYS B O 1
ATOM 2639 N N . SER B 1 135 ? 2.543 28.094 1.686 1 98.25 135 SER B N 1
ATOM 2640 C CA . SER B 1 135 ? 1.615 29.219 1.621 1 98.25 135 SER B CA 1
ATOM 2641 C C . SER B 1 135 ? 0.429 28.906 0.714 1 98.25 135 SER B C 1
ATOM 2643 O O . SER B 1 135 ? 0.564 28.156 -0.256 1 98.25 135 SER B O 1
ATOM 2645 N N . ILE B 1 136 ? -0.736 29.469 1.076 1 97.75 136 ILE B N 1
ATOM 2646 C CA . ILE B 1 136 ? -1.94 29.219 0.29 1 97.75 136 ILE B CA 1
ATOM 2647 C C . ILE B 1 136 ? -1.746 29.75 -1.129 1 97.75 136 ILE B C 1
ATOM 2649 O O . ILE B 1 136 ? -2.25 29.172 -2.09 1 97.75 136 ILE B O 1
ATOM 2653 N N . GLU B 1 137 ? -1.011 30.844 -1.283 1 97.06 137 GLU B N 1
ATOM 2654 C CA . GLU B 1 137 ? -0.718 31.391 -2.6 1 97.06 137 GLU B CA 1
ATOM 2655 C C . GLU B 1 137 ? 0.058 30.406 -3.459 1 97.06 137 GLU B C 1
ATOM 2657 O O . GLU B 1 137 ? -0.264 30.203 -4.633 1 97.06 137 GLU B O 1
ATOM 2662 N N . GLU B 1 138 ? 1.079 29.844 -2.852 1 97.94 138 GLU B N 1
ATOM 2663 C CA . GLU B 1 138 ? 1.881 28.859 -3.564 1 97.94 138 GLU B CA 1
ATOM 2664 C C . GLU B 1 138 ? 1.054 27.625 -3.914 1 97.94 138 GLU B C 1
ATOM 2666 O O . GLU B 1 138 ? 1.173 27.078 -5.016 1 97.94 138 GLU B O 1
ATOM 2671 N N . ILE B 1 139 ? 0.202 27.125 -3.006 1 98 139 ILE B N 1
ATOM 2672 C CA . ILE B 1 139 ? -0.682 25.984 -3.254 1 98 139 ILE B CA 1
ATOM 2673 C C . ILE B 1 139 ? -1.578 26.297 -4.453 1 98 139 ILE B C 1
ATOM 2675 O O . ILE B 1 139 ? -1.73 25.453 -5.348 1 98 139 ILE B O 1
ATOM 2679 N N . MET B 1 140 ? -2.143 27.5 -4.473 1 97.81 140 MET B N 1
ATOM 2680 C CA . MET B 1 140 ? -3.023 27.891 -5.574 1 97.81 140 MET B CA 1
ATOM 2681 C C . MET B 1 140 ? -2.264 27.922 -6.895 1 97.81 140 MET B C 1
ATOM 2683 O O . MET B 1 140 ? -2.777 27.484 -7.922 1 97.81 140 MET B O 1
ATOM 2687 N N . GLU B 1 141 ? -1.055 28.406 -6.875 1 97.44 141 GLU B N 1
ATOM 2688 C CA . GLU B 1 141 ? -0.23 28.422 -8.078 1 97.44 141 GLU B CA 1
ATOM 2689 C C . GLU B 1 141 ? 0.021 27.016 -8.602 1 97.44 141 GLU B C 1
ATOM 2691 O O . GLU B 1 141 ? -0.092 26.75 -9.797 1 97.44 141 GLU B O 1
ATOM 2696 N N . ARG B 1 142 ? 0.347 26.125 -7.723 1 96.81 142 ARG B N 1
ATOM 2697 C CA . ARG B 1 142 ? 0.598 24.734 -8.102 1 96.81 142 ARG B CA 1
ATOM 2698 C C . ARG B 1 142 ? -0.667 24.078 -8.648 1 96.81 142 ARG B C 1
ATOM 2700 O O . ARG B 1 142 ? -0.608 23.297 -9.594 1 96.81 142 ARG B O 1
ATOM 2707 N N . ARG B 1 143 ? -1.812 24.344 -8.016 1 96.81 143 ARG B N 1
ATOM 2708 C CA . ARG B 1 143 ? -3.09 23.812 -8.477 1 96.81 143 ARG B CA 1
ATOM 2709 C C . ARG B 1 143 ? -3.408 24.297 -9.891 1 96.81 143 ARG B C 1
ATOM 2711 O O . ARG B 1 143 ? -3.867 23.516 -10.727 1 96.81 143 ARG B O 1
ATOM 2718 N N . ILE B 1 144 ? -3.146 25.562 -10.109 1 96.81 144 ILE B N 1
ATOM 2719 C CA . ILE B 1 144 ? -3.393 26.141 -11.422 1 96.81 144 ILE B CA 1
ATOM 2720 C C . ILE B 1 144 ? -2.459 25.516 -12.453 1 96.81 144 ILE B C 1
ATOM 2722 O O . ILE B 1 144 ? -2.896 25.109 -13.531 1 96.81 144 ILE B O 1
ATOM 2726 N N . ALA B 1 145 ? -1.246 25.359 -12.125 1 96.31 145 ALA B N 1
ATOM 2727 C CA . ALA B 1 145 ? -0.239 24.812 -13.031 1 96.31 145 ALA B CA 1
ATOM 2728 C C . ALA B 1 145 ? -0.542 23.359 -13.375 1 96.31 145 ALA B C 1
ATOM 2730 O O . ALA B 1 145 ? -0.309 22.906 -14.5 1 96.31 145 ALA B O 1
ATOM 2731 N N . THR B 1 146 ? -1.055 22.594 -12.438 1 92.69 146 THR B N 1
ATOM 2732 C CA . THR B 1 146 ? -1.231 21.156 -12.602 1 92.69 146 THR B CA 1
ATOM 2733 C C . THR B 1 146 ? -2.598 20.844 -13.203 1 92.69 146 THR B C 1
ATOM 2735 O O . THR B 1 146 ? -2.709 20.016 -14.109 1 92.69 146 THR B O 1
ATOM 2738 N N . TRP B 1 147 ? -3.66 21.531 -12.734 1 92.25 147 TRP B N 1
ATOM 2739 C CA . TRP B 1 147 ? -5.008 21.094 -13.086 1 92.25 147 TRP B CA 1
ATOM 2740 C C . TRP B 1 147 ? -5.793 22.219 -13.742 1 92.25 147 TRP B C 1
ATOM 2742 O O . TRP B 1 147 ? -6.941 22.031 -14.148 1 92.25 147 TRP B O 1
ATOM 2752 N N . GLY B 1 148 ? -5.262 23.344 -13.742 1 91.06 148 GLY B N 1
ATOM 2753 C CA . GLY B 1 148 ? -6.023 24.5 -14.188 1 91.06 148 GLY B CA 1
ATOM 2754 C C . GLY B 1 148 ? -7.105 24.922 -13.203 1 91.06 148 GLY B C 1
ATOM 2755 O O . GLY B 1 148 ? -8.047 25.641 -13.57 1 91.06 148 GLY B O 1
ATOM 2756 N N . ALA B 1 149 ? -7.02 24.328 -11.969 1 89.25 149 ALA B N 1
ATOM 2757 C CA . ALA B 1 149 ? -8.008 24.625 -10.93 1 89.25 149 ALA B CA 1
ATOM 2758 C C . ALA B 1 149 ? -7.633 25.906 -10.18 1 89.25 149 ALA B C 1
ATOM 2760 O O . ALA B 1 149 ? -6.812 25.875 -9.258 1 89.25 149 ALA B O 1
ATOM 2761 N N . GLY B 1 150 ? -8.227 26.953 -10.453 1 89.75 150 GLY B N 1
ATOM 2762 C CA . GLY B 1 150 ? -7.855 28.266 -9.945 1 89.75 150 GLY B CA 1
ATOM 2763 C C . GLY B 1 150 ? -8.82 28.797 -8.906 1 89.75 150 GLY B C 1
ATOM 2764 O O . GLY B 1 150 ? -9.406 28.031 -8.141 1 89.75 150 GLY B O 1
ATOM 2765 N N . TYR B 1 151 ? -8.828 30.062 -8.75 1 94 151 TYR B N 1
ATOM 2766 C CA . TYR B 1 151 ? -9.633 30.781 -7.773 1 94 151 TYR B CA 1
ATOM 2767 C C . TYR B 1 151 ? -11.109 30.766 -8.156 1 94 151 TYR B C 1
ATOM 2769 O O . TYR B 1 151 ? -11.461 30.422 -9.289 1 94 151 TYR B O 1
ATOM 2777 N N . GLU B 1 152 ? -11.93 31 -7.129 1 94.25 152 GLU B N 1
ATOM 2778 C CA . GLU B 1 152 ? -13.352 31.188 -7.41 1 94.25 152 GLU B CA 1
ATOM 2779 C C . GLU B 1 152 ? -13.594 32.406 -8.289 1 94.25 152 GLU B C 1
ATOM 2781 O O . GLU B 1 152 ? -12.695 33.219 -8.484 1 94.25 152 GLU B O 1
ATOM 2786 N N . ALA B 1 153 ? -14.836 32.438 -8.852 1 92.69 153 ALA B N 1
ATOM 2787 C CA . ALA B 1 153 ? -15.188 33.531 -9.781 1 92.69 153 ALA B CA 1
ATOM 2788 C C . ALA B 1 153 ? -14.953 34.906 -9.156 1 92.69 153 ALA B C 1
ATOM 2790 O O . ALA B 1 153 ? -14.578 35.844 -9.852 1 92.69 153 ALA B O 1
ATOM 2791 N N . ASP B 1 154 ? -15.047 35 -7.895 1 94.75 154 ASP B N 1
ATOM 2792 C CA . ASP B 1 154 ? -14.914 36.281 -7.203 1 94.75 154 ASP B CA 1
ATOM 2793 C C . ASP B 1 154 ? -13.484 36.531 -6.734 1 94.75 154 ASP B C 1
ATOM 2795 O O . ASP B 1 154 ? -13.211 37.469 -5.98 1 94.75 154 ASP B O 1
ATOM 2799 N N . GLY B 1 155 ? -12.617 35.656 -7.078 1 93.31 155 GLY B N 1
ATOM 2800 C CA . GLY B 1 155 ? -11.211 35.781 -6.727 1 93.31 155 GLY B CA 1
ATOM 2801 C C . GLY B 1 155 ? -10.844 35.094 -5.43 1 93.31 155 GLY B C 1
ATOM 2802 O O . GLY B 1 155 ? -9.672 35.062 -5.051 1 93.31 155 GLY B O 1
ATOM 2803 N N . ALA B 1 156 ? -11.773 34.531 -4.77 1 95.75 156 ALA B N 1
ATOM 2804 C CA . ALA B 1 156 ? -11.539 33.875 -3.477 1 95.75 156 ALA B CA 1
ATOM 2805 C C . ALA B 1 156 ? -10.906 32.5 -3.65 1 95.75 156 ALA B C 1
ATOM 2807 O O . ALA B 1 156 ? -11.094 31.859 -4.68 1 95.75 156 ALA B O 1
ATOM 2808 N N . VAL B 1 157 ? -10.07 32.156 -2.648 1 97.44 157 VAL B N 1
ATOM 2809 C CA . VAL B 1 157 ? -9.578 30.781 -2.572 1 97.44 157 VAL B CA 1
ATOM 2810 C C . VAL B 1 157 ? -10.742 29.812 -2.328 1 97.44 157 VAL B C 1
ATOM 2812 O O . VAL B 1 157 ? -11.602 30.078 -1.479 1 97.44 157 VAL B O 1
ATOM 2815 N N . PRO B 1 158 ? -10.789 28.719 -3.111 1 96.94 158 PRO B N 1
ATOM 2816 C CA . PRO B 1 158 ? -11.867 27.75 -2.881 1 96.94 158 PRO B CA 1
ATOM 2817 C C . PRO B 1 158 ? -11.938 27.281 -1.431 1 96.94 158 PRO B C 1
ATOM 2819 O O . PRO B 1 158 ? -10.898 27.047 -0.802 1 96.94 158 PRO B O 1
ATOM 2822 N N . LYS B 1 159 ? -13.102 27.062 -0.884 1 96.19 159 LYS B N 1
ATOM 2823 C CA . LYS B 1 159 ? -13.344 26.75 0.521 1 96.19 159 LYS B CA 1
ATOM 2824 C C . LYS B 1 159 ? -12.641 25.453 0.921 1 96.19 159 LYS B C 1
ATOM 2826 O O . LYS B 1 159 ? -12.031 25.391 1.99 1 96.19 159 LYS B O 1
ATOM 2831 N N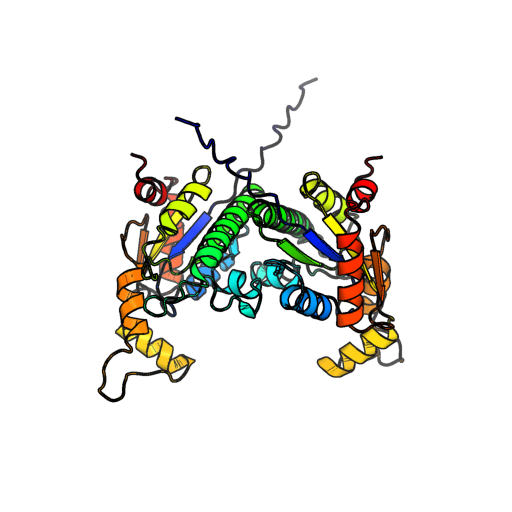 . PRO B 1 160 ? -12.648 24.391 0.083 1 95.69 160 PRO B N 1
ATOM 2832 C CA . PRO B 1 160 ? -11.938 23.172 0.471 1 95.69 160 PRO B CA 1
ATOM 2833 C C . PRO B 1 160 ? -10.445 23.391 0.688 1 95.69 160 PRO B C 1
ATOM 2835 O O . PRO B 1 160 ? -9.852 22.812 1.6 1 95.69 160 PRO B O 1
ATOM 2838 N N . VAL B 1 161 ? -9.844 24.219 -0.144 1 97.44 161 VAL B N 1
ATOM 2839 C CA . VAL B 1 161 ? -8.422 24.531 -0.023 1 97.44 161 VAL B CA 1
ATOM 2840 C C . VAL B 1 161 ? -8.156 25.25 1.292 1 97.44 161 VAL B C 1
ATOM 2842 O O . VAL B 1 161 ? -7.219 24.922 2.016 1 97.44 161 VAL B O 1
ATOM 2845 N N . GLN B 1 162 ? -9.023 26.219 1.611 1 97.12 162 GLN B N 1
ATOM 2846 C CA . GLN B 1 162 ? -8.914 26.969 2.855 1 97.12 162 GLN B CA 1
ATOM 2847 C C . GLN B 1 162 ? -9.039 26.062 4.07 1 97.12 162 GLN B C 1
ATOM 2849 O O . GLN B 1 162 ? -8.273 26.172 5.027 1 97.12 162 GLN B O 1
ATOM 2854 N N . ARG B 1 163 ? -9.969 25.203 4.016 1 97.62 163 ARG B N 1
ATOM 2855 C CA . ARG B 1 163 ? -10.219 24.297 5.133 1 97.62 163 ARG B CA 1
ATOM 2856 C C . ARG B 1 163 ? -9.039 23.344 5.344 1 97.62 163 ARG B C 1
ATOM 2858 O O . ARG B 1 163 ? -8.641 23.078 6.48 1 97.62 163 ARG B O 1
ATOM 2865 N N . TRP B 1 164 ? -8.508 22.797 4.254 1 97.88 164 TRP B N 1
ATOM 2866 C CA . TRP B 1 164 ? -7.309 21.969 4.363 1 97.88 164 TRP B CA 1
ATOM 2867 C C . TRP B 1 164 ? -6.184 22.734 5.047 1 97.88 164 TRP B C 1
ATOM 2869 O O . TRP B 1 164 ? -5.555 22.234 5.98 1 97.88 164 TRP B O 1
ATOM 2879 N N . GLN B 1 165 ? -5.938 23.953 4.555 1 96.25 165 GLN B N 1
ATOM 2880 C CA . GLN B 1 165 ? -4.855 24.781 5.078 1 96.25 165 GLN B CA 1
ATOM 2881 C C . GLN B 1 165 ? -4.996 24.984 6.586 1 96.25 165 GLN B C 1
ATOM 2883 O O . GLN B 1 165 ? -4 24.984 7.312 1 96.25 165 GLN B O 1
ATOM 2888 N N . GLN B 1 166 ? -6.125 25.125 6.984 1 95 166 GLN B N 1
ATOM 2889 C CA . GLN B 1 166 ? -6.395 25.422 8.391 1 95 166 GLN B CA 1
ATOM 2890 C C . GLN B 1 166 ? -6.359 24.141 9.234 1 95 166 GLN B C 1
ATOM 2892 O O . GLN B 1 166 ? -5.656 24.094 10.242 1 95 166 GLN B O 1
ATOM 2897 N N . LEU B 1 167 ? -7.043 23.094 8.836 1 98 167 LEU B N 1
ATOM 2898 C CA . LEU B 1 167 ? -7.375 21.984 9.719 1 98 167 LEU B CA 1
ATOM 2899 C C . LEU B 1 167 ? -6.262 20.938 9.719 1 98 167 LEU B C 1
ATOM 2901 O O . LEU B 1 167 ? -6.129 20.172 10.68 1 98 167 LEU B O 1
ATOM 2905 N N . VAL B 1 168 ? -5.395 20.875 8.711 1 98.44 168 VAL B N 1
ATOM 2906 C CA . VAL B 1 168 ? -4.391 19.828 8.609 1 98.44 168 VAL B CA 1
ATOM 2907 C C . VAL B 1 168 ? -3.32 20.016 9.68 1 98.44 168 VAL B C 1
ATOM 2909 O O . VAL B 1 168 ? -2.664 19.062 10.094 1 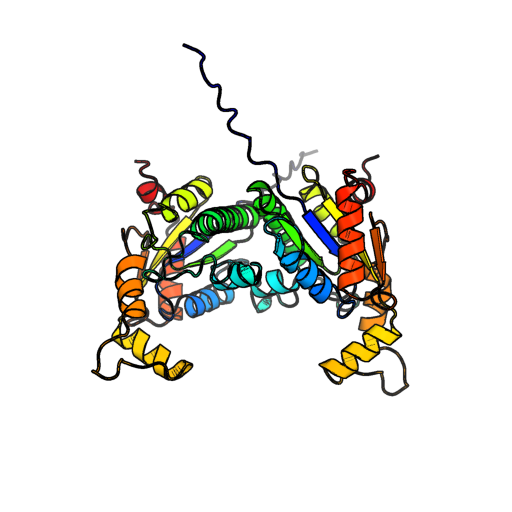98.44 168 VAL B O 1
ATOM 2912 N N . HIS B 1 169 ? -3.113 21.266 10.133 1 97.88 169 HIS B N 1
ATOM 2913 C CA . HIS B 1 169 ? -2.061 21.547 11.102 1 97.88 169 HIS B CA 1
ATOM 2914 C C . HIS B 1 169 ? -2.645 21.797 12.484 1 97.88 169 HIS B C 1
ATOM 2916 O O . HIS B 1 169 ? -2.021 22.469 13.312 1 97.88 169 HIS B O 1
ATOM 2922 N N . GLU B 1 170 ? -3.92 21.312 12.688 1 95.69 170 GLU B N 1
ATOM 2923 C CA . GLU B 1 170 ? -4.508 21.266 14.023 1 95.69 170 GLU B CA 1
ATOM 2924 C C . GLU B 1 170 ? -4.348 19.891 14.648 1 95.69 170 GLU B C 1
ATOM 2926 O O . GLU B 1 170 ? -4.801 18.891 14.086 1 95.69 170 GLU B O 1
ATOM 2931 N N . PRO B 1 171 ? -3.568 19.672 15.781 1 92.5 171 PRO B N 1
ATOM 2932 C CA . PRO B 1 171 ? -3.268 20.734 16.75 1 92.5 171 PRO B CA 1
ATOM 2933 C C . PRO B 1 171 ? -1.932 21.422 16.469 1 92.5 171 PRO B C 1
ATOM 2935 O O . PRO B 1 171 ? -1.577 22.391 17.156 1 92.5 171 PRO B O 1
ATOM 2938 N N . GLY B 1 172 ? -1.152 20.859 15.523 1 94.62 172 GLY B N 1
ATOM 2939 C CA . GLY B 1 172 ? 0.068 21.531 15.109 1 94.62 172 GLY B CA 1
ATOM 2940 C C . GLY B 1 172 ? 1.283 21.125 15.914 1 94.62 172 GLY B C 1
ATOM 2941 O O . GLY B 1 172 ? 2.266 21.859 16 1 94.62 172 GLY B O 1
ATOM 2942 N N . ILE B 1 173 ? 1.207 20.016 16.594 1 97.62 173 ILE B N 1
ATOM 2943 C CA . ILE B 1 173 ? 2.318 19.422 17.344 1 97.62 173 ILE B CA 1
ATOM 2944 C C . ILE B 1 173 ? 3.197 18.609 16.391 1 97.62 173 ILE B C 1
ATOM 2946 O O . ILE B 1 173 ? 2.752 17.594 15.836 1 97.62 173 ILE B O 1
ATOM 2950 N N . TYR B 1 174 ? 4.457 19.031 16.156 1 98.31 174 TYR B N 1
ATOM 2951 C CA . TYR B 1 174 ? 5.395 18.375 15.25 1 98.31 174 TYR B CA 1
ATOM 2952 C C . TYR B 1 174 ? 6.785 18.297 15.875 1 98.31 174 TYR B C 1
ATOM 2954 O O . TYR B 1 174 ? 7.098 19.016 16.812 1 98.31 174 TYR B O 1
ATOM 2962 N N . ASP B 1 175 ? 7.555 17.375 15.414 1 98.56 175 ASP B N 1
ATOM 2963 C CA . ASP B 1 175 ? 8.961 17.312 15.789 1 98.56 175 ASP B CA 1
ATOM 2964 C C . ASP B 1 175 ? 9.805 18.266 14.953 1 98.56 175 ASP B C 1
ATOM 2966 O O . ASP B 1 175 ? 10.875 18.703 15.391 1 98.56 175 ASP B O 1
ATOM 2970 N N . LEU B 1 176 ? 9.336 18.547 13.773 1 98.69 176 LEU B N 1
ATOM 2971 C CA . LEU B 1 176 ? 9.969 19.438 12.812 1 98.69 176 LEU B CA 1
ATOM 2972 C C . LEU B 1 176 ? 8.938 20.031 11.875 1 98.69 176 LEU B C 1
ATOM 2974 O O . LEU B 1 176 ? 7.965 19.375 11.5 1 98.69 176 LEU B O 1
ATOM 2978 N N . LYS B 1 177 ? 9.062 21.266 11.578 1 98.69 177 LYS B N 1
ATOM 2979 C CA . LYS B 1 177 ? 8.25 21.938 10.57 1 98.69 177 LYS B CA 1
ATOM 2980 C C . LYS B 1 177 ? 9.102 22.406 9.406 1 98.69 177 LYS B C 1
ATOM 2982 O O . LYS B 1 177 ? 10.18 22.984 9.609 1 98.69 177 LYS B O 1
ATOM 2987 N N . VAL B 1 178 ? 8.656 22.125 8.227 1 98.88 178 VAL B N 1
ATOM 2988 C CA . VAL B 1 178 ? 9.312 22.625 7.023 1 98.88 178 VAL B CA 1
ATOM 2989 C C . VAL B 1 178 ? 8.297 23.375 6.164 1 98.88 178 VAL B C 1
ATOM 2991 O O . VAL B 1 178 ? 7.094 23.125 6.242 1 98.88 178 VAL B O 1
ATOM 2994 N N . ASP B 1 179 ? 8.805 24.328 5.371 1 98.81 179 ASP B N 1
ATOM 2995 C CA . ASP B 1 179 ? 7.953 25.156 4.527 1 98.81 179 ASP B CA 1
ATOM 2996 C C . ASP B 1 179 ? 8.414 25.125 3.074 1 98.81 179 ASP B C 1
ATOM 2998 O O . ASP B 1 179 ? 9.43 25.719 2.721 1 98.81 179 ASP B O 1
ATOM 3002 N N . THR B 1 180 ? 7.617 24.516 2.232 1 98.75 180 THR B N 1
ATOM 3003 C CA . THR B 1 180 ? 8.016 24.281 0.851 1 98.75 180 THR B CA 1
ATOM 3004 C C . THR B 1 180 ? 7.793 25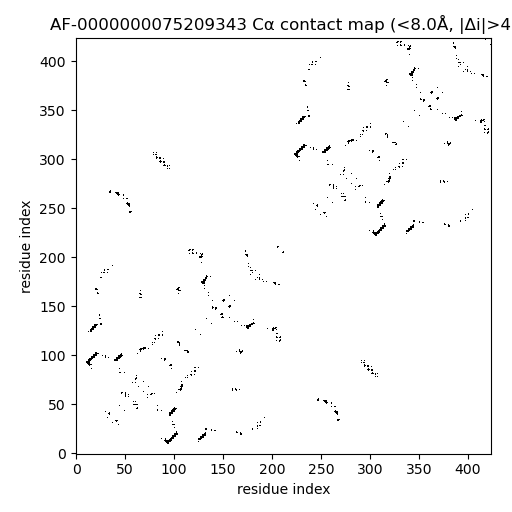.531 -0 1 98.75 180 THR B C 1
ATOM 3006 O O . THR B 1 180 ? 8.18 25.562 -1.17 1 98.75 180 THR B O 1
ATOM 3009 N N . SER B 1 181 ? 7.133 26.547 0.54 1 98.44 181 SER B N 1
ATOM 3010 C CA . SER B 1 181 ? 7.074 27.828 -0.162 1 98.44 181 SER B CA 1
ATOM 3011 C C . SER B 1 181 ? 8.383 28.594 -0.014 1 98.44 181 SER B C 1
ATOM 3013 O O . SER B 1 181 ? 8.656 29.516 -0.786 1 98.44 181 SER B O 1
ATOM 3015 N N . MET B 1 182 ? 9.156 28.219 0.96 1 98.38 182 MET B N 1
ATOM 3016 C CA . MET B 1 182 ? 10.391 28.938 1.27 1 98.38 182 MET B CA 1
ATOM 3017 C C . MET B 1 182 ? 11.609 28.109 0.886 1 98.38 182 MET B C 1
ATOM 3019 O O . MET B 1 182 ? 12.672 28.656 0.576 1 98.38 182 MET B O 1
ATOM 3023 N N . LEU B 1 183 ? 11.5 26.812 0.972 1 98.69 183 LEU B N 1
ATOM 3024 C CA . LEU B 1 183 ? 12.594 25.875 0.723 1 98.69 183 LEU B CA 1
ATOM 3025 C C . LEU B 1 183 ? 12.234 24.891 -0.388 1 98.69 183 LEU B C 1
ATOM 3027 O O . LEU B 1 183 ? 11.07 24.5 -0.524 1 98.69 183 LEU B O 1
ATOM 3031 N N . SER B 1 184 ? 13.234 24.406 -1.164 1 98.62 184 SER B N 1
ATOM 3032 C CA . SER B 1 184 ? 13.023 23.344 -2.127 1 98.62 184 SER B CA 1
ATOM 3033 C C . SER B 1 184 ? 12.773 22 -1.425 1 98.62 184 SER B C 1
ATOM 3035 O O . SER B 1 184 ? 13.07 21.859 -0.237 1 98.62 184 SER B O 1
ATOM 3037 N N . SER B 1 185 ? 12.258 21.109 -2.141 1 98.69 185 SER B N 1
ATOM 3038 C CA . SER B 1 185 ? 12.031 19.781 -1.579 1 98.69 185 SER B CA 1
ATOM 3039 C C . SER B 1 185 ? 13.336 19.156 -1.093 1 98.69 185 SER B C 1
ATOM 3041 O O . SER B 1 185 ? 13.359 18.453 -0.074 1 98.69 185 SER B O 1
ATOM 3043 N N . LYS B 1 186 ? 14.43 19.391 -1.807 1 98.75 186 LYS B N 1
ATOM 3044 C CA . LYS B 1 186 ? 15.734 18.891 -1.403 1 98.75 186 LYS B CA 1
ATOM 3045 C C . LYS B 1 186 ? 16.172 19.5 -0.076 1 98.75 186 LYS B C 1
ATOM 3047 O O . LYS B 1 186 ? 16.672 18.797 0.803 1 98.75 186 LYS B O 1
ATOM 3052 N N . GLN B 1 187 ? 15.969 20.797 0.047 1 98.88 187 GLN B N 1
ATOM 3053 C CA . GLN B 1 187 ? 16.328 21.484 1.284 1 98.88 187 GLN B CA 1
ATOM 3054 C C . GLN B 1 187 ? 15.484 20.984 2.453 1 98.88 187 GLN B C 1
ATOM 3056 O O . GLN B 1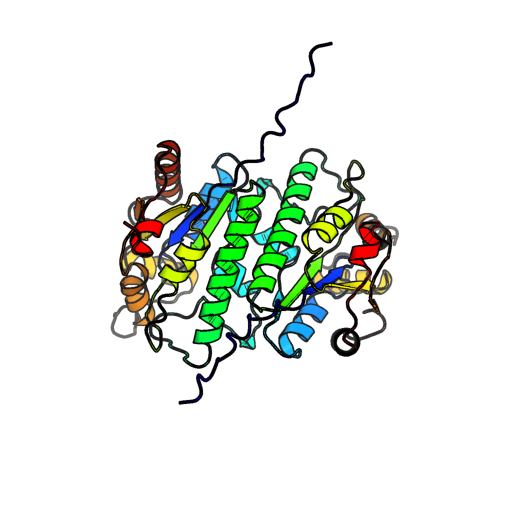 187 ? 16 20.812 3.562 1 98.88 187 GLN B O 1
ATOM 3061 N N . CYS B 1 188 ? 14.203 20.797 2.229 1 98.94 188 CYS B N 1
ATOM 3062 C CA . CYS B 1 188 ? 13.328 20.25 3.26 1 98.94 188 CYS B CA 1
ATOM 3063 C C . CYS B 1 188 ? 13.781 18.859 3.684 1 98.94 188 CYS B C 1
ATOM 3065 O O . CYS B 1 188 ? 13.867 18.562 4.875 1 98.94 188 CYS B O 1
ATOM 3067 N N . ALA B 1 189 ? 14.141 18 2.707 1 98.94 189 ALA B N 1
ATOM 3068 C CA . ALA B 1 189 ? 14.641 16.656 2.996 1 98.94 189 ALA B CA 1
ATOM 3069 C C . ALA B 1 189 ? 15.938 16.719 3.799 1 98.94 189 ALA B C 1
ATOM 3071 O O . ALA B 1 189 ? 16.156 15.922 4.715 1 98.94 189 ALA B O 1
ATOM 3072 N N . ASP B 1 190 ? 16.781 17.688 3.473 1 98.75 190 ASP B N 1
ATOM 3073 C CA . ASP B 1 190 ? 18.047 17.844 4.191 1 98.75 190 ASP B CA 1
ATOM 3074 C C . ASP B 1 190 ? 17.797 18.188 5.656 1 98.75 190 ASP B C 1
ATOM 3076 O O . ASP B 1 190 ? 18.5 17.703 6.543 1 98.75 190 ASP B O 1
ATOM 3080 N N . LEU B 1 191 ? 16.828 19.031 5.906 1 98.75 191 LEU B N 1
ATOM 3081 C CA . LEU B 1 191 ? 16.484 19.375 7.281 1 98.75 191 LEU B CA 1
ATOM 3082 C C . LEU B 1 191 ? 15.984 18.141 8.031 1 98.75 191 LEU B C 1
ATOM 3084 O O . LEU B 1 191 ? 16.312 17.938 9.203 1 98.75 191 LEU B O 1
ATOM 3088 N N . ILE B 1 192 ? 15.242 17.344 7.355 1 98.81 192 ILE B N 1
ATOM 3089 C CA . ILE B 1 192 ? 14.727 16.125 7.957 1 98.81 192 ILE B CA 1
ATOM 3090 C C . ILE B 1 192 ? 15.883 15.172 8.266 1 98.81 192 ILE B C 1
ATOM 3092 O O . ILE B 1 192 ? 15.938 14.578 9.344 1 98.81 192 ILE B O 1
ATOM 3096 N N . ARG B 1 193 ? 16.812 15.07 7.355 1 98.44 193 ARG B N 1
ATOM 3097 C CA . ARG B 1 193 ? 17.984 14.227 7.547 1 98.44 193 ARG B CA 1
ATOM 3098 C C . ARG B 1 193 ? 18.797 14.688 8.75 1 98.44 193 ARG B C 1
ATOM 3100 O O . ARG B 1 193 ? 19.266 13.859 9.547 1 98.44 193 ARG B O 1
ATOM 3107 N N . GLN B 1 194 ? 18.969 15.984 8.836 1 98.06 194 GLN B N 1
ATOM 3108 C CA . GLN B 1 194 ? 19.719 16.547 9.961 1 98.06 194 GLN B CA 1
ATOM 3109 C C . GLN B 1 194 ? 19.016 16.234 11.281 1 98.06 194 GLN B C 1
ATOM 3111 O O . GLN B 1 194 ? 19.672 15.875 12.266 1 98.06 194 GLN B O 1
ATOM 3116 N N . ARG B 1 195 ? 17.719 16.391 11.258 1 98.19 195 ARG B N 1
ATOM 3117 C CA . ARG B 1 195 ? 16.953 16.094 12.469 1 98.19 195 ARG B CA 1
ATOM 3118 C C . ARG B 1 195 ? 17.109 14.633 12.859 1 98.19 195 ARG B C 1
ATOM 3120 O O . ARG B 1 195 ? 17.234 14.305 14.047 1 98.19 195 ARG B O 1
ATOM 3127 N N . LEU B 1 196 ? 17.078 13.727 11.953 1 96.5 196 LEU B N 1
ATOM 3128 C CA . LEU B 1 196 ? 17.266 12.305 12.203 1 96.5 196 LEU B CA 1
ATOM 3129 C C . LEU B 1 196 ? 18.656 12.031 12.789 1 96.5 196 LEU B C 1
ATOM 3131 O O . LEU B 1 196 ? 18.812 11.188 13.672 1 96.5 196 LEU B O 1
ATOM 3135 N N . ALA B 1 197 ? 19.625 12.734 12.32 1 94.44 197 ALA B N 1
ATOM 3136 C CA . ALA B 1 197 ? 21.016 12.516 12.695 1 94.44 197 ALA B CA 1
ATOM 3137 C C . ALA B 1 197 ? 21.266 12.938 14.141 1 94.44 197 ALA B C 1
ATOM 3139 O O . ALA B 1 197 ? 22.266 12.523 14.75 1 94.44 197 ALA B O 1
ATOM 3140 N N . GLU B 1 198 ? 20.375 13.812 14.617 1 93.81 198 GLU B N 1
ATOM 3141 C CA . GLU B 1 198 ? 20.516 14.211 16.016 1 93.81 198 GLU B CA 1
ATOM 3142 C C . GLU B 1 198 ? 20.359 13.023 16.953 1 93.81 198 GLU B C 1
ATOM 3144 O O . GLU B 1 198 ? 20.812 13.062 18.094 1 93.81 198 GLU B O 1
ATOM 3149 N N . GLY B 1 199 ? 19.672 11.938 16.531 1 86.5 199 GLY B N 1
ATOM 3150 C CA . GLY B 1 199 ? 19.562 10.703 17.281 1 86.5 199 GLY B CA 1
ATOM 3151 C C . GLY B 1 199 ? 18.469 10.75 18.344 1 86.5 199 GLY B C 1
ATOM 3152 O O . GLY B 1 199 ? 18.203 9.75 19.016 1 86.5 199 GLY B O 1
ATOM 3153 N N . THR B 1 200 ? 17.828 11.922 18.5 1 85.62 200 THR B N 1
ATOM 3154 C CA . THR B 1 200 ? 16.734 12.031 19.469 1 85.62 200 THR B CA 1
ATOM 3155 C C . THR B 1 200 ? 15.422 11.562 18.859 1 85.62 200 THR B C 1
ATOM 3157 O O . THR B 1 200 ? 15.133 11.859 17.703 1 85.62 200 THR B O 1
ATOM 3160 N N . THR B 1 201 ? 14.758 10.812 19.594 1 87.19 201 THR B N 1
ATOM 3161 C CA . THR B 1 201 ? 13.461 10.328 19.141 1 87.19 201 THR B CA 1
ATOM 3162 C C . THR B 1 201 ? 12.453 11.477 19.062 1 87.19 201 THR B C 1
ATOM 3164 O O . THR B 1 201 ? 12.555 12.453 19.812 1 87.19 201 THR B O 1
ATOM 3167 N N . GLY B 1 202 ? 11.664 11.414 18.125 1 92.94 202 GLY B N 1
ATOM 3168 C CA . GLY B 1 202 ? 10.562 12.359 18.094 1 92.94 202 GLY B CA 1
ATOM 3169 C C . GLY B 1 202 ? 9.641 12.234 19.297 1 92.94 202 GLY B C 1
ATOM 3170 O O . GLY B 1 202 ? 9.445 11.141 19.828 1 92.94 202 GLY B O 1
ATOM 3171 N N . SER B 1 203 ? 9.031 13.375 19.672 1 94.94 203 SER B N 1
ATOM 3172 C CA . SER B 1 203 ? 8.148 13.359 20.828 1 94.94 203 SER B CA 1
ATOM 3173 C C . SER B 1 203 ? 6.73 13.773 20.453 1 94.94 203 SER B C 1
ATOM 3175 O O . SER B 1 203 ? 5.82 13.719 21.281 1 94.94 203 SER B O 1
ATOM 3177 N N . ALA B 1 204 ? 6.578 14.172 19.234 1 97.69 204 ALA B N 1
ATOM 3178 C CA . ALA B 1 204 ? 5.285 14.719 18.828 1 97.69 204 ALA B CA 1
ATOM 3179 C C . ALA B 1 204 ? 4.168 13.703 19.031 1 97.69 204 ALA B C 1
ATOM 3181 O O . ALA B 1 204 ? 3.121 14.023 19.594 1 97.69 204 ALA B O 1
ATOM 3182 N N . PHE B 1 205 ? 4.371 12.438 18.609 1 97.19 205 PHE B N 1
ATOM 3183 C CA . PHE B 1 205 ? 3.334 11.422 18.703 1 97.19 205 PHE B CA 1
ATOM 3184 C C . PHE B 1 205 ? 3.02 11.117 20.172 1 97.19 205 PHE B C 1
ATOM 3186 O O . PHE B 1 205 ? 1.868 10.844 20.516 1 97.19 205 PHE B O 1
ATOM 3193 N N . GLN B 1 206 ? 4.016 11.18 21.016 1 95.69 206 GLN B N 1
ATOM 3194 C CA . GLN B 1 206 ? 3.787 11.008 22.453 1 95.69 206 GLN B CA 1
ATOM 3195 C C . GLN B 1 206 ? 2.922 12.133 23 1 95.69 206 GLN B C 1
ATOM 3197 O O . GLN B 1 206 ? 1.995 11.883 23.781 1 95.69 206 GLN B O 1
ATOM 3202 N N . ARG B 1 207 ? 3.201 13.359 22.625 1 96.81 207 ARG B N 1
ATOM 3203 C CA . ARG B 1 207 ? 2.439 14.523 23.078 1 96.81 207 ARG B CA 1
ATOM 3204 C C . ARG B 1 207 ? 1.012 14.477 22.531 1 96.81 207 ARG B C 1
ATOM 3206 O O . ARG B 1 207 ? 0.07 14.852 23.234 1 96.81 207 ARG B O 1
ATOM 3213 N N . ILE B 1 208 ? 0.872 14.016 21.328 1 96.31 208 ILE B N 1
ATOM 3214 C CA . ILE B 1 208 ? -0.443 13.914 20.719 1 96.31 208 ILE B CA 1
ATOM 3215 C C . ILE B 1 208 ? -1.295 12.891 21.469 1 96.31 208 ILE B C 1
ATOM 3217 O O . ILE B 1 208 ? -2.502 13.078 21.625 1 96.31 208 ILE B O 1
ATOM 3221 N N . ARG B 1 209 ? -0.686 11.805 22 1 93.06 209 ARG B N 1
ATOM 3222 C CA . ARG B 1 209 ? -1.393 10.773 22.75 1 93.06 209 ARG B CA 1
ATOM 3223 C C . ARG B 1 209 ? -1.717 11.242 24.156 1 93.06 209 ARG B C 1
ATOM 3225 O O . ARG B 1 209 ? -2.539 10.641 24.844 1 93.06 209 ARG B O 1
ATOM 3232 N N . GLY B 1 210 ? -1.208 12.344 24.484 1 85.5 210 GLY B N 1
ATOM 3233 C CA . GLY B 1 210 ? -1.407 12.836 25.844 1 85.5 210 GLY B CA 1
ATOM 3234 C C . GLY B 1 210 ? -0.524 12.156 26.859 1 85.5 210 GLY B C 1
ATOM 3235 O O . GLY B 1 210 ? -0.875 12.078 28.047 1 85.5 210 GLY B O 1
ATOM 3236 N N . CYS B 1 211 ? 0.398 11.391 26.375 1 69.06 211 CYS B N 1
ATOM 3237 C CA . CYS B 1 211 ? 1.304 10.734 27.312 1 69.06 211 CYS B CA 1
ATOM 3238 C C . CYS B 1 211 ? 2.477 11.648 27.656 1 69.06 211 CYS B C 1
ATOM 3240 O O . CYS B 1 211 ? 2.945 12.414 26.812 1 69.06 211 CYS B O 1
ATOM 3242 N N . GLU B 1 212 ? 2.58 12.18 28.906 1 55.44 212 GLU B N 1
ATOM 3243 C CA . GLU B 1 212 ? 3.691 12.984 29.406 1 55.44 212 GLU B CA 1
ATOM 3244 C C . GLU B 1 212 ? 5.008 12.227 29.312 1 55.44 212 GLU B C 1
ATOM 3246 O O . GLU B 1 212 ? 5.027 10.992 29.391 1 55.44 212 GLU B O 1
#

Radius of gyration: 23.11 Å; Cα contacts (8 Å, |Δi|>4): 755; chains: 2; bounding box: 66×68×73 Å

Solvent-accessible surface area (backbone atoms only — not comparable to full-atom values): 22854 Å² total; per-residue (Å²): 134,81,78,76,73,71,71,74,71,72,72,56,62,22,50,35,38,38,37,34,23,39,88,75,26,48,54,70,53,25,52,50,39,41,38,69,68,46,88,73,60,37,32,45,63,28,48,74,59,53,50,70,20,44,36,75,92,52,63,63,43,77,64,58,48,40,83,58,54,45,72,90,50,46,67,57,26,52,53,48,48,48,22,52,37,34,20,51,46,34,27,15,57,70,36,36,22,36,40,24,42,39,59,53,57,57,47,48,78,53,82,68,60,53,66,38,55,39,32,58,58,42,67,93,53,57,43,40,37,30,36,39,36,48,47,68,68,54,32,44,50,50,34,31,72,73,70,65,51,61,59,40,99,85,66,42,74,46,63,59,60,53,40,31,65,56,38,32,53,58,92,59,75,47,60,43,76,43,45,50,70,81,35,54,42,61,55,46,35,50,53,52,51,52,53,57,70,68,68,62,72,44,52,25,51,44,54,61,58,65,50,130,135,80,77,75,75,70,70,73,70,72,70,56,62,22,51,35,38,39,38,35,25,39,90,74,26,47,56,70,54,26,50,52,40,41,38,70,68,46,88,73,59,37,34,44,63,28,48,74,59,52,50,72,20,46,35,75,91,51,62,61,44,78,64,59,49,40,83,59,54,45,74,91,50,46,67,58,26,51,52,49,48,47,23,51,39,33,19,51,46,32,27,14,56,68,37,36,22,36,40,24,42,40,58,54,58,58,46,48,77,54,82,67,61,54,67,37,55,37,31,57,60,42,69,92,53,55,43,41,38,30,36,40,38,48,47,68,68,54,32,44,52,50,35,30,75,73,69,64,51,62,60,39,98,85,64,43,75,46,65,58,60,52,39,30,66,57,37,32,53,58,91,59,73,47,59,43,76,43,45,51,69,80,34,52,43,62,54,46,35,49,53,51,52,53,53,57,69,68,69,62,71,44,53,25,50,44,55,61,58,66,50,130

Foldseek 3Di:
DPPPVVPPPLLAFAEEEEEFAFPQLCLVVLLVLCCPDPPFHEAEQEQVVLCVVDDPVLPPQLPQFQVNADPVNVVVSLVSLLVSLLVQRVCRSNNHYYYYYYQDFQSYPHGPLSLLSSLVSQVVHQYFYEYRAEDLVSSQVSCCVPPVDHAPPVRHRDPRSVRSNPGSCVVVQGQYYDGCNVDPSNVVSVVVVVSVVVVDGRCRSVVSNVND/DDPPPVPPPQLAFAEEEEEFAFPQLCLVVLLVLCCPDPPFHEAEQEQVVLCVVDDPVLPPQLPQFQVNADPVNVVVSLVSLLVSLLVQRVCRSNNHYYYYYYQDFQSYPHGPLSLLSSLVSQVVHQYFYEYRAEDLVSSQVSCCVPPVDHAPPVRHRDPRSVRSNPGSCVVVQGQYYDGCNVDPSNVVSVVVVVSVVVVDGRCRSVVSNVND

Secondary structure (DSSP, 8-state):
------------PPPEEEEE--TTSSHHHHHHHHHHHSSS-EEE--HHHHHHHS-GGGTTGGGPPTT---TTTHHHHHHHHHHHHHHHHHHHTTT-EEEEEE-----SSS---HHHHHHHHTTTS-EEEEEEE--HHHHHHHHHHHH-----TTSPPPHHHHHHHHHTTSS---SEEEETTTS-HHHHHHHHHHHHHT-PPP-HHHHHHT--/------------PPPEEEEE--TTSSHHHHHHHHHHHSSS-EEE-SHHHHHHHS-GGGTTGGGPPTT---TTTHHHHHHHHHHHHHHHHHHHTTT-EEEEEE-----SSS---HHHHHHHHTTTS-EEEEEEE--HHHHHHHHHHHH-----TTSPPPHHHHHHHHHTTSS---SEEEETTTS-HHHHHHHHHHHHHT-PPP-HHHHHHT--

Organism: NCBI:txid2021314

Sequence (424 aa):
MEQVAGSVEMDSKGKIIILNGAPRSGKSSIVREIQHSFEGVWMNLGVDIFMKMTPDHLQPGIGLRPGGERPDLEPAIMKMYDAMYKAIAAISSTGLNVVTDVGHHDGYSVSRDILTQCAASLKDHDVLFVGVRCSIEEIMERRIATWGAGYEADGAVPKPVQRWQQLVHEPGIYDLKVDTSMLSSKQCADLIRQRLAEGTTGSAFQRIRGCEMEQVAGSVEMDSKGKIIILNGAPRSGKSSIVREIQHSFEGVWMNLGVDIFMKMTPDHLQPGIGLRPGGERPDLEPAIMKMYDAMYKAIAAISSTGLNVVTDVGHHDGYSVSRDILTQCAASLKDHDVLFVGVRCSIEEIMERRIATWGAGYEADGAVPKPVQRWQQLVHEPGIYDLKVDTSMLSSKQCADLIRQRLAEGTTGSAFQRIRGCE